Protein AF-A0A538LH57-F1 (afdb_monomer)

Structure (mmCIF, N/CA/C/O backbone):
data_AF-A0A538LH57-F1
#
_entry.id   AF-A0A538LH57-F1
#
loop_
_atom_site.group_PDB
_atom_site.id
_atom_site.type_symbol
_atom_site.label_atom_id
_atom_site.label_alt_id
_atom_site.label_comp_id
_atom_site.label_asym_id
_atom_site.label_entity_id
_atom_site.label_seq_id
_atom_site.pdbx_PDB_ins_code
_atom_site.Cartn_x
_atom_site.Cartn_y
_atom_site.Cartn_z
_atom_site.occupancy
_atom_site.B_iso_or_equiv
_atom_site.auth_seq_id
_atom_site.auth_comp_id
_atom_site.auth_asym_id
_atom_site.auth_atom_id
_atom_site.pdbx_PDB_model_num
ATOM 1 N N . MET A 1 1 ? 49.307 -10.152 -84.885 1.00 35.25 1 MET A N 1
ATOM 2 C CA . MET A 1 1 ? 48.600 -11.377 -84.447 1.00 35.25 1 MET A CA 1
ATOM 3 C C . MET A 1 1 ? 49.304 -12.607 -85.017 1.00 35.25 1 MET A C 1
ATOM 5 O O . MET A 1 1 ? 48.847 -13.178 -85.996 1.00 35.25 1 MET A O 1
ATOM 9 N N . THR A 1 2 ? 50.439 -12.999 -84.443 1.00 43.06 2 THR A N 1
ATOM 10 C CA . THR A 1 2 ? 51.169 -14.226 -84.822 1.00 43.06 2 THR A CA 1
ATOM 11 C C . THR A 1 2 ? 51.737 -14.851 -83.560 1.00 43.06 2 THR A C 1
ATOM 13 O O . THR A 1 2 ? 52.944 -14.953 -83.377 1.00 43.06 2 THR A O 1
ATOM 16 N N . GLU A 1 3 ? 50.840 -15.208 -82.655 1.00 41.91 3 GLU A N 1
ATOM 17 C CA . GLU A 1 3 ? 51.181 -15.849 -81.395 1.00 41.91 3 GLU A CA 1
ATOM 18 C C . GLU A 1 3 ? 50.139 -16.935 -81.139 1.00 41.91 3 GLU A C 1
ATOM 20 O O . GLU A 1 3 ? 49.334 -16.816 -80.230 1.00 41.91 3 GLU A O 1
ATOM 25 N N . ASN A 1 4 ? 50.054 -17.936 -82.034 1.00 48.75 4 ASN A N 1
ATOM 26 C CA . ASN A 1 4 ? 49.398 -19.203 -81.685 1.00 48.75 4 ASN A CA 1
ATOM 27 C C . ASN A 1 4 ? 49.650 -20.407 -82.617 1.00 48.75 4 ASN A C 1
ATOM 29 O O . ASN A 1 4 ? 48.749 -21.186 -82.907 1.00 48.75 4 ASN A O 1
ATOM 33 N N . ALA A 1 5 ? 50.876 -20.606 -83.113 1.00 50.25 5 ALA A N 1
ATOM 34 C CA . ALA A 1 5 ? 51.162 -21.758 -83.984 1.00 50.25 5 ALA A CA 1
ATOM 35 C C . ALA A 1 5 ? 51.407 -23.088 -83.230 1.00 50.25 5 ALA A C 1
ATOM 37 O O . ALA A 1 5 ? 51.582 -24.120 -83.872 1.00 50.25 5 ALA A O 1
ATOM 38 N N . TYR A 1 6 ? 51.427 -23.089 -81.888 1.00 49.72 6 TYR A N 1
ATOM 39 C CA . TYR A 1 6 ? 51.746 -24.286 -81.090 1.00 49.72 6 TYR A CA 1
ATOM 40 C C . TYR A 1 6 ? 50.890 -24.479 -79.826 1.00 49.72 6 TYR A C 1
ATOM 42 O O . TYR A 1 6 ? 51.222 -25.339 -79.004 1.00 49.72 6 TYR A O 1
ATOM 50 N N . GLU A 1 7 ? 49.782 -23.752 -79.644 1.00 59.31 7 GLU A N 1
ATOM 51 C CA . GLU A 1 7 ? 48.836 -24.126 -78.586 1.00 59.31 7 GLU A CA 1
ATOM 52 C C . GLU A 1 7 ? 48.124 -25.424 -78.964 1.00 59.31 7 GLU A C 1
ATOM 54 O O . GLU A 1 7 ? 47.413 -25.520 -79.965 1.00 59.31 7 GLU A O 1
ATOM 59 N N . ARG A 1 8 ? 48.331 -26.461 -78.148 1.00 63.62 8 ARG A N 1
ATOM 60 C CA . ARG A 1 8 ? 47.581 -27.710 -78.276 1.00 63.62 8 ARG A CA 1
ATOM 61 C C . ARG A 1 8 ? 46.116 -27.424 -77.926 1.00 6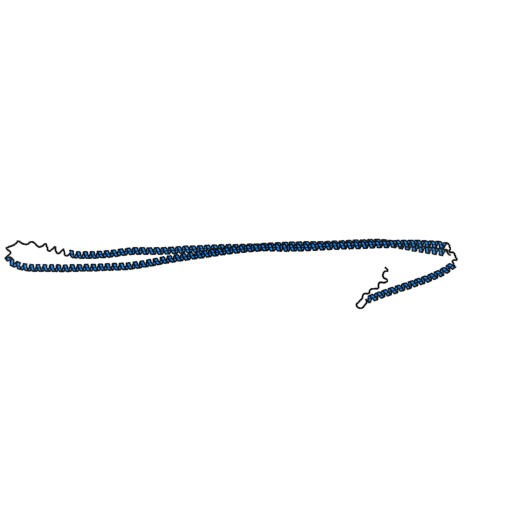3.62 8 ARG A C 1
ATOM 63 O O . ARG A 1 8 ? 45.872 -26.952 -76.811 1.00 63.62 8 ARG A O 1
ATOM 70 N N . PRO A 1 9 ? 45.151 -27.735 -78.809 1.00 70.94 9 PRO A N 1
ATOM 71 C CA . PRO A 1 9 ? 43.739 -27.510 -78.526 1.00 70.94 9 PRO A CA 1
ATOM 72 C C . PRO A 1 9 ? 43.334 -28.292 -77.271 1.00 70.94 9 PRO A C 1
ATOM 74 O O . PRO A 1 9 ? 43.641 -29.479 -77.126 1.00 70.94 9 PRO A O 1
ATOM 77 N N . ARG A 1 10 ? 42.668 -27.613 -76.333 1.00 74.81 10 ARG A N 1
ATOM 78 C CA . ARG A 1 10 ? 42.128 -28.228 -75.116 1.00 74.81 10 ARG A CA 1
ATOM 79 C C . ARG A 1 10 ? 40.660 -28.563 -75.350 1.00 74.81 10 ARG A C 1
ATOM 81 O O . ARG A 1 10 ? 39.824 -27.669 -75.376 1.00 74.81 10 ARG A O 1
ATOM 88 N N . PHE A 1 11 ? 40.357 -29.846 -75.514 1.00 80.38 11 PHE A N 1
ATOM 89 C CA . PHE A 1 11 ? 38.984 -30.337 -75.637 1.00 80.38 11 PHE A CA 1
ATOM 90 C C . PHE A 1 11 ? 38.388 -30.635 -74.258 1.00 80.38 11 PHE A C 1
ATOM 92 O O . PHE A 1 11 ? 39.091 -31.119 -73.365 1.00 80.38 11 PHE A O 1
ATOM 99 N N . ALA A 1 12 ? 37.088 -30.396 -74.088 1.00 77.81 12 ALA A N 1
ATOM 100 C CA . ALA A 1 12 ? 36.375 -30.796 -72.879 1.00 77.81 12 ALA A CA 1
ATOM 101 C C . ALA A 1 12 ? 36.357 -32.334 -72.732 1.00 77.81 12 ALA A C 1
ATOM 103 O O . ALA A 1 12 ? 36.192 -33.058 -73.717 1.00 77.81 12 ALA A O 1
ATOM 104 N N . VAL A 1 13 ? 36.525 -32.840 -71.503 1.00 72.94 13 VAL A N 1
ATOM 105 C CA . VAL A 1 13 ? 36.487 -34.280 -71.185 1.00 72.94 13 VAL A CA 1
ATOM 106 C C . VAL A 1 13 ? 35.123 -34.633 -70.592 1.00 72.94 13 VAL A C 1
ATOM 108 O O . VAL A 1 13 ? 34.739 -34.115 -69.547 1.00 72.94 13 VAL A O 1
ATOM 111 N N . VAL A 1 14 ? 34.403 -35.539 -71.245 1.00 76.25 14 VAL A N 1
ATOM 112 C CA . VAL A 1 14 ? 33.162 -36.160 -70.763 1.00 76.25 14 VAL A CA 1
ATOM 113 C C . VAL A 1 14 ? 33.454 -37.560 -70.205 1.00 76.25 14 VAL A C 1
ATOM 115 O O . VAL A 1 14 ? 34.548 -38.090 -70.379 1.00 76.25 14 VAL A O 1
ATOM 118 N N . VAL A 1 15 ? 32.477 -38.184 -69.532 1.00 62.88 15 VAL A N 1
ATOM 119 C CA . VAL A 1 15 ? 32.617 -39.390 -68.671 1.00 62.88 15 VAL A CA 1
ATOM 120 C C . VAL A 1 15 ? 33.367 -40.587 -69.304 1.00 62.88 15 VAL A C 1
ATOM 122 O O . VAL A 1 15 ? 33.794 -41.487 -68.583 1.00 62.88 15 VAL A O 1
ATOM 125 N N . ARG A 1 16 ? 33.604 -40.612 -70.624 1.00 64.94 16 ARG A N 1
ATOM 126 C CA . ARG A 1 16 ? 34.449 -41.611 -71.309 1.00 64.94 16 ARG A CA 1
ATOM 127 C C . ARG A 1 16 ? 35.302 -41.065 -72.472 1.00 64.94 16 ARG A C 1
ATOM 129 O O . ARG A 1 16 ? 35.523 -41.784 -73.442 1.00 64.94 16 ARG A O 1
ATOM 136 N N . GLY A 1 17 ? 35.802 -39.832 -72.396 1.00 77.88 17 GLY A N 1
ATOM 137 C CA . GLY A 1 17 ? 36.748 -39.298 -73.391 1.00 77.88 17 GLY A CA 1
ATOM 138 C C . GLY A 1 17 ? 36.502 -37.837 -73.750 1.00 77.88 17 GLY A C 1
ATOM 139 O O . GLY A 1 17 ? 35.781 -37.139 -73.049 1.00 77.88 17 GLY A O 1
ATOM 140 N N . TYR A 1 18 ? 37.115 -37.364 -74.834 1.00 83.56 18 TYR A N 1
ATOM 141 C CA . TYR A 1 18 ? 36.905 -35.999 -75.325 1.00 83.56 18 TYR A CA 1
ATOM 142 C C . TYR A 1 18 ? 35.518 -35.829 -75.952 1.00 83.56 18 TYR A C 1
ATOM 144 O O . TYR A 1 18 ? 34.966 -36.781 -76.510 1.00 83.56 18 TYR A O 1
ATOM 152 N N . ASP A 1 19 ? 34.964 -34.619 -75.876 1.00 82.75 19 ASP A N 1
ATOM 153 C CA . ASP A 1 19 ? 33.723 -34.277 -76.570 1.00 82.75 19 ASP A CA 1
ATOM 154 C C . ASP A 1 19 ? 33.905 -34.438 -78.084 1.00 82.75 19 ASP A C 1
ATOM 156 O O . ASP A 1 19 ? 34.637 -33.696 -78.745 1.00 82.75 19 ASP A O 1
ATOM 160 N N . ARG A 1 20 ? 33.216 -35.438 -78.632 1.00 82.19 20 ARG A N 1
ATOM 161 C CA . ARG A 1 20 ? 33.288 -35.806 -80.042 1.00 82.19 20 ARG A CA 1
ATOM 162 C C . ARG A 1 20 ? 32.903 -34.650 -80.961 1.00 82.19 20 ARG A C 1
ATOM 164 O O . ARG A 1 20 ? 33.513 -34.515 -82.013 1.00 82.19 20 ARG A O 1
ATOM 171 N N . THR A 1 21 ? 31.951 -33.806 -80.568 1.00 83.50 21 THR A N 1
ATOM 172 C CA . THR A 1 21 ? 31.514 -32.691 -81.419 1.00 83.50 21 THR A CA 1
ATOM 173 C C . THR A 1 21 ? 32.578 -31.598 -81.523 1.00 83.50 21 THR A C 1
ATOM 175 O O . THR A 1 21 ? 32.813 -31.079 -82.612 1.00 83.50 21 THR A O 1
ATOM 178 N N . GLN A 1 22 ? 33.291 -31.308 -80.426 1.00 82.81 22 GLN A N 1
ATOM 179 C CA . GLN A 1 22 ? 34.425 -30.376 -80.421 1.00 82.81 22 GLN A CA 1
ATOM 180 C C . GLN A 1 22 ? 35.599 -30.907 -81.249 1.00 82.81 22 GLN A C 1
ATOM 182 O O . GLN A 1 22 ? 36.216 -30.154 -82.000 1.00 82.81 22 GLN A O 1
ATOM 187 N N . VAL A 1 23 ? 35.893 -32.207 -81.144 1.00 83.56 23 VAL A N 1
ATOM 188 C CA . VAL A 1 23 ? 36.970 -32.839 -81.921 1.00 83.56 23 VAL A CA 1
ATOM 189 C C . VAL A 1 23 ? 36.625 -32.883 -83.413 1.00 83.56 23 VAL A C 1
ATOM 191 O O . VAL A 1 23 ? 37.474 -32.546 -84.232 1.00 83.56 23 VAL A O 1
ATOM 194 N N . GLU A 1 24 ? 35.392 -33.243 -83.786 1.00 85.12 24 GLU A N 1
ATOM 195 C CA . GLU A 1 24 ? 34.939 -33.242 -85.187 1.00 85.12 24 GLU A CA 1
ATOM 196 C C . GLU A 1 24 ? 34.945 -31.826 -85.788 1.00 85.12 24 GLU A C 1
ATOM 198 O O . GLU A 1 24 ? 35.404 -31.644 -86.916 1.00 85.12 24 GLU A O 1
ATOM 203 N N . ALA A 1 25 ? 34.519 -30.807 -85.032 1.00 82.81 25 ALA A N 1
ATOM 204 C CA . ALA A 1 25 ? 34.577 -29.412 -85.473 1.00 82.81 25 ALA A CA 1
ATOM 205 C C . ALA A 1 25 ? 36.021 -28.930 -85.694 1.00 82.81 25 ALA A C 1
ATOM 207 O O . ALA A 1 25 ? 36.309 -28.307 -86.719 1.00 82.81 25 ALA A O 1
ATOM 208 N N . TYR A 1 26 ? 36.931 -29.267 -84.774 1.00 84.81 26 TYR A N 1
ATOM 209 C CA . TYR A 1 26 ? 38.346 -28.918 -84.889 1.00 84.81 26 TYR A CA 1
ATOM 210 C C . TYR A 1 26 ? 39.029 -29.639 -86.056 1.00 84.81 26 TYR A C 1
ATOM 212 O O . TYR A 1 26 ? 39.772 -29.016 -86.808 1.00 84.81 26 TYR A O 1
ATOM 220 N N . LEU A 1 27 ? 38.749 -30.931 -86.262 1.00 86.44 27 LEU A N 1
ATOM 221 C CA . LEU A 1 27 ? 39.267 -31.674 -87.414 1.00 86.44 27 LEU A CA 1
ATOM 222 C C . LEU A 1 27 ? 38.760 -31.085 -88.737 1.00 86.44 27 LEU A C 1
ATOM 224 O O . LEU A 1 27 ? 39.556 -30.903 -89.651 1.00 86.44 27 LEU A O 1
ATOM 228 N N . ALA A 1 28 ? 37.484 -30.702 -88.826 1.00 84.38 28 ALA A N 1
ATOM 229 C CA . ALA A 1 28 ? 36.931 -30.070 -90.025 1.00 84.38 28 ALA A CA 1
ATOM 230 C C . ALA A 1 28 ? 37.528 -28.674 -90.295 1.00 84.38 28 ALA A C 1
ATOM 232 O O . ALA A 1 28 ? 37.668 -28.244 -91.442 1.00 84.38 28 ALA A O 1
ATOM 233 N N . GLU A 1 29 ? 37.863 -27.915 -89.252 1.00 83.56 29 GLU A N 1
ATOM 234 C CA . GLU A 1 29 ? 38.609 -26.659 -89.380 1.00 83.56 29 GLU A CA 1
ATOM 235 C C . GLU A 1 29 ? 40.057 -26.899 -89.818 1.00 83.56 29 GLU A C 1
ATOM 237 O O . GLU A 1 29 ? 40.529 -26.240 -90.745 1.00 83.56 29 GLU A O 1
ATOM 242 N N . TYR A 1 30 ? 40.723 -27.897 -89.240 1.00 86.75 30 TYR A N 1
ATOM 243 C CA . TYR A 1 30 ? 42.086 -28.271 -89.599 1.00 86.75 30 TYR A CA 1
A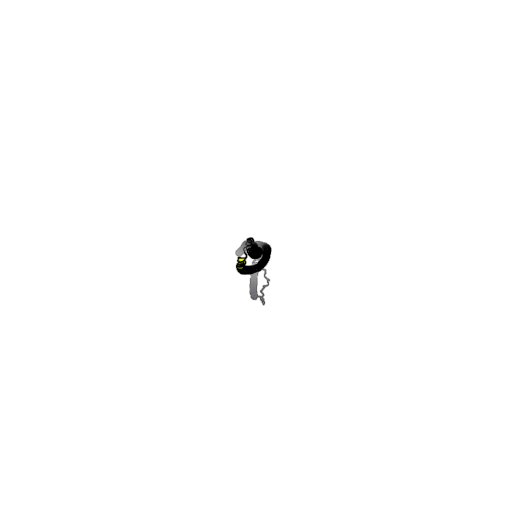TOM 244 C C . TYR A 1 30 ? 42.191 -28.787 -91.039 1.00 86.75 30 TYR A C 1
ATOM 246 O O . TYR A 1 30 ? 43.099 -28.395 -91.764 1.00 86.75 30 TYR A O 1
ATOM 254 N N . GLU A 1 31 ? 41.241 -29.604 -91.500 1.00 87.50 31 GLU A N 1
ATOM 255 C CA . GLU A 1 31 ? 41.168 -30.071 -92.891 1.00 87.50 31 GLU A CA 1
ATOM 256 C C . GLU A 1 31 ? 40.952 -28.913 -93.872 1.00 87.50 31 GLU A C 1
ATOM 258 O O . GLU A 1 31 ? 41.581 -28.871 -94.934 1.00 87.50 31 GLU A O 1
ATOM 263 N N . ARG A 1 32 ? 40.109 -27.933 -93.512 1.00 85.06 32 ARG A N 1
ATOM 264 C CA . ARG A 1 32 ? 39.928 -26.705 -94.303 1.00 85.06 32 ARG A CA 1
ATOM 265 C C . ARG A 1 32 ? 41.209 -25.883 -94.352 1.00 85.06 32 ARG A C 1
ATOM 267 O O . ARG A 1 32 ? 41.594 -25.445 -95.434 1.00 85.06 32 ARG A O 1
ATOM 274 N N . TRP A 1 33 ? 41.881 -25.713 -93.217 1.00 87.62 33 TRP A N 1
ATOM 275 C CA . TRP A 1 33 ? 43.158 -25.009 -93.140 1.00 87.62 33 TRP A CA 1
ATOM 276 C C . TRP A 1 33 ? 44.245 -25.713 -93.960 1.00 87.62 33 TRP A C 1
ATOM 278 O O . TRP A 1 33 ? 44.913 -25.068 -94.763 1.00 87.62 33 TRP A O 1
ATOM 288 N N . ALA A 1 34 ? 44.374 -27.035 -93.841 1.00 84.44 34 ALA A N 1
ATOM 289 C CA . ALA A 1 34 ? 45.334 -27.829 -94.602 1.00 84.44 34 ALA A CA 1
ATOM 290 C C . ALA A 1 34 ? 45.058 -27.755 -96.112 1.00 84.44 34 ALA A C 1
ATOM 292 O O . ALA A 1 34 ? 45.980 -27.547 -96.898 1.00 84.44 34 ALA A O 1
ATOM 293 N N . SER A 1 35 ? 43.787 -27.832 -96.520 1.00 85.12 35 SER A N 1
ATOM 294 C CA . SER A 1 35 ? 43.384 -27.680 -97.925 1.00 85.12 35 SER A CA 1
ATOM 295 C C . SER A 1 35 ? 43.701 -26.282 -98.464 1.00 85.12 35 SER A C 1
ATOM 297 O O . SER A 1 35 ? 44.182 -26.142 -99.586 1.00 85.12 35 SER A O 1
ATOM 299 N N . GLN A 1 36 ? 43.480 -25.235 -97.662 1.00 84.06 36 GLN A N 1
ATOM 300 C CA . GLN A 1 36 ? 43.844 -23.862 -98.021 1.00 84.06 36 GLN A CA 1
ATOM 301 C C . GLN A 1 36 ? 45.361 -23.672 -98.099 1.00 84.06 36 GLN A C 1
ATOM 303 O O . GLN A 1 36 ? 45.840 -23.050 -99.044 1.00 84.06 36 GLN A O 1
ATOM 308 N N . ALA A 1 37 ? 46.120 -24.219 -97.148 1.00 81.19 37 ALA A N 1
ATOM 309 C CA . ALA A 1 37 ? 47.578 -24.176 -97.159 1.00 81.19 37 ALA A CA 1
ATOM 310 C C . ALA A 1 37 ? 48.139 -24.891 -98.397 1.00 81.19 37 ALA A C 1
ATOM 312 O O . ALA A 1 37 ? 49.019 -24.361 -99.071 1.00 81.19 37 ALA A O 1
ATOM 313 N N . GLN A 1 38 ? 47.575 -26.044 -98.757 1.00 86.00 38 GLN A N 1
ATOM 314 C CA . GLN A 1 38 ? 47.982 -26.787 -99.944 1.00 86.00 38 GLN A CA 1
ATOM 315 C C . GLN A 1 38 ? 47.629 -26.047 -101.241 1.00 86.00 38 GLN A C 1
ATOM 317 O O . GLN A 1 38 ? 48.483 -25.922 -102.115 1.00 86.00 38 GLN A O 1
ATOM 322 N N . ALA A 1 39 ? 46.438 -25.448 -101.335 1.00 84.31 39 ALA A N 1
ATOM 323 C CA . ALA A 1 39 ? 46.076 -24.588 -102.463 1.00 84.31 39 ALA A CA 1
ATOM 324 C C . ALA A 1 39 ? 46.987 -23.349 -102.573 1.00 84.31 39 ALA A C 1
ATOM 326 O O . ALA A 1 39 ? 47.308 -22.908 -103.676 1.00 84.31 39 ALA A O 1
ATOM 327 N N . GLN A 1 40 ? 47.437 -22.786 -101.444 1.00 80.06 40 GLN A N 1
ATOM 328 C CA . GLN A 1 40 ? 48.409 -21.691 -101.438 1.00 80.06 40 GLN A CA 1
ATOM 329 C C . GLN A 1 40 ? 49.787 -22.136 -101.930 1.00 80.06 40 GLN A C 1
ATOM 331 O O . GLN A 1 40 ? 50.409 -21.388 -102.685 1.00 80.06 40 GLN A O 1
ATOM 336 N N . ILE A 1 41 ? 50.243 -23.334 -101.551 1.00 83.69 41 ILE A N 1
ATOM 337 C CA . ILE A 1 41 ? 51.497 -23.918 -102.044 1.00 83.69 41 ILE A CA 1
ATOM 338 C C . ILE A 1 41 ? 51.403 -24.166 -103.552 1.00 83.69 41 ILE A C 1
ATOM 340 O O . ILE A 1 41 ? 52.252 -23.681 -104.289 1.00 83.69 41 ILE A O 1
ATOM 344 N N . GLU A 1 42 ? 50.338 -24.805 -104.039 1.00 86.56 42 GLU A N 1
ATOM 345 C CA . GLU A 1 42 ? 50.137 -25.035 -105.478 1.00 86.56 42 GLU A CA 1
ATOM 346 C C . GLU A 1 42 ? 50.048 -23.719 -106.265 1.00 86.56 42 GLU A C 1
ATOM 348 O O . GLU A 1 42 ? 50.619 -23.589 -107.349 1.00 86.56 42 GLU A O 1
ATOM 353 N N . ALA A 1 43 ? 49.379 -22.702 -105.714 1.00 82.31 43 ALA A N 1
ATOM 354 C CA . ALA A 1 43 ? 49.332 -21.376 -106.319 1.00 82.31 43 ALA A CA 1
ATOM 355 C C . ALA A 1 43 ? 50.705 -20.683 -106.310 1.00 82.31 43 ALA A C 1
ATOM 357 O O . ALA A 1 43 ? 51.027 -19.962 -107.258 1.00 82.31 43 ALA A O 1
ATOM 358 N N . ALA A 1 44 ? 51.509 -20.874 -105.261 1.00 76.50 44 ALA A N 1
ATOM 359 C CA . ALA A 1 44 ? 52.876 -20.369 -105.186 1.00 76.50 44 ALA A CA 1
ATOM 360 C C . ALA A 1 44 ? 53.789 -21.088 -106.191 1.00 76.50 44 ALA A C 1
ATOM 362 O O . ALA A 1 44 ? 54.529 -20.415 -106.904 1.00 76.50 44 ALA A O 1
ATOM 363 N N . ASP A 1 45 ? 53.659 -22.405 -106.342 1.00 84.94 45 ASP A N 1
ATOM 364 C CA . ASP A 1 45 ? 54.390 -23.206 -107.327 1.00 84.94 45 ASP A CA 1
ATOM 365 C C . ASP A 1 45 ? 53.986 -22.848 -108.761 1.00 84.94 45 ASP A C 1
ATOM 367 O O . ASP A 1 45 ? 54.841 -22.683 -109.630 1.00 84.94 45 ASP A O 1
ATOM 371 N N . ALA A 1 46 ? 52.696 -22.626 -109.028 1.00 82.62 46 ALA A N 1
ATOM 372 C CA . ALA A 1 46 ? 52.223 -22.157 -110.330 1.00 82.62 46 ALA A CA 1
ATOM 373 C C . ALA A 1 46 ? 52.750 -20.748 -110.658 1.00 82.62 46 ALA A C 1
ATOM 375 O O . ALA A 1 46 ? 53.127 -20.467 -111.807 1.00 82.62 46 ALA A O 1
ATOM 376 N N . ARG A 1 47 ? 52.817 -19.863 -109.652 1.00 81.19 47 ARG A N 1
ATOM 377 C CA . ARG A 1 47 ? 53.455 -18.544 -109.775 1.00 81.19 47 ARG A CA 1
ATOM 378 C C . ARG A 1 47 ? 54.955 -18.680 -110.022 1.00 81.19 47 ARG A C 1
ATOM 380 O O . ARG A 1 47 ? 55.452 -18.013 -110.924 1.00 81.19 47 ARG A O 1
ATOM 387 N N . ALA A 1 48 ? 55.646 -19.566 -109.309 1.00 78.88 48 ALA A N 1
ATOM 388 C CA . ALA A 1 48 ? 57.070 -19.832 -109.485 1.00 78.88 48 ALA A CA 1
ATOM 389 C C . ALA A 1 48 ? 57.368 -20.407 -110.876 1.00 78.88 48 ALA A C 1
ATOM 391 O O . ALA A 1 48 ? 58.222 -19.881 -111.576 1.00 78.88 48 ALA A O 1
ATOM 392 N N . ALA A 1 49 ? 56.601 -21.389 -111.353 1.00 81.44 49 ALA A N 1
ATOM 393 C CA . ALA A 1 49 ? 56.745 -21.953 -112.695 1.00 81.44 49 ALA A CA 1
ATOM 394 C C . ALA A 1 49 ? 56.474 -20.914 -113.795 1.00 81.44 49 ALA A C 1
ATOM 396 O O . ALA A 1 49 ? 57.139 -20.888 -114.832 1.00 81.44 49 ALA A O 1
ATOM 397 N N . THR A 1 50 ? 55.503 -20.024 -113.582 1.00 83.25 50 THR A N 1
ATOM 398 C CA . THR A 1 50 ? 55.219 -18.924 -114.513 1.00 83.25 50 THR A CA 1
ATOM 399 C C . THR A 1 50 ? 56.323 -17.871 -114.486 1.00 83.25 50 THR A C 1
ATOM 401 O O . THR A 1 50 ? 56.731 -17.404 -115.549 1.00 83.25 50 THR A O 1
ATOM 404 N N . ALA A 1 51 ? 56.857 -17.550 -113.306 1.00 75.94 51 ALA A N 1
ATOM 405 C CA . ALA A 1 51 ? 58.026 -16.697 -113.155 1.00 75.94 51 ALA A CA 1
ATOM 406 C C . ALA A 1 51 ? 59.253 -17.321 -113.833 1.00 75.94 51 ALA A C 1
ATOM 408 O O . ALA A 1 51 ? 59.888 -16.637 -114.621 1.00 75.94 51 ALA A O 1
ATOM 409 N N . SER A 1 52 ? 59.526 -18.617 -113.655 1.00 80.69 52 SER A N 1
ATOM 410 C CA . SER A 1 52 ? 60.623 -19.329 -114.324 1.00 80.69 52 SER A CA 1
ATOM 411 C C . SER A 1 52 ? 60.470 -19.355 -115.842 1.00 80.69 52 SER A C 1
ATOM 413 O O . SER A 1 52 ? 61.431 -19.061 -116.542 1.00 80.69 52 SER A O 1
ATOM 415 N N . ARG A 1 53 ? 59.270 -19.619 -116.381 1.00 83.31 53 ARG A N 1
ATOM 416 C CA . ARG A 1 53 ? 59.018 -19.516 -117.834 1.00 83.31 53 ARG A CA 1
ATOM 417 C C . ARG A 1 53 ? 59.227 -18.097 -118.352 1.00 83.31 53 ARG A C 1
ATOM 419 O O . ARG A 1 53 ? 59.721 -17.908 -119.458 1.00 83.31 53 ARG A O 1
ATOM 426 N N . ARG A 1 54 ? 58.848 -17.094 -117.560 1.00 80.25 54 ARG A N 1
ATOM 427 C CA . ARG A 1 54 ? 59.047 -15.684 -117.897 1.00 80.25 54 ARG A CA 1
ATOM 428 C C . ARG A 1 54 ? 60.520 -15.292 -117.808 1.00 80.25 54 ARG A C 1
ATOM 430 O O . ARG A 1 54 ? 60.960 -14.556 -118.675 1.00 80.25 54 ARG A O 1
ATOM 437 N N . VAL A 1 55 ? 61.273 -15.814 -116.840 1.00 80.56 55 VAL A N 1
ATOM 438 C CA . VAL A 1 55 ? 62.731 -15.659 -116.736 1.00 80.56 55 VAL A CA 1
ATOM 439 C C . VAL A 1 55 ? 63.406 -16.309 -117.937 1.00 80.56 55 VAL A C 1
ATOM 441 O O . VAL A 1 55 ? 64.095 -15.601 -118.648 1.00 80.56 55 VAL A O 1
ATOM 444 N N . GLN A 1 56 ? 63.102 -17.563 -118.277 1.00 79.31 56 GLN A N 1
ATOM 445 C CA . GLN A 1 56 ? 63.628 -18.202 -119.492 1.00 79.31 56 GLN A CA 1
ATOM 446 C C . GLN A 1 56 ? 63.254 -17.432 -120.764 1.00 79.31 56 GLN A C 1
ATOM 448 O O . GLN A 1 56 ? 64.088 -17.224 -121.639 1.00 79.31 56 GLN A O 1
ATOM 453 N N . GLY A 1 57 ? 62.011 -16.954 -120.875 1.00 79.69 57 GLY A N 1
ATOM 454 C CA . GLY A 1 57 ? 61.584 -16.121 -122.001 1.00 79.69 57 GLY A CA 1
ATOM 455 C C . GLY A 1 57 ? 62.303 -14.769 -122.056 1.00 79.69 57 GLY A C 1
ATOM 456 O O . GLY A 1 57 ? 62.552 -14.257 -123.145 1.00 79.69 57 GLY A O 1
ATOM 457 N N . LEU A 1 58 ? 62.650 -14.190 -120.904 1.00 77.88 58 LEU A N 1
ATOM 458 C CA . LEU A 1 58 ? 63.461 -12.979 -120.809 1.00 77.88 58 LEU A CA 1
ATOM 459 C C . LEU A 1 58 ? 64.931 -13.264 -121.113 1.00 77.88 58 LEU A C 1
ATOM 461 O O . LEU A 1 58 ? 65.521 -12.467 -121.818 1.00 77.88 58 LEU A O 1
ATOM 465 N N . GLU A 1 59 ? 65.491 -14.388 -120.673 1.00 77.06 59 GLU A N 1
ATOM 466 C CA . GLU A 1 59 ? 66.854 -14.836 -120.986 1.00 77.06 59 GLU A CA 1
ATOM 467 C C . GLU A 1 59 ? 67.012 -15.119 -122.482 1.00 77.06 59 GLU A C 1
ATOM 469 O O . GLU A 1 59 ? 67.993 -14.700 -123.083 1.00 77.06 59 GLU A O 1
ATOM 474 N N . THR A 1 60 ? 66.015 -15.740 -123.122 1.00 78.06 60 THR A N 1
ATOM 475 C CA . THR A 1 60 ? 66.027 -15.973 -124.578 1.00 78.06 60 THR A CA 1
ATOM 476 C C . THR A 1 60 ? 65.952 -14.648 -125.341 1.00 78.06 60 THR A C 1
ATOM 478 O O . THR A 1 60 ? 66.691 -14.436 -126.295 1.00 78.06 60 THR A O 1
ATOM 481 N N . LYS A 1 61 ? 65.103 -13.714 -124.885 1.00 73.94 61 LYS A N 1
ATOM 482 C CA . LYS A 1 61 ? 65.028 -12.357 -125.448 1.00 73.94 61 LYS A CA 1
ATOM 483 C C . LYS A 1 61 ? 66.277 -11.532 -125.160 1.00 73.94 61 LYS A C 1
ATOM 485 O O . LYS A 1 61 ? 66.618 -10.685 -125.973 1.00 73.94 61 LYS A O 1
ATOM 490 N N . LEU A 1 62 ? 66.925 -11.743 -124.017 1.00 75.12 62 LEU A N 1
ATOM 491 C CA . LEU A 1 62 ? 68.179 -11.097 -123.653 1.00 75.12 62 LEU A CA 1
ATOM 492 C C . LEU A 1 62 ? 69.290 -11.609 -124.568 1.00 75.12 62 LEU A C 1
ATOM 494 O O . LEU A 1 62 ? 69.974 -10.782 -125.141 1.00 75.12 62 LEU A O 1
ATOM 498 N N . ALA A 1 63 ? 69.371 -12.917 -124.821 1.00 72.62 63 ALA A N 1
ATOM 499 C CA . ALA A 1 63 ? 70.297 -13.493 -125.794 1.00 72.62 63 ALA A CA 1
ATOM 500 C C . ALA A 1 63 ? 70.034 -12.980 -127.226 1.00 72.62 63 ALA A C 1
ATOM 502 O O . ALA A 1 63 ? 70.968 -12.573 -127.909 1.00 72.62 63 ALA A O 1
ATOM 503 N N . GLU A 1 64 ? 68.769 -12.901 -127.665 1.00 70.06 64 GLU A N 1
ATOM 504 C CA . GLU A 1 64 ? 68.406 -12.290 -128.957 1.00 70.06 64 GLU A CA 1
ATOM 505 C C . GLU A 1 64 ? 68.749 -10.792 -129.017 1.00 70.06 64 GLU A C 1
ATOM 507 O O . GLU A 1 64 ? 69.126 -10.281 -130.072 1.00 70.06 64 GLU A O 1
ATOM 512 N N . LEU A 1 65 ? 68.600 -10.061 -127.905 1.00 66.12 65 LEU A N 1
ATOM 513 C CA . LEU A 1 65 ? 68.938 -8.641 -127.810 1.00 66.12 65 LEU A CA 1
ATOM 514 C C . LEU A 1 65 ? 70.448 -8.418 -127.727 1.00 66.12 65 LEU A C 1
ATOM 516 O O . LEU A 1 65 ? 70.917 -7.472 -128.342 1.00 66.12 65 LEU A O 1
ATOM 520 N N . GLU A 1 66 ? 71.202 -9.271 -127.044 1.00 63.88 66 GLU A N 1
ATOM 521 C CA . GLU A 1 66 ? 72.667 -9.253 -126.982 1.00 63.88 66 GLU A CA 1
ATOM 522 C C . GLU A 1 66 ? 73.283 -9.617 -128.344 1.00 63.88 66 GLU A C 1
ATOM 524 O O . GLU A 1 66 ? 74.259 -8.998 -128.756 1.00 63.88 66 GLU A O 1
ATOM 529 N N . GLU A 1 67 ? 72.664 -10.520 -129.116 1.00 64.06 67 GLU A N 1
ATOM 530 C CA . GLU A 1 67 ? 73.071 -10.819 -130.499 1.00 64.06 67 GLU A CA 1
ATOM 531 C C . GLU A 1 67 ? 72.750 -9.661 -131.471 1.00 64.06 67 GLU A C 1
ATOM 533 O O . GLU A 1 67 ? 73.484 -9.417 -132.431 1.00 64.06 67 GLU A O 1
ATOM 538 N N . ARG A 1 68 ? 71.683 -8.887 -131.209 1.00 55.78 68 ARG A N 1
ATOM 539 C CA . ARG A 1 68 ? 71.296 -7.696 -132.001 1.00 55.78 68 ARG A CA 1
ATOM 540 C C . ARG A 1 68 ? 71.985 -6.400 -131.577 1.00 55.78 68 ARG A C 1
ATOM 542 O O . ARG A 1 68 ? 72.027 -5.454 -132.365 1.00 55.78 68 ARG A O 1
ATOM 549 N N . VAL A 1 69 ? 72.457 -6.320 -130.339 1.00 51.56 69 VAL A N 1
ATOM 550 C CA . VAL A 1 69 ? 73.078 -5.143 -129.728 1.00 51.56 69 VAL A CA 1
ATOM 551 C C . VAL A 1 69 ? 74.544 -5.483 -129.509 1.00 51.56 69 VAL A C 1
ATOM 553 O O . VAL A 1 69 ? 74.963 -5.856 -128.421 1.00 51.56 69 VAL A O 1
ATOM 556 N N . GLY A 1 70 ? 75.329 -5.352 -130.581 1.00 49.88 70 GLY A N 1
ATOM 557 C CA . GLY A 1 70 ? 76.785 -5.326 -130.477 1.00 49.88 70 GLY A CA 1
ATOM 558 C C . GLY A 1 70 ? 77.259 -4.320 -129.416 1.00 49.88 70 GLY A C 1
ATOM 559 O O . GLY A 1 70 ? 76.563 -3.353 -129.104 1.00 49.88 70 GLY A O 1
ATOM 560 N N . ASP A 1 71 ? 78.446 -4.596 -128.883 1.00 55.81 71 ASP A N 1
ATOM 561 C CA . ASP A 1 71 ? 79.105 -4.092 -127.666 1.00 55.81 71 ASP A CA 1
ATOM 562 C C . ASP A 1 71 ? 79.227 -2.549 -127.520 1.00 55.81 71 ASP A C 1
ATOM 564 O O . ASP A 1 71 ? 80.328 -2.004 -127.517 1.00 55.81 71 ASP A O 1
ATOM 568 N N . ALA A 1 72 ? 78.097 -1.826 -127.454 1.00 48.47 72 ALA A N 1
ATOM 569 C CA . ALA A 1 72 ? 77.921 -0.500 -126.836 1.00 48.47 72 ALA A CA 1
ATOM 570 C C . ALA A 1 72 ? 76.462 0.012 -126.985 1.00 48.47 72 ALA A C 1
ATOM 572 O O . ALA A 1 72 ? 76.036 0.346 -128.097 1.00 48.47 72 ALA A O 1
ATOM 573 N N . PRO A 1 73 ? 75.683 0.166 -125.894 1.00 50.75 73 PRO A N 1
ATOM 574 C CA . PRO A 1 73 ? 74.367 0.797 -125.969 1.00 50.75 73 PRO A CA 1
ATOM 575 C C . PRO A 1 73 ? 74.467 2.317 -126.241 1.00 50.75 73 PRO A C 1
ATOM 577 O O . PRO A 1 73 ? 75.404 2.971 -125.773 1.00 50.75 73 PRO A O 1
ATOM 580 N N . PRO A 1 74 ? 73.494 2.922 -126.957 1.00 49.12 74 PRO A N 1
ATOM 581 C CA . PRO A 1 74 ? 73.489 4.356 -127.246 1.00 49.12 74 PRO A CA 1
ATOM 582 C C . PRO A 1 74 ? 73.402 5.221 -125.969 1.00 49.12 74 PRO A C 1
ATOM 584 O O . PRO A 1 74 ? 72.714 4.836 -125.019 1.00 49.12 74 PRO A O 1
ATOM 587 N N . PRO A 1 75 ? 73.985 6.438 -125.958 1.00 55.38 75 PRO A N 1
ATOM 588 C CA . PRO A 1 75 ? 73.989 7.343 -124.798 1.00 55.38 75 PRO A CA 1
ATOM 589 C C . PRO A 1 75 ? 72.604 7.700 -124.225 1.00 55.38 75 PRO A C 1
ATOM 591 O O . PRO A 1 75 ? 72.499 8.065 -123.057 1.00 55.38 75 PRO A O 1
ATOM 594 N N . SER A 1 76 ? 71.533 7.579 -125.016 1.00 57.69 76 SER A N 1
ATOM 595 C CA . SER A 1 76 ? 70.160 7.933 -124.628 1.00 57.69 76 SER A CA 1
ATOM 596 C C . SER A 1 76 ? 69.502 6.964 -123.637 1.00 57.69 76 SER A C 1
ATOM 598 O O . SER A 1 76 ? 68.564 7.353 -122.948 1.00 57.69 76 SER A O 1
ATOM 600 N N . VAL A 1 77 ? 69.991 5.725 -123.521 1.00 55.78 77 VAL A N 1
ATOM 601 C CA . VAL A 1 77 ? 69.437 4.717 -122.594 1.00 55.78 77 VAL A CA 1
ATOM 602 C C . VAL A 1 77 ? 70.062 4.829 -121.198 1.00 55.78 77 VAL A C 1
ATOM 604 O O . VAL A 1 77 ? 69.393 4.567 -120.203 1.00 55.78 77 VAL A O 1
ATOM 607 N N . LYS A 1 78 ? 71.316 5.291 -121.107 1.00 60.12 78 LYS A N 1
ATOM 608 C CA . LYS A 1 78 ? 72.034 5.445 -119.834 1.00 60.12 78 LYS A CA 1
ATOM 609 C C . LYS A 1 78 ? 71.426 6.541 -118.950 1.00 60.12 78 LYS A C 1
ATOM 611 O O . LYS A 1 78 ? 71.144 6.291 -117.789 1.00 60.12 78 LYS A O 1
ATOM 616 N N . TRP A 1 79 ? 71.118 7.705 -119.528 1.00 63.88 79 TRP A N 1
ATOM 617 C CA . TRP A 1 79 ? 70.473 8.811 -118.804 1.00 63.88 79 TRP A CA 1
ATOM 618 C C . TRP A 1 79 ? 69.065 8.456 -118.294 1.00 63.88 79 TRP A C 1
ATOM 620 O O . TRP A 1 79 ? 68.664 8.897 -117.220 1.00 63.88 79 TRP A O 1
ATOM 630 N N . LEU A 1 80 ? 68.318 7.633 -119.039 1.00 61.06 80 LEU A N 1
ATOM 631 C CA . LEU A 1 80 ? 67.006 7.150 -118.603 1.00 61.06 80 LEU A CA 1
ATOM 632 C C . LEU A 1 80 ? 67.129 6.154 -117.440 1.00 61.06 80 LEU A C 1
ATOM 634 O O . LEU A 1 80 ? 66.329 6.220 -116.512 1.00 61.06 80 LEU A O 1
ATOM 638 N N . GLY A 1 81 ? 68.130 5.266 -117.482 1.00 65.94 81 GLY A N 1
ATOM 639 C CA . GLY A 1 81 ? 68.460 4.367 -116.373 1.00 65.94 81 GLY A CA 1
ATOM 640 C C . GLY A 1 81 ? 68.815 5.145 -115.108 1.00 65.94 81 GLY A C 1
ATOM 641 O O . GLY A 1 81 ? 68.174 4.951 -114.083 1.00 65.94 81 GLY A O 1
ATOM 642 N N . ASP A 1 82 ? 69.715 6.124 -115.225 1.00 73.56 82 ASP A N 1
ATOM 643 C CA . ASP A 1 82 ? 70.122 6.981 -114.105 1.00 73.56 82 ASP A CA 1
ATOM 644 C C . ASP A 1 82 ? 68.928 7.762 -113.514 1.00 73.56 82 ASP A C 1
ATOM 646 O O . ASP A 1 82 ? 68.812 7.912 -112.297 1.00 73.56 82 ASP A O 1
ATOM 650 N N . ARG A 1 83 ? 67.998 8.235 -114.358 1.00 70.50 83 ARG A N 1
ATOM 651 C CA . ARG A 1 83 ? 66.794 8.958 -113.914 1.00 70.50 83 ARG A CA 1
ATOM 652 C C . ARG A 1 83 ? 65.757 8.042 -113.260 1.00 70.50 83 ARG A C 1
ATOM 654 O O . ARG A 1 83 ? 65.140 8.446 -112.278 1.00 70.50 83 ARG A O 1
ATOM 661 N N . ALA A 1 84 ? 65.548 6.840 -113.792 1.00 68.12 84 ALA A N 1
ATOM 662 C CA . ALA A 1 84 ? 64.648 5.854 -113.198 1.00 68.12 84 ALA A CA 1
ATOM 663 C C . ALA A 1 84 ? 65.190 5.353 -111.852 1.00 68.12 84 ALA A C 1
ATOM 665 O O . ALA A 1 84 ? 64.435 5.283 -110.884 1.00 68.12 84 ALA A O 1
ATOM 666 N N . ASP A 1 85 ? 66.498 5.100 -111.766 1.00 73.31 85 ASP A N 1
ATOM 667 C CA . ASP A 1 85 ? 67.168 4.735 -110.519 1.00 73.31 85 ASP A CA 1
ATOM 668 C C . ASP A 1 85 ? 67.070 5.868 -109.495 1.00 73.31 85 ASP A C 1
ATOM 670 O O . ASP A 1 85 ? 66.746 5.613 -108.338 1.00 73.31 85 ASP A O 1
ATOM 674 N N . GLN A 1 86 ? 67.242 7.127 -109.913 1.00 78.12 86 GLN A N 1
ATOM 675 C CA . GLN A 1 86 ? 67.042 8.282 -109.036 1.00 78.12 86 GLN A CA 1
ATOM 676 C C . GLN A 1 86 ? 65.609 8.347 -108.478 1.00 78.12 86 GLN A C 1
ATOM 678 O O . GLN A 1 86 ? 65.441 8.491 -107.271 1.00 78.12 86 GLN A O 1
ATOM 683 N N . ILE A 1 87 ? 64.581 8.197 -109.320 1.00 75.56 87 ILE A N 1
ATOM 684 C CA . ILE A 1 87 ? 63.174 8.240 -108.882 1.00 75.56 87 ILE A CA 1
ATOM 685 C C . ILE A 1 87 ? 62.856 7.079 -107.933 1.00 75.56 87 ILE A C 1
ATOM 687 O O . ILE A 1 87 ? 62.184 7.274 -106.924 1.00 75.56 87 ILE A O 1
ATOM 691 N N . ILE A 1 88 ? 63.356 5.872 -108.217 1.00 75.38 88 ILE A N 1
ATOM 692 C CA . ILE A 1 88 ? 63.158 4.706 -107.346 1.00 75.38 88 ILE A CA 1
ATOM 693 C C . ILE A 1 88 ? 63.857 4.915 -105.998 1.00 75.38 88 ILE A C 1
ATOM 695 O O . ILE A 1 88 ? 63.283 4.576 -104.966 1.00 75.38 88 ILE A O 1
ATOM 699 N N . GLN A 1 89 ? 65.059 5.496 -105.985 1.00 76.62 89 GLN A N 1
ATOM 700 C CA . GLN A 1 89 ? 65.785 5.815 -104.753 1.00 76.62 89 GLN A CA 1
ATOM 701 C C . GLN A 1 89 ? 65.082 6.910 -103.939 1.00 76.62 89 GLN A C 1
ATOM 703 O O . GLN A 1 89 ? 64.960 6.772 -102.724 1.00 76.62 89 GLN A O 1
ATOM 708 N N . GLU A 1 90 ? 64.567 7.957 -104.587 1.00 76.06 90 GLU A N 1
ATOM 709 C CA . GLU A 1 90 ? 63.798 9.029 -103.938 1.00 76.06 90 GLU A CA 1
ATOM 710 C C . GLU A 1 90 ? 62.467 8.503 -103.372 1.00 76.06 90 GLU A C 1
ATOM 712 O O . GLU A 1 90 ? 62.148 8.758 -102.211 1.00 76.06 90 GLU A O 1
ATOM 717 N N . ALA A 1 91 ? 61.730 7.688 -104.134 1.00 73.69 91 ALA A N 1
ATOM 718 C CA . ALA A 1 91 ? 60.495 7.049 -103.676 1.00 73.69 91 ALA A CA 1
ATOM 719 C C . ALA A 1 91 ? 60.743 6.035 -102.545 1.00 73.69 91 ALA A C 1
ATOM 721 O O . ALA A 1 91 ? 59.952 5.937 -101.606 1.00 73.69 91 ALA A O 1
ATOM 722 N N . TRP A 1 92 ? 61.849 5.287 -102.599 1.00 74.75 92 TRP A N 1
ATOM 723 C CA . TRP A 1 92 ? 62.243 4.370 -101.530 1.00 74.75 92 TRP A CA 1
ATOM 724 C C . TRP A 1 92 ? 62.656 5.124 -100.263 1.00 74.75 92 TRP A C 1
ATOM 726 O O . TRP A 1 92 ? 62.228 4.748 -99.173 1.00 74.75 92 TRP A O 1
ATOM 736 N N . GLY A 1 93 ? 63.412 6.217 -100.400 1.00 78.56 93 GLY A N 1
ATOM 737 C CA . GLY A 1 93 ? 63.747 7.120 -99.300 1.00 78.56 93 GLY A CA 1
ATOM 738 C C . GLY A 1 93 ? 62.498 7.696 -98.633 1.00 78.56 93 GLY A C 1
ATOM 739 O O . GLY A 1 93 ? 62.345 7.565 -97.421 1.00 78.56 93 GLY A O 1
ATOM 740 N N . ALA A 1 94 ? 61.559 8.222 -99.425 1.00 76.88 94 ALA A N 1
ATOM 741 C CA . ALA A 1 94 ? 60.284 8.742 -98.932 1.00 76.88 94 ALA A CA 1
ATOM 742 C C . ALA A 1 94 ? 59.424 7.658 -98.253 1.00 76.88 94 ALA A C 1
ATOM 744 O O . ALA A 1 94 ? 58.825 7.907 -97.211 1.00 76.88 94 ALA A O 1
ATOM 745 N N . SER A 1 95 ? 59.393 6.433 -98.790 1.00 73.06 95 SER A N 1
ATOM 746 C CA . SER A 1 95 ? 58.656 5.313 -98.188 1.00 73.06 95 SER A CA 1
ATOM 747 C C . SER A 1 95 ? 59.266 4.853 -96.861 1.00 73.06 95 SER A C 1
ATOM 749 O O . SER A 1 95 ? 58.531 4.549 -95.922 1.00 73.06 95 SER A O 1
ATOM 751 N N . GLN A 1 96 ? 60.597 4.822 -96.752 1.00 80.19 96 GLN A N 1
ATOM 752 C CA . GLN A 1 96 ? 61.276 4.488 -95.499 1.00 80.19 96 GLN A CA 1
ATOM 753 C C . GLN A 1 96 ? 61.106 5.589 -94.453 1.00 80.19 96 GLN A C 1
ATOM 755 O O . GLN A 1 96 ? 60.926 5.279 -93.277 1.00 80.19 96 GLN A O 1
ATOM 760 N N . GLU A 1 97 ? 61.111 6.855 -94.871 1.00 81.06 97 GLU A N 1
ATOM 761 C CA . GLU A 1 97 ? 60.826 7.989 -93.995 1.00 81.06 97 GLU A CA 1
ATOM 762 C C . GLU A 1 97 ? 59.380 7.950 -93.486 1.00 81.06 97 GLU A C 1
ATOM 764 O O . GLU A 1 97 ? 59.164 8.029 -92.279 1.00 81.06 97 GLU A O 1
ATOM 769 N N . LEU A 1 98 ? 58.403 7.725 -94.373 1.00 77.81 98 LEU A N 1
ATOM 770 C CA . LEU A 1 98 ? 57.002 7.541 -93.990 1.00 77.81 98 LEU A CA 1
ATOM 771 C C . LEU A 1 98 ? 56.845 6.356 -93.037 1.00 77.81 98 LEU A C 1
ATOM 773 O O . LEU A 1 98 ? 56.187 6.471 -92.013 1.00 77.81 98 LEU A O 1
ATOM 777 N N . ARG A 1 99 ? 57.478 5.216 -93.328 1.00 76.56 99 ARG A N 1
ATOM 778 C CA . ARG A 1 99 ? 57.439 4.047 -92.442 1.00 76.56 99 ARG A CA 1
ATOM 779 C C . ARG A 1 99 ? 58.069 4.345 -91.081 1.00 76.56 99 ARG A C 1
ATOM 781 O O . ARG A 1 99 ? 57.587 3.837 -90.072 1.00 76.56 99 ARG A O 1
ATOM 788 N N . GLY A 1 100 ? 59.123 5.159 -91.053 1.00 81.94 100 GLY A N 1
ATOM 789 C CA . GLY A 1 100 ? 59.713 5.691 -89.830 1.00 81.94 100 GLY A CA 1
ATOM 790 C C . GLY A 1 100 ? 58.713 6.525 -89.031 1.00 81.94 100 GLY A C 1
ATOM 791 O O . GLY A 1 100 ? 58.526 6.236 -87.853 1.00 81.94 100 GLY A O 1
ATOM 792 N N . ARG A 1 101 ? 58.027 7.475 -89.684 1.00 80.62 101 ARG A N 1
ATOM 793 C CA . ARG A 1 101 ? 56.985 8.321 -89.072 1.00 80.62 101 ARG A CA 1
ATOM 794 C C . ARG A 1 101 ? 55.795 7.509 -88.555 1.00 80.62 101 ARG A C 1
ATOM 796 O O . ARG A 1 101 ? 55.425 7.634 -87.396 1.00 80.62 101 ARG A O 1
ATOM 803 N N . VAL A 1 102 ? 55.268 6.592 -89.366 1.00 75.75 102 VAL A N 1
ATOM 804 C CA . VAL A 1 102 ? 54.173 5.690 -88.972 1.00 75.75 102 VAL A CA 1
ATOM 805 C C . VAL A 1 102 ? 54.577 4.835 -87.770 1.00 75.75 102 VAL A C 1
ATOM 807 O O . VAL A 1 102 ? 53.789 4.664 -86.847 1.00 75.75 102 VAL A O 1
ATOM 810 N N . ASN A 1 103 ? 55.804 4.305 -87.741 1.00 80.19 103 ASN A N 1
ATOM 811 C CA . ASN A 1 103 ? 56.275 3.534 -86.591 1.00 80.19 103 ASN A CA 1
ATOM 812 C C . ASN A 1 103 ? 56.439 4.404 -85.337 1.00 80.19 103 ASN A C 1
ATOM 814 O O . ASN A 1 103 ? 56.044 3.959 -84.263 1.00 80.19 103 ASN A O 1
ATOM 818 N N . SER A 1 104 ? 56.981 5.624 -85.451 1.00 82.38 104 SER A N 1
ATOM 819 C CA . SER A 1 104 ? 57.087 6.525 -84.298 1.00 82.38 104 SER A CA 1
ATOM 820 C C . SER A 1 104 ? 55.718 6.926 -83.758 1.00 82.38 104 SER A C 1
ATOM 822 O O . SER A 1 104 ? 55.533 6.924 -82.547 1.00 82.38 104 SER A O 1
ATOM 824 N N . GLU A 1 105 ? 54.744 7.177 -84.631 1.00 77.75 105 GLU A N 1
ATOM 825 C CA . GLU A 1 105 ? 53.375 7.500 -84.222 1.00 77.75 105 GLU A CA 1
ATOM 826 C C . GLU A 1 105 ? 52.648 6.294 -83.611 1.00 77.75 105 GLU A C 1
ATOM 828 O O . GLU A 1 105 ? 51.913 6.443 -82.638 1.00 77.75 105 GLU A O 1
ATOM 833 N N . ILE A 1 106 ? 52.883 5.072 -84.110 1.00 77.31 106 ILE A N 1
ATOM 834 C CA . ILE A 1 106 ? 52.381 3.847 -83.466 1.00 77.31 106 ILE A CA 1
ATOM 835 C C . ILE A 1 106 ? 52.978 3.697 -82.063 1.00 77.31 106 ILE A C 1
ATOM 837 O O . ILE A 1 106 ? 52.248 3.347 -81.133 1.00 77.31 106 ILE A O 1
ATOM 841 N N . ASP A 1 107 ? 54.277 3.948 -81.901 1.00 81.94 107 ASP A N 1
ATOM 842 C CA . ASP A 1 107 ? 54.948 3.874 -80.603 1.00 81.94 107 ASP A CA 1
ATOM 843 C C . ASP A 1 107 ? 54.430 4.955 -79.639 1.00 81.94 107 ASP A C 1
ATOM 845 O O . ASP A 1 107 ? 54.223 4.669 -78.459 1.00 81.94 107 ASP A O 1
ATOM 849 N N . GLU A 1 108 ? 54.177 6.174 -80.121 1.00 80.25 108 GLU A N 1
ATOM 850 C CA . GLU A 1 108 ? 53.551 7.257 -79.350 1.00 80.25 108 GLU A CA 1
ATOM 851 C C . GLU A 1 108 ? 52.119 6.895 -78.938 1.00 80.25 108 GLU A C 1
ATOM 853 O O . GLU A 1 108 ? 51.817 6.881 -77.747 1.00 80.25 108 GLU A O 1
ATOM 858 N N . ALA A 1 109 ? 51.279 6.431 -79.866 1.00 75.38 109 ALA A N 1
ATOM 859 C CA . ALA A 1 109 ? 49.924 5.972 -79.556 1.00 75.38 109 ALA A CA 1
ATOM 860 C C . ALA A 1 109 ? 49.907 4.774 -78.583 1.00 75.38 109 ALA A C 1
ATOM 862 O O . ALA A 1 109 ? 48.978 4.609 -77.786 1.00 75.38 109 ALA A O 1
ATOM 863 N N . GLN A 1 110 ? 50.918 3.900 -78.627 1.00 77.94 110 GLN A N 1
ATOM 864 C CA . GLN A 1 110 ? 51.073 2.824 -77.646 1.00 77.94 110 GLN A CA 1
ATOM 865 C C . GLN A 1 110 ? 51.460 3.351 -76.262 1.00 77.94 110 GLN A C 1
ATOM 867 O O . GLN A 1 110 ? 50.930 2.840 -75.272 1.00 77.94 110 GLN A O 1
ATOM 872 N N . ARG A 1 111 ? 52.344 4.354 -76.173 1.00 80.31 111 ARG A N 1
ATOM 873 C CA . ARG A 1 111 ? 52.686 5.011 -74.900 1.00 80.31 111 ARG A CA 1
ATOM 874 C C . ARG A 1 111 ? 51.470 5.710 -74.308 1.00 80.31 111 ARG A C 1
ATOM 876 O O . ARG A 1 111 ? 51.146 5.426 -73.160 1.00 80.31 111 ARG A O 1
ATOM 883 N N . ASP A 1 112 ? 50.732 6.478 -75.101 1.00 77.44 112 ASP A N 1
ATOM 884 C CA . ASP A 1 112 ? 49.523 7.176 -74.650 1.00 77.44 112 ASP A CA 1
ATOM 885 C C . ASP A 1 112 ? 48.466 6.197 -74.119 1.00 77.44 112 ASP A C 1
ATOM 887 O O . ASP A 1 112 ? 47.865 6.416 -73.066 1.00 77.44 112 ASP A O 1
ATOM 891 N N . ARG A 1 113 ? 48.278 5.049 -74.788 1.00 75.88 113 ARG A N 1
ATOM 892 C CA . ARG A 1 113 ? 47.398 3.978 -74.284 1.00 75.88 113 ARG A CA 1
ATOM 893 C C . ARG A 1 113 ? 47.887 3.380 -72.968 1.00 75.88 113 ARG A C 1
ATOM 895 O O . ARG A 1 113 ? 47.065 3.071 -72.107 1.00 75.88 113 ARG A O 1
ATOM 902 N N . GLN A 1 114 ? 49.193 3.179 -72.806 1.00 81.62 114 GLN A N 1
ATOM 903 C CA . GLN A 1 114 ? 49.758 2.662 -71.557 1.00 81.62 114 GLN A CA 1
ATOM 904 C C . GLN A 1 114 ? 49.630 3.677 -70.418 1.00 81.62 114 GLN A C 1
ATOM 906 O O . GLN A 1 114 ? 49.310 3.287 -69.297 1.00 81.62 114 GLN A O 1
ATOM 911 N N . GLU A 1 115 ? 49.843 4.961 -70.692 1.00 78.38 115 GLU A N 1
ATOM 912 C CA . GLU A 1 115 ? 49.656 6.043 -69.725 1.00 78.38 115 GLU A CA 1
ATOM 913 C C . GLU A 1 115 ? 48.187 6.170 -69.313 1.00 78.38 115 GLU A C 1
ATOM 915 O O . GLU A 1 115 ? 47.891 6.206 -68.118 1.00 78.38 115 GLU A O 1
ATOM 920 N N . ALA A 1 116 ? 47.256 6.110 -70.270 1.00 73.00 116 ALA A N 1
ATOM 921 C CA . ALA A 1 116 ? 45.826 6.068 -69.982 1.00 73.00 116 ALA A CA 1
ATOM 922 C C . ALA A 1 116 ? 45.452 4.843 -69.130 1.00 73.00 116 ALA A C 1
ATOM 924 O O . ALA A 1 116 ? 44.733 4.979 -68.143 1.00 73.00 116 ALA A O 1
ATOM 925 N N . ALA A 1 117 ? 45.974 3.654 -69.453 1.00 77.56 117 ALA A N 1
ATOM 926 C CA . ALA A 1 117 ? 45.724 2.441 -68.674 1.00 77.56 117 ALA A CA 1
ATOM 927 C C . ALA A 1 117 ? 46.256 2.540 -67.233 1.00 77.56 117 ALA A C 1
ATOM 929 O O . ALA A 1 117 ? 45.572 2.119 -66.302 1.00 77.56 117 ALA A O 1
ATOM 930 N N . ARG A 1 118 ? 47.438 3.137 -67.031 1.00 81.81 118 ARG A N 1
ATOM 931 C CA . ARG A 1 118 ? 47.990 3.389 -65.689 1.00 81.81 118 ARG A CA 1
ATOM 932 C C . ARG A 1 118 ? 47.136 4.382 -64.908 1.00 81.81 118 ARG A C 1
ATOM 934 O O . ARG A 1 118 ? 46.791 4.102 -63.767 1.00 81.81 118 ARG A O 1
ATOM 941 N N . ALA A 1 119 ? 46.725 5.481 -65.539 1.00 76.81 119 ALA A N 1
ATOM 942 C CA . ALA A 1 119 ? 45.853 6.471 -64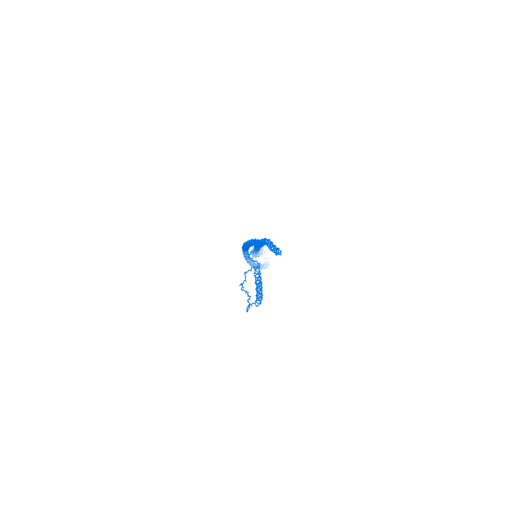.911 1.00 76.81 119 ALA A CA 1
ATOM 943 C C . ALA A 1 119 ? 44.487 5.881 -64.508 1.00 76.81 119 ALA A C 1
ATOM 945 O O . ALA A 1 119 ? 43.925 6.269 -63.485 1.00 76.81 119 ALA A O 1
ATOM 946 N N . LEU A 1 120 ? 43.954 4.929 -65.286 1.00 75.81 120 LEU A N 1
ATOM 947 C CA . LEU A 1 120 ? 42.746 4.178 -64.928 1.00 75.81 120 LEU A CA 1
ATOM 948 C C . LEU A 1 120 ? 42.958 3.275 -63.717 1.00 75.81 120 LEU A C 1
ATOM 950 O O . LEU A 1 120 ? 42.102 3.212 -62.839 1.00 75.81 120 LEU A O 1
ATOM 954 N N . GLU A 1 121 ? 44.071 2.549 -63.680 1.00 80.06 121 GLU A N 1
ATOM 955 C CA . GLU A 1 121 ? 44.380 1.652 -62.570 1.00 80.06 121 GLU A CA 1
ATOM 956 C C . GLU A 1 121 ? 44.609 2.433 -61.269 1.00 80.06 121 GLU A C 1
ATOM 958 O O . GLU A 1 121 ? 44.106 2.036 -60.220 1.00 80.06 121 GLU A O 1
ATOM 963 N N . GLU A 1 122 ? 45.288 3.579 -61.342 1.00 81.50 122 GLU A N 1
ATOM 964 C CA . GLU A 1 122 ? 45.451 4.509 -60.220 1.00 81.50 122 GLU A CA 1
ATOM 965 C C . GLU A 1 122 ? 44.107 5.074 -59.745 1.00 81.50 122 GLU A C 1
ATOM 967 O O . GLU A 1 122 ? 43.830 5.055 -58.547 1.00 81.50 122 GLU A O 1
ATOM 972 N N . ALA A 1 123 ? 43.237 5.506 -60.666 1.00 74.12 123 ALA A N 1
ATOM 973 C CA . ALA A 1 123 ? 41.902 5.994 -60.320 1.00 74.12 123 ALA A CA 1
ATOM 974 C C . ALA A 1 123 ? 41.040 4.908 -59.655 1.00 74.12 123 ALA A C 1
ATOM 976 O O . ALA A 1 123 ? 40.350 5.190 -58.678 1.00 74.12 123 ALA A O 1
ATOM 977 N N . ARG A 1 124 ? 41.113 3.661 -60.141 1.00 78.56 124 ARG A N 1
ATOM 978 C CA . ARG A 1 124 ? 40.411 2.517 -59.538 1.00 78.56 124 ARG A CA 1
ATOM 979 C C . ARG A 1 124 ? 40.920 2.203 -58.138 1.00 78.56 124 ARG A C 1
ATOM 981 O O . ARG A 1 124 ? 40.110 2.074 -57.233 1.00 78.56 124 ARG A O 1
ATOM 988 N N . ARG A 1 125 ? 42.241 2.149 -57.938 1.00 82.69 125 ARG A N 1
ATOM 989 C CA . ARG A 1 125 ? 42.817 1.932 -56.600 1.00 82.69 125 ARG A CA 1
ATOM 990 C C . ARG A 1 125 ? 42.401 3.025 -55.624 1.00 82.69 125 ARG A C 1
ATOM 992 O O . ARG A 1 125 ? 42.033 2.710 -54.502 1.00 82.69 125 ARG A O 1
ATOM 999 N N . HIS A 1 126 ? 42.405 4.284 -56.057 1.00 79.31 126 HIS A N 1
ATOM 1000 C CA . HIS A 1 126 ? 41.972 5.384 -55.202 1.00 79.31 126 HIS A CA 1
ATOM 1001 C C . HIS A 1 126 ? 40.475 5.301 -54.857 1.00 79.31 126 HIS A C 1
ATOM 1003 O O . HIS A 1 126 ? 40.089 5.566 -53.721 1.00 79.31 126 HIS A O 1
ATOM 1009 N N . ALA A 1 127 ? 39.632 4.883 -55.808 1.00 74.81 127 ALA A N 1
ATOM 1010 C CA . ALA A 1 127 ? 38.219 4.619 -55.543 1.00 74.81 127 ALA A CA 1
ATOM 1011 C C . ALA A 1 127 ? 38.029 3.460 -54.547 1.00 74.81 127 ALA A C 1
ATOM 1013 O O . ALA A 1 127 ? 37.245 3.587 -53.608 1.00 74.81 127 ALA A O 1
ATOM 1014 N N . ASP A 1 128 ? 38.782 2.367 -54.698 1.00 79.62 128 ASP A N 1
ATOM 1015 C CA . ASP A 1 128 ? 38.755 1.230 -53.772 1.00 79.62 128 ASP A CA 1
ATOM 1016 C C . ASP A 1 128 ? 39.212 1.633 -52.357 1.00 79.62 128 ASP A C 1
ATOM 1018 O O . ASP A 1 128 ? 38.575 1.255 -51.373 1.00 79.62 128 ASP A O 1
ATOM 1022 N N . GLU A 1 129 ? 40.268 2.445 -52.240 1.00 84.56 129 GLU A N 1
ATOM 1023 C CA . GLU A 1 129 ? 40.752 2.992 -50.964 1.00 84.56 129 GLU A CA 1
ATOM 1024 C C . GLU A 1 129 ? 39.678 3.843 -50.270 1.00 84.56 129 GLU A C 1
ATOM 1026 O O . GLU A 1 129 ? 39.371 3.610 -49.098 1.00 84.56 129 GLU A O 1
ATOM 1031 N N . LEU A 1 130 ? 39.043 4.769 -50.996 1.00 80.00 130 LEU A N 1
ATOM 1032 C CA . LEU A 1 130 ? 37.951 5.594 -50.467 1.00 80.00 130 LEU A CA 1
ATOM 1033 C C . LEU A 1 130 ? 36.740 4.747 -50.044 1.00 80.00 130 LEU A C 1
ATOM 1035 O O . LEU A 1 130 ? 36.121 5.015 -49.011 1.00 80.00 130 LEU A O 1
ATOM 1039 N N . LEU A 1 131 ? 36.412 3.698 -50.806 1.00 79.12 131 LEU A N 1
ATOM 1040 C CA . LEU A 1 131 ? 35.349 2.752 -50.458 1.00 79.12 131 LEU A CA 1
ATOM 1041 C C . LEU A 1 131 ? 35.673 1.982 -49.174 1.00 79.12 131 LEU A C 1
ATOM 1043 O O . LEU A 1 131 ? 34.783 1.773 -48.347 1.00 79.12 131 LEU A O 1
ATOM 1047 N N . GLU A 1 132 ? 36.920 1.551 -48.986 1.00 83.75 132 GLU A N 1
ATOM 1048 C CA . GLU A 1 132 ? 37.340 0.898 -47.747 1.00 83.75 132 GLU A CA 1
ATOM 1049 C C . GLU A 1 132 ? 37.299 1.848 -46.548 1.00 83.75 132 GLU A C 1
ATOM 1051 O O . GLU A 1 132 ? 36.795 1.463 -45.492 1.00 83.75 132 GLU A O 1
ATOM 1056 N N . GLU A 1 133 ? 37.787 3.081 -46.691 1.00 85.19 133 GLU A N 1
ATOM 1057 C CA . GLU A 1 133 ? 37.751 4.088 -45.625 1.00 85.19 133 GLU A CA 1
ATOM 1058 C C . GLU A 1 133 ? 36.319 4.406 -45.196 1.00 85.19 133 GLU A C 1
ATOM 1060 O O . GLU A 1 133 ? 36.003 4.372 -44.005 1.00 85.19 133 GLU A O 1
ATOM 1065 N N . ALA A 1 134 ? 35.420 4.624 -46.154 1.00 76.81 134 ALA A N 1
ATOM 1066 C CA . ALA A 1 134 ? 34.028 4.911 -45.850 1.00 76.81 134 ALA A CA 1
ATOM 1067 C C . ALA A 1 134 ? 33.284 3.699 -45.266 1.00 76.81 134 ALA A C 1
ATOM 1069 O O . ALA A 1 134 ? 32.421 3.870 -44.404 1.00 76.81 134 ALA A O 1
ATOM 1070 N N . ARG A 1 135 ? 33.637 2.465 -45.661 1.00 82.25 135 ARG A N 1
ATOM 1071 C CA . ARG A 1 135 ? 33.130 1.245 -45.003 1.00 82.25 135 ARG A CA 1
ATOM 1072 C C . ARG A 1 135 ? 33.583 1.167 -43.550 1.00 82.25 135 ARG A C 1
ATOM 1074 O O . ARG A 1 135 ? 32.744 0.951 -42.683 1.00 82.25 135 ARG A O 1
ATOM 1081 N N . ARG A 1 136 ? 34.872 1.399 -43.276 1.00 87.44 136 ARG A N 1
ATOM 1082 C CA . ARG A 1 136 ? 35.401 1.422 -41.902 1.00 87.44 136 ARG A CA 1
ATOM 1083 C C . ARG A 1 136 ? 34.705 2.489 -41.063 1.00 87.44 136 ARG A C 1
ATOM 1085 O O . ARG A 1 136 ? 34.332 2.204 -39.934 1.00 87.44 136 ARG A O 1
ATOM 1092 N N . HIS A 1 137 ? 34.484 3.679 -41.618 1.00 83.69 137 HIS A N 1
ATOM 1093 C CA . HIS A 1 137 ? 33.783 4.747 -40.910 1.00 83.69 137 HIS A CA 1
ATOM 1094 C C . HIS A 1 137 ? 32.311 4.399 -40.639 1.00 83.69 137 HIS A C 1
ATOM 1096 O O . HIS A 1 137 ? 31.819 4.609 -39.534 1.00 83.69 137 HIS A O 1
ATOM 1102 N N . ALA A 1 138 ? 31.617 3.794 -41.607 1.00 77.00 138 ALA A N 1
ATOM 1103 C CA . ALA A 1 138 ? 30.249 3.317 -41.415 1.00 77.00 138 ALA A CA 1
ATOM 1104 C C . ALA A 1 138 ? 30.151 2.218 -40.343 1.00 77.00 138 ALA A C 1
ATOM 1106 O O . ALA A 1 138 ? 29.194 2.200 -39.572 1.00 77.00 138 ALA A O 1
ATOM 1107 N N . ASP A 1 139 ? 31.122 1.307 -40.284 1.00 83.62 139 ASP A N 1
ATOM 1108 C CA . ASP A 1 139 ? 31.156 0.260 -39.261 1.00 83.62 139 ASP A CA 1
ATOM 1109 C C . ASP A 1 139 ? 31.495 0.831 -37.875 1.00 83.62 139 ASP A C 1
ATOM 1111 O O . ASP A 1 139 ? 30.857 0.445 -36.900 1.00 83.62 139 ASP A O 1
ATOM 1115 N N . GLN A 1 140 ? 32.393 1.820 -37.788 1.00 86.81 140 GLN A N 1
ATOM 1116 C CA . GLN A 1 140 ? 32.659 2.563 -36.548 1.00 86.81 140 GLN A CA 1
ATOM 1117 C C . GLN A 1 140 ? 31.404 3.265 -36.020 1.00 86.81 140 GLN A C 1
ATOM 1119 O O . GLN A 1 140 ? 31.053 3.083 -34.859 1.00 86.81 140 GLN A O 1
ATOM 1124 N N . LEU A 1 141 ? 30.680 3.995 -36.877 1.00 81.19 141 LEU A N 1
ATOM 1125 C CA . LEU A 1 141 ? 29.430 4.659 -36.489 1.00 81.19 141 LEU A CA 1
ATOM 1126 C C . LEU A 1 141 ? 28.384 3.659 -35.979 1.00 81.19 141 LEU A C 1
ATOM 1128 O O . LEU A 1 141 ? 27.658 3.946 -35.030 1.00 81.19 141 LEU A O 1
ATOM 1132 N N . ARG A 1 142 ? 28.320 2.458 -36.571 1.00 82.44 142 ARG A N 1
ATOM 1133 C CA . ARG A 1 142 ? 27.440 1.387 -36.080 1.00 82.44 142 ARG A CA 1
ATOM 1134 C C . ARG A 1 142 ? 27.877 0.845 -34.727 1.00 82.44 142 ARG A C 1
ATOM 1136 O O . ARG A 1 142 ? 27.017 0.602 -33.887 1.00 82.44 142 ARG A O 1
ATOM 1143 N N . GLU A 1 143 ? 29.170 0.608 -34.522 1.00 87.00 143 GLU A N 1
ATOM 1144 C CA . GLU A 1 143 ? 29.686 0.140 -33.232 1.00 87.00 143 GLU A CA 1
ATOM 1145 C C . GLU A 1 143 ? 29.439 1.172 -32.128 1.00 87.00 143 GLU A C 1
ATOM 1147 O O . GLU A 1 143 ? 28.975 0.804 -31.049 1.00 87.00 143 GLU A O 1
ATOM 1152 N N . GLU A 1 144 ? 29.664 2.456 -32.411 1.00 86.50 144 GLU A N 1
ATOM 1153 C CA . GLU A 1 144 ? 29.375 3.560 -31.493 1.00 86.50 144 GLU A CA 1
ATOM 1154 C C . GLU A 1 144 ? 27.879 3.643 -31.162 1.00 86.50 144 GLU A C 1
ATOM 1156 O O . GLU A 1 144 ? 27.521 3.679 -29.984 1.00 86.50 144 GLU A O 1
ATOM 1161 N N . ALA A 1 145 ? 26.998 3.569 -32.166 1.00 79.56 145 ALA A N 1
ATOM 1162 C CA . ALA A 1 145 ? 25.548 3.564 -31.956 1.00 79.56 145 ALA A CA 1
ATOM 1163 C C . ALA A 1 145 ? 25.072 2.333 -31.157 1.00 79.56 145 ALA A C 1
ATOM 1165 O O . ALA A 1 145 ? 24.197 2.433 -30.297 1.00 79.56 145 ALA A O 1
ATOM 1166 N N . LEU A 1 146 ? 25.662 1.155 -31.396 1.00 85.50 146 LEU A N 1
ATOM 1167 C CA . LEU A 1 146 ? 25.366 -0.053 -30.619 1.00 85.50 146 LEU A CA 1
ATOM 1168 C C . LEU A 1 146 ? 25.840 0.069 -29.168 1.00 85.50 146 LEU A C 1
ATOM 1170 O O . LEU A 1 146 ? 25.122 -0.356 -28.264 1.00 85.50 146 LEU A O 1
ATOM 1174 N N . ALA A 1 147 ? 27.025 0.636 -28.936 1.00 88.31 147 ALA A N 1
ATOM 1175 C CA . ALA A 1 147 ? 27.542 0.869 -27.593 1.00 88.31 147 ALA A CA 1
ATOM 1176 C C . ALA A 1 147 ? 26.653 1.857 -26.822 1.00 88.31 147 ALA A C 1
ATOM 1178 O O . ALA A 1 147 ? 26.229 1.550 -25.708 1.00 88.31 147 ALA A O 1
ATOM 1179 N N . GLN A 1 148 ? 26.286 2.978 -27.451 1.00 84.88 148 GLN A N 1
ATOM 1180 C CA . GLN A 1 148 ? 25.361 3.962 -26.882 1.00 84.88 148 GLN A CA 1
ATOM 1181 C C . GLN A 1 148 ? 24.009 3.337 -26.535 1.00 84.88 148 GLN A C 1
ATOM 1183 O O . GLN A 1 148 ? 23.510 3.558 -25.434 1.00 84.88 148 GLN A O 1
ATOM 1188 N N . ARG A 1 149 ? 23.465 2.473 -27.402 1.00 82.44 149 ARG A N 1
ATOM 1189 C CA . ARG A 1 149 ? 22.229 1.736 -27.116 1.00 82.44 149 ARG A CA 1
ATOM 1190 C C . ARG A 1 149 ? 22.359 0.849 -25.884 1.00 82.44 149 ARG A C 1
ATOM 1192 O O . ARG A 1 149 ? 21.455 0.830 -25.058 1.00 82.44 149 ARG A O 1
ATOM 1199 N N . VAL A 1 150 ? 23.442 0.084 -25.765 1.00 88.56 150 VAL A N 1
ATOM 1200 C CA . VAL A 1 150 ? 23.646 -0.787 -24.596 1.00 88.56 150 VAL A CA 1
ATOM 1201 C C . VAL A 1 150 ? 23.712 0.047 -23.317 1.00 88.56 150 VAL A C 1
ATOM 1203 O O . VAL A 1 150 ? 23.154 -0.357 -22.296 1.00 88.56 150 VAL A O 1
ATOM 1206 N N . ASP A 1 151 ? 24.353 1.212 -23.364 1.00 88.50 151 ASP A N 1
ATOM 1207 C CA . ASP A 1 151 ? 24.430 2.114 -22.217 1.00 88.50 151 ASP A CA 1
ATOM 1208 C C . ASP A 1 151 ? 23.077 2.784 -21.909 1.00 88.50 151 ASP A C 1
ATOM 1210 O O . ASP A 1 151 ? 22.697 2.862 -20.741 1.00 88.50 151 ASP A O 1
ATOM 1214 N N . GLN A 1 152 ? 22.297 3.169 -22.924 1.00 83.69 152 GLN A N 1
ATOM 1215 C CA . GLN A 1 152 ? 20.932 3.694 -22.771 1.00 83.69 152 GLN A CA 1
ATOM 1216 C C . GLN A 1 152 ? 19.956 2.628 -22.245 1.00 83.69 152 GLN A C 1
ATOM 1218 O O . GLN A 1 152 ? 19.179 2.913 -21.337 1.00 83.69 152 GLN A O 1
ATOM 1223 N N . GLU A 1 153 ? 20.025 1.383 -22.727 1.00 86.19 153 GLU A N 1
ATOM 1224 C CA . GLU A 1 153 ? 19.232 0.259 -22.205 1.00 86.19 153 GLU A CA 1
ATOM 1225 C C . GLU A 1 153 ? 19.588 -0.042 -20.744 1.00 86.19 153 GLU A C 1
ATOM 1227 O O . GLU A 1 153 ? 18.703 -0.299 -19.926 1.00 86.19 153 GLU A O 1
ATOM 1232 N N . ARG A 1 154 ? 20.877 0.031 -20.385 1.00 90.69 154 ARG A N 1
ATOM 1233 C CA . ARG A 1 154 ? 21.321 -0.091 -18.989 1.00 90.69 154 ARG A CA 1
ATOM 1234 C C . ARG A 1 154 ? 20.801 1.053 -18.128 1.00 90.69 154 ARG A C 1
ATOM 1236 O O . ARG A 1 154 ? 20.323 0.783 -17.031 1.00 90.69 154 ARG A O 1
ATOM 1243 N N . ALA A 1 155 ? 20.858 2.291 -18.613 1.00 88.00 155 ALA A N 1
ATOM 1244 C CA . ALA A 1 155 ? 20.333 3.451 -17.899 1.00 88.00 155 ALA A CA 1
ATOM 1245 C C . ALA A 1 155 ? 18.811 3.351 -17.701 1.00 88.00 155 ALA A C 1
ATOM 1247 O O . ALA A 1 155 ? 18.321 3.573 -16.598 1.00 88.00 155 ALA A O 1
ATOM 1248 N N . ALA A 1 156 ? 18.068 2.938 -18.731 1.00 85.38 156 ALA A N 1
ATOM 1249 C CA . ALA A 1 156 ? 16.629 2.694 -18.661 1.00 85.38 156 ALA A CA 1
ATOM 1250 C C . ALA A 1 156 ? 16.283 1.588 -17.647 1.00 85.38 156 ALA A C 1
ATOM 1252 O O . ALA A 1 156 ? 15.403 1.764 -16.803 1.00 85.38 156 ALA A O 1
ATOM 1253 N N . ALA A 1 157 ? 17.014 0.469 -17.671 1.00 85.88 157 ALA A N 1
ATOM 1254 C CA . ALA A 1 157 ? 16.843 -0.609 -16.699 1.00 85.88 157 ALA A CA 1
ATOM 1255 C C . ALA A 1 157 ? 17.182 -0.161 -15.268 1.00 85.88 157 ALA A C 1
ATOM 1257 O O . ALA A 1 157 ? 16.489 -0.544 -14.325 1.00 85.88 157 ALA A O 1
ATOM 1258 N N . GLN A 1 158 ? 18.218 0.664 -15.105 1.00 91.88 158 GLN A N 1
ATOM 1259 C CA . GLN A 1 158 ? 18.599 1.226 -13.815 1.00 91.88 158 GLN A CA 1
ATOM 1260 C C . GLN A 1 158 ? 17.526 2.179 -13.275 1.00 91.88 158 GLN A C 1
ATOM 1262 O O . GLN A 1 158 ? 17.173 2.056 -12.110 1.00 91.88 158 GLN A O 1
ATOM 1267 N N . LEU A 1 159 ? 16.941 3.044 -14.111 1.00 87.50 159 LEU A N 1
ATOM 1268 C CA . LEU A 1 159 ? 15.837 3.926 -13.708 1.00 87.50 159 LEU A CA 1
ATOM 1269 C C . LEU A 1 159 ? 14.616 3.134 -13.229 1.00 87.50 159 LEU A C 1
ATOM 1271 O O . LEU A 1 159 ? 14.011 3.487 -12.220 1.00 87.50 159 LEU A O 1
ATOM 1275 N N . ILE A 1 160 ? 14.266 2.045 -13.922 1.00 88.56 160 ILE A N 1
ATOM 1276 C CA . ILE A 1 160 ? 13.179 1.156 -13.487 1.00 88.56 160 ILE A CA 1
ATOM 1277 C C . ILE A 1 160 ? 13.524 0.513 -12.142 1.00 88.56 160 ILE A C 1
ATOM 1279 O O . ILE A 1 160 ? 12.668 0.463 -11.263 1.00 88.56 160 ILE A O 1
ATOM 1283 N N . LEU A 1 161 ? 14.755 0.027 -11.970 1.00 92.81 161 LEU A N 1
ATOM 1284 C CA . LEU A 1 161 ? 15.188 -0.606 -10.726 1.00 92.81 161 LEU A CA 1
ATOM 1285 C C . LEU A 1 161 ? 15.193 0.383 -9.551 1.00 92.81 161 LEU A C 1
ATOM 1287 O O . LEU A 1 161 ? 14.717 0.041 -8.473 1.00 92.81 161 LEU A O 1
ATOM 1291 N N . GLU A 1 162 ? 15.695 1.600 -9.762 1.00 90.69 162 GLU A N 1
ATOM 1292 C CA . GLU A 1 162 ? 15.680 2.686 -8.777 1.00 90.69 162 GLU A CA 1
ATOM 1293 C C . GLU A 1 162 ? 14.239 3.053 -8.411 1.00 90.69 162 GLU A C 1
ATOM 1295 O O . GLU A 1 162 ? 13.889 3.020 -7.235 1.00 90.69 162 GLU A O 1
ATOM 1300 N N . GLY A 1 163 ? 13.369 3.265 -9.405 1.00 86.94 163 GLY A N 1
ATOM 1301 C CA . GLY A 1 163 ? 11.952 3.542 -9.169 1.00 86.94 163 GLY A CA 1
ATOM 1302 C C . GLY A 1 163 ? 11.230 2.412 -8.426 1.00 86.94 163 GLY A C 1
ATOM 1303 O O . GLY A 1 163 ? 10.412 2.680 -7.553 1.00 86.94 163 GLY A O 1
ATOM 1304 N N . GLN A 1 164 ? 11.553 1.146 -8.716 1.00 88.94 164 GLN A N 1
ATOM 1305 C CA . GLN A 1 164 ? 11.023 -0.011 -7.984 1.00 88.94 164 GLN A CA 1
ATOM 1306 C C . GLN A 1 164 ? 11.546 -0.091 -6.547 1.00 88.94 164 GLN A C 1
ATOM 1308 O O . GLN A 1 164 ? 10.779 -0.441 -5.652 1.00 88.94 164 GLN A O 1
ATOM 1313 N N . SER A 1 165 ? 12.823 0.223 -6.320 1.00 92.75 165 SER A N 1
ATOM 1314 C CA . SER A 1 165 ? 13.415 0.247 -4.980 1.00 92.75 165 SER A CA 1
ATOM 1315 C C . SER A 1 165 ? 12.799 1.356 -4.135 1.00 92.75 165 SER A C 1
ATOM 1317 O O . SER A 1 165 ? 12.345 1.086 -3.031 1.00 92.75 165 SER A O 1
ATOM 1319 N N . GLU A 1 166 ? 12.711 2.578 -4.665 1.00 90.00 166 GLU A N 1
ATOM 1320 C CA . GLU A 1 166 ? 12.103 3.720 -3.972 1.00 90.00 166 GLU A CA 1
ATOM 1321 C C . GLU A 1 166 ? 10.622 3.468 -3.663 1.00 90.00 166 GLU A C 1
ATOM 1323 O O . GLU A 1 166 ? 10.161 3.707 -2.546 1.00 90.00 166 GLU A O 1
ATOM 1328 N N . ALA A 1 167 ? 9.876 2.930 -4.631 1.00 86.62 167 ALA A N 1
ATOM 1329 C CA . ALA A 1 167 ? 8.494 2.506 -4.440 1.00 86.62 167 ALA A CA 1
ATOM 1330 C C . ALA A 1 167 ? 8.370 1.425 -3.351 1.00 86.62 167 ALA A C 1
ATOM 1332 O O . ALA A 1 167 ? 7.483 1.507 -2.499 1.00 86.62 167 ALA A O 1
ATOM 1333 N N . GLY A 1 168 ? 9.273 0.440 -3.356 1.00 87.94 168 GLY A N 1
ATOM 1334 C CA . GLY A 1 168 ? 9.357 -0.603 -2.336 1.00 87.94 168 GLY A CA 1
ATOM 1335 C C . GLY A 1 168 ? 9.609 -0.034 -0.942 1.00 87.94 168 GLY A C 1
ATOM 1336 O O . GLY A 1 168 ? 8.857 -0.346 -0.022 1.00 87.94 168 GLY A O 1
ATOM 1337 N N . ASP A 1 169 ? 10.588 0.860 -0.805 1.00 91.56 169 ASP A N 1
ATOM 1338 C CA . ASP A 1 169 ? 10.941 1.504 0.463 1.00 91.56 169 ASP A CA 1
ATOM 1339 C C . ASP A 1 169 ? 9.780 2.341 1.019 1.00 91.56 169 ASP A C 1
ATOM 1341 O O . ASP A 1 169 ? 9.517 2.322 2.223 1.00 91.56 169 ASP A O 1
ATOM 1345 N N . ILE A 1 170 ? 9.050 3.061 0.159 1.00 88.69 170 ILE A N 1
ATOM 1346 C CA . ILE A 1 170 ? 7.875 3.851 0.560 1.00 88.69 170 ILE A CA 1
ATOM 1347 C C . ILE A 1 170 ? 6.757 2.939 1.075 1.00 88.69 170 ILE A C 1
ATOM 1349 O O . ILE A 1 170 ? 6.186 3.213 2.134 1.00 88.69 170 ILE A O 1
ATOM 1353 N N . VAL A 1 171 ? 6.453 1.854 0.355 1.00 89.31 171 VAL A N 1
ATOM 1354 C CA . VAL A 1 171 ? 5.423 0.887 0.768 1.00 89.31 171 VAL A CA 1
ATOM 1355 C C . VAL A 1 171 ? 5.831 0.171 2.050 1.00 89.31 171 VAL A C 1
ATOM 1357 O O . VAL A 1 171 ? 4.997 -0.001 2.937 1.00 89.31 171 VAL A O 1
ATOM 1360 N N . GLU A 1 172 ? 7.101 -0.208 2.192 1.00 91.06 172 GLU A N 1
ATOM 1361 C CA . GLU A 1 172 ? 7.607 -0.850 3.403 1.00 91.06 172 GLU A CA 1
ATOM 1362 C C . GLU A 1 172 ? 7.530 0.094 4.608 1.00 91.06 172 GLU A C 1
ATOM 1364 O O . GLU A 1 172 ? 6.989 -0.283 5.646 1.00 91.06 172 GLU A O 1
ATOM 1369 N N . GLN A 1 173 ? 7.990 1.342 4.475 1.00 90.50 173 GLN A N 1
ATOM 1370 C CA . GLN A 1 173 ? 7.913 2.331 5.554 1.00 90.50 173 GLN A CA 1
ATOM 1371 C C . GLN A 1 173 ? 6.466 2.649 5.942 1.00 90.50 173 GLN A C 1
ATOM 1373 O O . GLN A 1 173 ? 6.159 2.754 7.131 1.00 90.50 173 GLN A O 1
ATOM 1378 N N . ALA A 1 174 ? 5.570 2.796 4.963 1.00 85.81 174 ALA A N 1
ATOM 1379 C CA . ALA A 1 174 ? 4.149 3.001 5.223 1.00 85.81 174 ALA A CA 1
ATOM 1380 C C . ALA A 1 174 ? 3.518 1.771 5.892 1.00 85.81 174 ALA A C 1
ATOM 1382 O O . ALA A 1 174 ? 2.750 1.923 6.837 1.00 85.81 174 ALA A O 1
ATOM 1383 N N . GLY A 1 175 ? 3.892 0.563 5.463 1.00 85.75 175 GLY A N 1
ATOM 1384 C CA . GLY A 1 175 ? 3.475 -0.695 6.077 1.00 85.75 175 GLY A CA 1
ATOM 1385 C C . GLY A 1 175 ? 3.919 -0.810 7.535 1.00 85.75 175 GLY A C 1
ATOM 1386 O O . GLY A 1 175 ? 3.087 -1.062 8.398 1.00 85.75 175 GLY A O 1
ATOM 1387 N N . GLN A 1 176 ? 5.192 -0.541 7.832 1.00 91.38 176 GLN A N 1
ATOM 1388 C CA . GLN A 1 176 ? 5.730 -0.566 9.198 1.00 91.38 176 GLN A CA 1
ATOM 1389 C C . GLN A 1 176 ? 5.065 0.480 10.104 1.00 91.38 176 GLN A C 1
ATOM 1391 O O . GLN A 1 176 ? 4.752 0.195 11.263 1.00 91.38 176 GLN A O 1
ATOM 1396 N N . ARG A 1 177 ? 4.816 1.693 9.589 1.00 88.19 177 ARG A N 1
ATOM 1397 C CA . ARG A 1 177 ? 4.079 2.730 10.327 1.00 88.19 177 ARG A CA 1
ATOM 1398 C C . ARG A 1 177 ? 2.641 2.306 10.592 1.00 88.19 177 ARG A C 1
ATOM 1400 O O . ARG A 1 177 ? 2.208 2.386 11.735 1.00 88.19 177 ARG A O 1
ATOM 1407 N N . ALA A 1 178 ? 1.940 1.803 9.576 1.00 84.00 178 ALA A N 1
ATOM 1408 C CA . ALA A 1 178 ? 0.580 1.304 9.729 1.00 84.00 178 ALA A CA 1
ATOM 1409 C C . ALA A 1 178 ? 0.524 0.158 10.749 1.00 84.00 178 ALA A C 1
ATOM 1411 O O . ALA A 1 178 ? -0.311 0.189 11.641 1.00 84.00 178 ALA A O 1
ATOM 1412 N N . GLU A 1 179 ? 1.442 -0.810 10.691 1.00 88.12 179 GLU A N 1
ATOM 1413 C CA . GLU A 1 179 ? 1.530 -1.893 11.679 1.00 88.12 179 GLU A CA 1
ATOM 1414 C C . GLU A 1 179 ? 1.767 -1.378 13.100 1.00 88.12 179 GLU A C 1
ATOM 1416 O O . GLU A 1 179 ? 1.138 -1.873 14.033 1.00 88.12 179 GLU A O 1
ATOM 1421 N N . THR A 1 180 ? 2.622 -0.364 13.262 1.00 91.88 180 THR A N 1
ATOM 1422 C CA . THR A 1 180 ? 2.875 0.269 14.564 1.00 91.88 180 THR A CA 1
ATOM 1423 C C . THR A 1 180 ? 1.611 0.943 15.095 1.00 91.88 180 THR A C 1
ATOM 1425 O O . THR A 1 180 ? 1.209 0.666 16.218 1.00 91.88 180 THR A O 1
ATOM 1428 N N . VAL A 1 181 ? 0.925 1.746 14.274 1.00 88.38 181 VAL A N 1
ATOM 1429 C CA . VAL A 1 181 ? -0.330 2.419 14.656 1.00 88.38 181 VAL A CA 1
ATOM 1430 C C . VAL A 1 181 ? -1.430 1.401 14.967 1.00 88.38 181 VAL A C 1
ATOM 1432 O O . VAL A 1 181 ? -2.150 1.549 15.949 1.00 88.38 181 VAL A O 1
ATOM 1435 N N . ILE A 1 182 ? -1.539 0.328 14.176 1.00 84.00 182 ILE A N 1
ATOM 1436 C CA . ILE A 1 182 ? -2.484 -0.772 14.412 1.00 84.00 182 ILE A CA 1
ATOM 1437 C C . ILE A 1 182 ? -2.180 -1.467 15.744 1.00 84.00 182 ILE A C 1
ATOM 1439 O O . ILE A 1 182 ? -3.107 -1.817 16.475 1.00 84.00 182 ILE A O 1
ATOM 1443 N N . ALA A 1 183 ? -0.904 -1.711 16.051 1.00 87.19 183 ALA A N 1
ATOM 1444 C CA . ALA A 1 183 ? -0.490 -2.323 17.308 1.00 87.19 183 ALA A CA 1
ATOM 1445 C C . ALA A 1 183 ? -0.794 -1.404 18.499 1.00 87.19 183 ALA A C 1
ATOM 1447 O O . ALA A 1 183 ? -1.463 -1.842 19.428 1.00 87.19 183 ALA A O 1
ATOM 1448 N N . GLU A 1 184 ? -0.414 -0.127 18.425 1.00 87.81 184 GLU A N 1
ATOM 1449 C CA . GLU A 1 184 ? -0.699 0.875 19.459 1.00 87.81 184 GLU A CA 1
ATOM 1450 C C . GLU A 1 184 ? -2.207 1.032 19.701 1.00 87.81 184 GLU A C 1
ATOM 1452 O O . GLU A 1 184 ? -2.651 1.006 20.847 1.00 87.81 184 GLU A O 1
ATOM 1457 N N . ALA A 1 185 ? -3.017 1.108 18.640 1.00 82.94 185 ALA A N 1
ATOM 1458 C CA . ALA A 1 185 ? -4.473 1.194 18.751 1.00 82.94 185 ALA A CA 1
ATOM 1459 C C . ALA A 1 185 ? -5.087 -0.075 19.370 1.00 82.94 185 ALA A C 1
ATOM 1461 O O . ALA A 1 185 ? -6.056 0.003 20.127 1.00 82.94 185 ALA A O 1
ATOM 1462 N N . ARG A 1 186 ? -4.533 -1.260 19.071 1.00 85.69 186 ARG A N 1
ATOM 1463 C CA . ARG A 1 186 ? -4.961 -2.525 19.693 1.00 85.69 186 ARG A CA 1
ATOM 1464 C C . ARG A 1 186 ? -4.590 -2.591 21.166 1.00 85.69 186 ARG A C 1
ATOM 1466 O O . ARG A 1 186 ? -5.420 -3.034 21.955 1.00 85.69 186 ARG A O 1
ATOM 1473 N N . ASP A 1 187 ? -3.386 -2.166 21.522 1.00 87.44 187 ASP A N 1
ATOM 1474 C CA . ASP A 1 187 ? -2.926 -2.148 22.907 1.00 87.44 187 ASP A CA 1
ATOM 1475 C C . ASP A 1 187 ? -3.767 -1.163 23.727 1.00 87.44 187 ASP A C 1
ATOM 1477 O O . ASP A 1 187 ? -4.338 -1.559 24.738 1.00 87.44 187 ASP A O 1
ATOM 1481 N N . GLN A 1 188 ? -4.002 0.053 23.220 1.00 83.69 188 GLN A N 1
ATOM 1482 C CA . GLN A 1 188 ? -4.912 1.022 23.844 1.00 83.69 188 GLN A CA 1
ATOM 1483 C C . GLN A 1 188 ? -6.339 0.479 23.995 1.00 83.69 188 GLN A C 1
ATOM 1485 O O . GLN A 1 188 ? -6.957 0.626 25.049 1.00 83.69 188 GLN A O 1
ATOM 1490 N N . ALA A 1 189 ? -6.879 -0.179 22.964 1.00 80.75 189 ALA A N 1
ATOM 1491 C CA . ALA A 1 189 ? -8.209 -0.778 23.039 1.00 80.75 189 ALA A CA 1
ATOM 1492 C C . ALA A 1 189 ? -8.277 -1.919 24.068 1.00 80.75 189 ALA A C 1
ATOM 1494 O O . ALA A 1 189 ? -9.302 -2.072 24.738 1.00 80.75 189 ALA A O 1
ATOM 1495 N N . ASN A 1 190 ? -7.210 -2.714 24.200 1.00 85.44 190 ASN A N 1
ATOM 1496 C CA . ASN A 1 190 ? -7.115 -3.766 25.206 1.00 85.44 190 ASN A CA 1
ATOM 1497 C C . ASN A 1 190 ? -7.028 -3.173 26.614 1.00 85.44 190 ASN A C 1
ATOM 1499 O O . ASN A 1 190 ? -7.803 -3.597 27.470 1.00 85.44 190 ASN A O 1
ATOM 1503 N N . ASP A 1 191 ? -6.175 -2.171 26.830 1.00 86.56 191 ASP A N 1
ATOM 1504 C CA . ASP A 1 191 ? -6.011 -1.492 28.119 1.00 86.56 191 ASP A CA 1
ATOM 1505 C C . ASP A 1 191 ? -7.340 -0.903 28.602 1.00 86.56 191 ASP A C 1
ATOM 1507 O O . ASP A 1 191 ? -7.792 -1.216 29.702 1.00 86.56 191 ASP A O 1
ATOM 1511 N N . ILE A 1 192 ? -8.043 -0.164 27.737 1.00 82.31 192 ILE A N 1
ATOM 1512 C CA . ILE A 1 192 ? -9.358 0.413 28.058 1.00 82.31 192 ILE A CA 1
ATOM 1513 C C . ILE A 1 192 ? -10.398 -0.689 28.297 1.00 82.31 192 ILE A C 1
ATOM 1515 O O . ILE A 1 192 ? -11.286 -0.559 29.141 1.00 82.31 192 ILE A O 1
ATOM 1519 N N . SER A 1 193 ? -10.312 -1.807 27.569 1.00 79.06 193 SER A N 1
ATOM 1520 C CA . SER A 1 193 ? -11.227 -2.929 27.783 1.00 79.06 193 SER A CA 1
ATOM 1521 C C . SER A 1 193 ? -11.006 -3.644 29.116 1.00 79.06 193 SER A C 1
ATOM 1523 O O . SER A 1 193 ? -11.987 -4.071 29.734 1.00 79.06 193 SER A O 1
ATOM 1525 N N . GLU A 1 194 ? -9.752 -3.749 29.558 1.00 86.50 194 GLU A N 1
ATOM 1526 C CA . GLU A 1 194 ? -9.381 -4.310 30.853 1.00 86.50 194 GLU A CA 1
ATOM 1527 C C . GLU A 1 194 ? -9.740 -3.353 31.990 1.00 86.50 194 GLU A C 1
ATOM 1529 O O . GLU A 1 194 ? -10.334 -3.797 32.968 1.00 86.50 194 GLU A O 1
ATOM 1534 N N . GLU A 1 195 ? -9.495 -2.050 31.843 1.00 84.75 195 GLU A N 1
ATOM 1535 C CA . GLU A 1 195 ? -9.911 -1.028 32.812 1.00 84.75 195 GLU A CA 1
ATOM 1536 C C . GLU A 1 195 ? -11.434 -1.042 32.999 1.00 84.75 195 GLU A C 1
ATOM 1538 O O . GLU A 1 195 ? -11.931 -1.295 34.096 1.00 84.75 195 GLU A O 1
ATOM 1543 N N . ALA A 1 196 ? -12.197 -0.993 31.905 1.00 78.81 196 ALA A N 1
ATOM 1544 C CA . ALA A 1 196 ? -13.652 -1.101 31.966 1.00 78.81 196 ALA A CA 1
ATOM 1545 C C . ALA A 1 196 ? -14.151 -2.466 32.481 1.00 78.81 196 ALA A C 1
ATOM 1547 O O . ALA A 1 196 ? -15.320 -2.594 32.866 1.00 78.81 196 ALA A O 1
ATOM 1548 N N . ARG A 1 197 ? -13.342 -3.536 32.407 1.00 85.44 197 ARG A N 1
ATOM 1549 C CA . ARG A 1 197 ? -13.659 -4.835 33.029 1.00 85.44 197 ARG A CA 1
ATOM 1550 C C . ARG A 1 197 ? -13.463 -4.747 34.539 1.00 85.44 197 ARG A C 1
ATOM 1552 O O . ARG A 1 197 ? -14.366 -5.160 35.266 1.00 85.44 197 ARG A O 1
ATOM 1559 N N . LEU A 1 198 ? -12.338 -4.194 34.985 1.00 86.69 198 LEU A N 1
ATOM 1560 C CA . LEU A 1 198 ? -12.028 -3.982 36.397 1.00 86.69 198 LEU A CA 1
ATOM 1561 C C . LEU A 1 198 ? -13.065 -3.069 37.058 1.00 86.69 198 LEU A C 1
ATOM 1563 O O . LEU A 1 198 ? -13.630 -3.459 38.074 1.00 86.69 198 LEU A O 1
ATOM 1567 N N . ASP A 1 199 ? -13.437 -1.952 36.433 1.00 80.44 199 ASP A N 1
ATOM 1568 C CA . ASP A 1 199 ? -14.474 -1.050 36.955 1.00 80.44 199 ASP A CA 1
ATOM 1569 C C . ASP A 1 199 ? -15.832 -1.746 37.096 1.00 80.44 199 ASP A C 1
ATOM 1571 O O . ASP A 1 199 ? -16.555 -1.566 38.080 1.00 80.44 199 ASP A O 1
ATOM 1575 N N . ARG A 1 200 ? -16.186 -2.608 36.132 1.00 79.06 200 ARG A N 1
ATOM 1576 C CA . ARG A 1 200 ? -17.410 -3.421 36.200 1.00 79.06 200 ARG A CA 1
ATOM 1577 C C . ARG A 1 200 ? -17.373 -4.429 37.345 1.00 79.06 200 ARG A C 1
ATOM 1579 O O . ARG A 1 200 ? -18.410 -4.638 37.984 1.00 79.06 200 ARG A O 1
ATOM 1586 N N . GLU A 1 201 ? -16.225 -5.058 37.578 1.00 85.56 201 GLU A N 1
ATOM 1587 C CA . GLU A 1 201 ? -15.998 -5.994 38.684 1.00 85.56 201 GLU A CA 1
ATOM 1588 C C . GLU A 1 201 ? -16.037 -5.271 40.035 1.00 85.56 201 GLU A C 1
ATOM 1590 O O . GLU A 1 201 ? -16.744 -5.716 40.940 1.00 85.56 201 GLU A O 1
ATOM 1595 N N . GLU A 1 202 ? -15.391 -4.111 40.157 1.00 85.44 202 GLU A N 1
ATOM 1596 C CA . GLU A 1 202 ? -15.450 -3.274 41.354 1.00 85.44 202 GLU A CA 1
ATOM 1597 C C . GLU 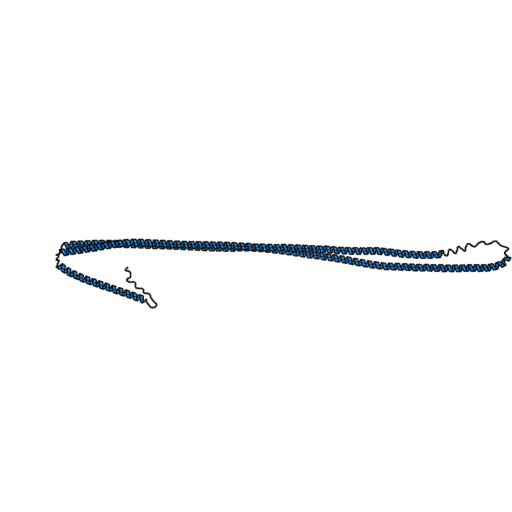A 1 202 ? -16.872 -2.796 41.649 1.00 85.44 202 GLU A C 1
ATOM 1599 O O . GLU A 1 202 ? -17.346 -2.930 42.778 1.00 85.44 202 GLU A O 1
ATOM 1604 N N . ALA A 1 203 ? -17.591 -2.285 40.647 1.00 78.31 203 ALA A N 1
ATOM 1605 C CA . ALA A 1 203 ? -18.981 -1.865 40.803 1.00 78.31 203 ALA A CA 1
ATOM 1606 C C . ALA A 1 203 ? -19.885 -3.040 41.213 1.00 78.31 203 ALA A C 1
ATOM 1608 O O . ALA A 1 203 ? -20.787 -2.877 42.036 1.00 78.31 203 ALA A O 1
ATOM 1609 N N . ALA A 1 204 ? -19.645 -4.244 40.677 1.00 81.31 204 ALA A N 1
ATOM 1610 C CA . ALA A 1 204 ? -20.351 -5.451 41.100 1.00 81.31 204 ALA A CA 1
ATOM 1611 C C . ALA A 1 204 ? -20.036 -5.822 42.556 1.00 81.31 204 ALA A C 1
ATOM 1613 O O . ALA A 1 204 ? -20.964 -6.112 43.310 1.00 81.31 204 ALA A O 1
ATOM 1614 N N . HIS A 1 205 ? -18.769 -5.748 42.965 1.00 86.50 205 HIS A N 1
ATOM 1615 C CA . HIS A 1 205 ? -18.360 -6.036 44.335 1.00 86.50 205 HIS A CA 1
ATOM 1616 C C . HIS A 1 205 ? -18.939 -5.026 45.335 1.00 86.50 205 HIS A C 1
ATOM 1618 O O . HIS A 1 205 ? -19.491 -5.422 46.358 1.00 86.50 205 HIS A O 1
ATOM 1624 N N . ARG A 1 206 ? -18.908 -3.722 45.023 1.00 82.62 206 ARG A N 1
ATOM 1625 C CA . ARG A 1 206 ? -19.547 -2.679 45.848 1.00 82.62 206 ARG A CA 1
ATOM 1626 C C . ARG A 1 206 ? -21.047 -2.937 46.015 1.00 82.62 206 ARG A C 1
ATOM 1628 O O . ARG A 1 206 ? -21.581 -2.763 47.105 1.00 82.62 206 ARG A O 1
ATOM 1635 N N . LEU A 1 207 ? -21.716 -3.390 44.954 1.00 81.69 207 LEU A N 1
ATOM 1636 C CA . LEU A 1 207 ? -23.143 -3.714 44.975 1.00 81.69 207 LEU A CA 1
ATOM 1637 C C . LEU A 1 207 ? -23.448 -4.977 45.792 1.00 81.69 207 LEU A C 1
ATOM 1639 O O . LEU A 1 207 ? -24.454 -5.024 46.494 1.00 81.69 207 LEU A O 1
ATOM 1643 N N . GLU A 1 208 ? -22.584 -5.989 45.728 1.00 85.25 208 GLU A N 1
ATOM 1644 C CA . GLU A 1 208 ? -22.674 -7.182 46.575 1.00 85.25 208 GLU A CA 1
ATOM 1645 C C . GLU A 1 208 ? -22.468 -6.833 48.053 1.00 85.25 208 GLU A C 1
ATOM 1647 O O . GLU A 1 208 ? -23.275 -7.230 48.890 1.00 85.25 208 GLU A O 1
ATOM 1652 N N . MET A 1 209 ? -21.457 -6.020 48.367 1.00 84.62 209 MET A N 1
ATOM 1653 C CA . MET A 1 209 ? -21.204 -5.529 49.723 1.00 84.62 209 MET A CA 1
ATOM 1654 C C . MET A 1 209 ? -22.386 -4.720 50.267 1.00 84.62 209 MET A C 1
ATOM 1656 O O . MET A 1 209 ? -22.820 -4.964 51.389 1.00 84.62 209 MET A O 1
ATOM 1660 N N . ALA A 1 210 ? -22.952 -3.810 49.468 1.00 80.00 210 ALA A N 1
ATOM 1661 C CA . ALA A 1 210 ? -24.116 -3.022 49.865 1.00 80.00 210 ALA A CA 1
ATOM 1662 C C . ALA A 1 210 ? -25.365 -3.891 50.084 1.00 80.00 210 ALA A C 1
ATOM 1664 O O . ALA A 1 210 ? -26.114 -3.661 51.030 1.00 80.00 210 ALA A O 1
ATOM 1665 N N . ARG A 1 211 ? -25.577 -4.922 49.251 1.00 82.25 211 ARG A N 1
ATOM 1666 C CA . ARG A 1 211 ? -26.645 -5.911 49.466 1.00 82.25 211 ARG A CA 1
ATOM 1667 C C . ARG A 1 211 ? -26.431 -6.695 50.747 1.00 82.25 211 ARG A C 1
ATOM 1669 O O . ARG A 1 211 ? -27.370 -6.834 51.513 1.00 82.25 211 ARG A O 1
ATOM 1676 N N . HIS A 1 212 ? -25.210 -7.157 51.001 1.00 85.50 212 HIS A N 1
ATOM 1677 C CA . HIS A 1 212 ? -24.911 -7.892 52.221 1.00 85.50 212 HIS A CA 1
ATOM 1678 C C . HIS A 1 212 ? -25.143 -7.037 53.471 1.00 85.50 212 HIS A C 1
ATOM 1680 O O . HIS A 1 212 ? -25.746 -7.512 54.426 1.00 85.50 212 HIS A O 1
ATOM 1686 N N . GLN A 1 213 ? -24.726 -5.768 53.447 1.00 81.38 213 GLN A N 1
ATOM 1687 C CA . GLN A 1 213 ? -24.997 -4.816 54.526 1.00 81.38 213 GLN A CA 1
ATOM 1688 C C . GLN A 1 213 ? -26.498 -4.565 54.704 1.00 81.38 213 GLN A C 1
ATOM 1690 O O . GLN A 1 213 ? -26.981 -4.549 55.830 1.00 81.38 213 GLN A O 1
ATOM 1695 N N . ALA A 1 214 ? -27.251 -4.412 53.612 1.00 77.38 214 ALA A N 1
ATOM 1696 C CA . ALA A 1 214 ? -28.699 -4.253 53.686 1.00 77.38 214 ALA A CA 1
ATOM 1697 C C . ALA A 1 214 ? -29.390 -5.510 54.235 1.00 77.38 214 ALA A C 1
ATOM 1699 O O . ALA A 1 214 ? -30.255 -5.394 55.094 1.00 77.38 214 ALA A O 1
ATOM 1700 N N . ASP A 1 215 ? -28.977 -6.704 53.803 1.00 82.38 215 ASP A N 1
ATOM 1701 C CA . ASP A 1 215 ? -29.497 -7.975 54.311 1.00 82.38 215 ASP A CA 1
ATOM 1702 C C . ASP A 1 215 ? -29.189 -8.148 55.808 1.00 82.38 215 ASP A C 1
ATOM 1704 O O . ASP A 1 215 ? -30.040 -8.631 56.550 1.00 82.38 215 ASP A O 1
ATOM 1708 N N . GLN A 1 216 ? -28.000 -7.735 56.266 1.00 84.44 216 GLN A N 1
ATOM 1709 C CA . GLN A 1 216 ? -27.638 -7.729 57.689 1.00 84.44 216 GLN A CA 1
ATOM 1710 C C . GLN A 1 216 ? -28.534 -6.786 58.496 1.00 84.44 216 GLN A C 1
ATOM 1712 O O . GLN A 1 216 ? -29.117 -7.220 59.483 1.00 84.44 216 GLN A O 1
ATOM 1717 N N . LEU A 1 217 ? -28.711 -5.541 58.044 1.00 78.88 217 LEU A N 1
ATOM 1718 C CA . LEU A 1 217 ? -29.581 -4.570 58.716 1.00 78.88 217 LEU A CA 1
ATOM 1719 C C . LEU A 1 217 ? -31.043 -5.034 58.741 1.00 78.88 217 LEU A C 1
ATOM 1721 O O . LEU A 1 217 ? -31.727 -4.872 59.745 1.00 78.88 217 LEU A O 1
ATOM 1725 N N . VAL A 1 218 ? -31.525 -5.663 57.664 1.00 80.44 218 VAL A N 1
ATOM 1726 C CA . VAL A 1 218 ? -32.868 -6.262 57.632 1.00 80.44 218 VAL A CA 1
ATOM 1727 C C . VAL A 1 218 ? -32.976 -7.413 58.632 1.00 80.44 218 VAL A C 1
ATOM 1729 O O . VAL A 1 218 ? -33.986 -7.505 59.320 1.00 80.44 218 VAL A O 1
ATOM 1732 N N . GLN A 1 219 ? -31.964 -8.278 58.738 1.00 83.31 219 GLN A N 1
ATOM 1733 C CA . GLN A 1 219 ? -31.958 -9.371 59.716 1.00 83.31 219 GLN A CA 1
ATOM 1734 C C . GLN A 1 219 ? -31.916 -8.861 61.159 1.00 83.31 219 GLN A C 1
ATOM 1736 O O . GLN A 1 219 ? -32.623 -9.408 62.003 1.00 83.31 219 GLN A O 1
ATOM 1741 N N . GLU A 1 220 ? -31.117 -7.831 61.441 1.00 81.44 220 GLU A N 1
ATOM 1742 C CA . GLU A 1 220 ? -31.059 -7.173 62.752 1.00 81.44 220 GLU A CA 1
ATOM 1743 C C . GLU A 1 220 ? -32.417 -6.548 63.099 1.00 81.44 220 GLU A C 1
ATOM 1745 O O . GLU A 1 220 ? -32.993 -6.889 64.131 1.00 81.44 220 GLU A O 1
ATOM 1750 N N . ALA A 1 221 ? -33.004 -5.770 62.185 1.00 76.44 221 ALA A N 1
ATOM 1751 C CA . ALA A 1 221 ? -34.330 -5.183 62.366 1.00 76.44 221 ALA A CA 1
ATOM 1752 C C . ALA A 1 221 ? -35.434 -6.247 62.529 1.00 76.44 221 ALA A C 1
ATOM 1754 O O . ALA A 1 221 ? -36.345 -6.086 63.338 1.00 76.44 221 ALA A O 1
ATOM 1755 N N . GLU A 1 222 ? -35.382 -7.359 61.785 1.00 80.62 222 GLU A N 1
ATOM 1756 C CA . GLU A 1 222 ? -36.326 -8.471 61.951 1.00 80.62 222 GLU A CA 1
ATOM 1757 C C . GLU A 1 222 ? -36.153 -9.171 63.304 1.00 80.62 222 GLU A C 1
ATOM 1759 O O . GLU A 1 222 ? -37.155 -9.501 63.943 1.00 80.62 222 GLU A O 1
ATOM 1764 N N . ALA A 1 223 ? -34.917 -9.368 63.768 1.00 83.56 223 ALA A N 1
ATOM 1765 C CA . ALA A 1 223 ? -34.640 -9.939 65.082 1.00 83.56 223 ALA A CA 1
ATOM 1766 C C . ALA A 1 223 ? -35.193 -9.042 66.199 1.00 83.56 223 ALA A C 1
ATOM 1768 O O . ALA A 1 223 ? -35.968 -9.522 67.030 1.00 83.56 223 ALA A O 1
ATOM 1769 N N . GLU A 1 224 ? -34.901 -7.741 66.158 1.00 79.19 224 GLU A N 1
ATOM 1770 C CA . GLU A 1 224 ? -35.439 -6.753 67.100 1.00 79.19 224 GLU A CA 1
ATOM 1771 C C . GLU A 1 224 ? -36.968 -6.713 67.065 1.00 79.19 224 GLU A C 1
ATOM 1773 O O . GLU A 1 224 ? -37.620 -6.717 68.110 1.00 79.19 224 GLU A O 1
ATOM 1778 N N . ARG A 1 225 ? -37.570 -6.786 65.870 1.00 78.94 225 ARG A N 1
ATOM 1779 C CA . ARG A 1 225 ? -39.026 -6.866 65.722 1.00 78.94 225 ARG A CA 1
ATOM 1780 C C . ARG A 1 225 ? -39.598 -8.109 66.394 1.00 78.94 225 ARG A C 1
ATOM 1782 O O . ARG A 1 225 ? -40.613 -8.018 67.083 1.00 78.94 225 ARG A O 1
ATOM 1789 N N . THR A 1 226 ? -38.974 -9.273 66.204 1.00 82.56 226 THR A N 1
ATOM 1790 C CA . THR A 1 226 ? -39.432 -10.518 66.841 1.00 82.56 226 THR A CA 1
ATOM 1791 C C . THR A 1 226 ? -39.272 -10.488 68.358 1.00 82.56 226 THR A C 1
ATOM 1793 O O . THR A 1 226 ? -40.154 -10.976 69.065 1.00 82.56 226 THR A O 1
ATOM 1796 N N . GLU A 1 227 ? -38.201 -9.882 68.872 1.00 80.12 227 GLU A N 1
ATOM 1797 C CA . GLU A 1 227 ? -37.984 -9.696 70.308 1.00 80.12 227 GLU A CA 1
ATOM 1798 C C . GLU A 1 227 ? -39.013 -8.724 70.901 1.00 80.12 227 GLU A C 1
ATOM 1800 O O . GLU A 1 227 ? -39.633 -9.026 71.923 1.00 80.12 227 GLU A O 1
ATOM 1805 N N . ALA A 1 228 ? -39.297 -7.618 70.211 1.00 78.06 228 ALA A N 1
ATOM 1806 C CA . ALA A 1 228 ? -40.329 -6.659 70.588 1.00 78.06 228 ALA A CA 1
ATOM 1807 C C . ALA A 1 228 ? -41.741 -7.280 70.564 1.00 78.06 228 ALA A C 1
ATOM 1809 O O . ALA A 1 228 ? -42.535 -7.074 71.487 1.00 78.06 228 ALA A O 1
ATOM 1810 N N . GLU A 1 229 ? -42.066 -8.087 69.547 1.00 78.81 229 GLU A N 1
ATOM 1811 C CA . GLU A 1 229 ? -43.321 -8.848 69.478 1.00 78.81 229 GLU A CA 1
ATOM 1812 C C . GLU A 1 229 ? -43.424 -9.876 70.621 1.00 78.81 229 GLU A C 1
ATOM 1814 O O . GLU A 1 229 ? -44.479 -9.984 71.257 1.00 78.81 229 GLU A O 1
ATOM 1819 N N . ALA A 1 230 ? -42.337 -10.587 70.940 1.00 82.50 230 ALA A N 1
ATOM 1820 C CA . ALA A 1 230 ? -42.286 -11.529 72.056 1.00 82.50 230 ALA A CA 1
ATOM 1821 C C . ALA A 1 230 ? -42.492 -10.817 73.404 1.00 82.50 230 ALA A C 1
ATOM 1823 O O . ALA A 1 230 ? -43.380 -11.206 74.170 1.00 82.50 230 ALA A O 1
ATOM 1824 N N . ALA A 1 231 ? -41.772 -9.719 73.649 1.00 77.19 231 ALA A N 1
ATOM 1825 C CA . ALA A 1 231 ? -41.928 -8.883 74.838 1.00 77.19 231 ALA A CA 1
ATOM 1826 C C . ALA A 1 231 ? -43.359 -8.337 74.964 1.00 77.19 231 ALA A C 1
ATOM 1828 O O . ALA A 1 231 ? -43.935 -8.325 76.054 1.00 77.19 231 ALA A O 1
ATOM 1829 N N . ARG A 1 232 ? -43.992 -7.959 73.844 1.00 77.50 232 ARG A N 1
ATOM 1830 C CA . ARG A 1 232 ? -45.405 -7.558 73.821 1.00 77.50 232 ARG A CA 1
ATOM 1831 C C . ARG A 1 232 ? -46.325 -8.692 74.250 1.00 77.50 232 ARG A C 1
ATOM 1833 O O . ARG A 1 232 ? -47.228 -8.463 75.055 1.00 77.50 232 ARG A O 1
ATOM 1840 N N . THR A 1 233 ? -46.133 -9.895 73.708 1.00 79.88 233 THR A N 1
ATOM 1841 C CA . THR A 1 233 ? -46.954 -11.050 74.094 1.00 79.88 233 THR A CA 1
ATOM 1842 C C . THR A 1 233 ? -46.761 -11.408 75.563 1.00 79.88 233 THR A C 1
ATOM 1844 O O . THR A 1 233 ? -47.749 -11.641 76.257 1.00 79.88 233 THR A O 1
ATOM 1847 N N . GLU A 1 234 ? -45.531 -11.364 76.076 1.00 77.94 234 GLU A N 1
ATOM 1848 C CA . GLU A 1 234 ? -45.241 -11.588 77.491 1.00 77.94 234 GLU A CA 1
ATOM 1849 C C . GLU A 1 234 ? -45.927 -10.531 78.367 1.00 77.94 234 GLU A C 1
ATOM 1851 O O . GLU A 1 234 ? -46.692 -10.891 79.264 1.00 77.94 234 GLU A O 1
ATOM 1856 N N . ALA A 1 235 ? -45.793 -9.244 78.037 1.00 74.81 235 ALA A N 1
ATOM 1857 C CA . ALA A 1 235 ? -46.492 -8.163 78.730 1.00 74.81 235 ALA A CA 1
ATOM 1858 C C . ALA A 1 235 ? -48.021 -8.354 78.713 1.00 74.81 235 ALA A C 1
ATOM 1860 O O . ALA A 1 235 ? -48.694 -8.154 79.725 1.00 74.81 235 ALA A O 1
ATOM 1861 N N . GLU A 1 236 ? -48.603 -8.801 77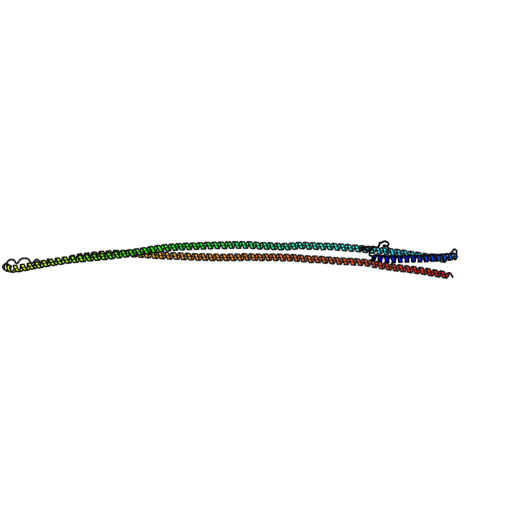.596 1.00 78.56 236 GLU A N 1
ATOM 1862 C CA . GLU A 1 236 ? -50.037 -9.098 77.509 1.00 78.56 236 GLU A CA 1
ATOM 1863 C C . GLU A 1 236 ? -50.450 -10.305 78.365 1.00 78.56 236 GLU A C 1
ATOM 1865 O O . GLU A 1 236 ? -51.529 -10.280 78.969 1.00 78.56 236 GLU A O 1
ATOM 1870 N N . THR A 1 237 ? -49.600 -11.331 78.481 1.00 80.69 237 THR A N 1
ATOM 1871 C CA . THR A 1 237 ? -49.848 -12.468 79.384 1.00 80.69 237 THR A CA 1
ATOM 1872 C C . THR A 1 237 ? -49.749 -12.073 80.854 1.00 80.69 237 THR A C 1
ATOM 1874 O O . THR A 1 237 ? -50.643 -12.427 81.625 1.00 80.69 237 THR A O 1
ATOM 1877 N N . VAL A 1 238 ? -48.742 -11.280 81.234 1.00 78.12 238 VAL A N 1
ATOM 1878 C CA . VAL A 1 238 ? -48.591 -10.736 82.591 1.00 78.12 238 VAL A CA 1
ATOM 1879 C C . VAL A 1 238 ? -49.789 -9.856 82.936 1.00 78.12 238 VAL A C 1
ATOM 1881 O O . VAL A 1 238 ? -50.354 -10.007 84.017 1.00 78.12 238 VAL A O 1
ATOM 1884 N N . ARG A 1 239 ? -50.280 -9.029 81.998 1.00 77.00 239 ARG A N 1
ATOM 1885 C CA . ARG A 1 239 ? -51.529 -8.273 82.184 1.00 77.00 239 ARG A CA 1
ATOM 1886 C C . ARG A 1 239 ? -52.707 -9.191 82.469 1.00 77.00 239 ARG A C 1
ATOM 1888 O O . ARG A 1 239 ? -53.441 -8.962 83.422 1.00 77.00 239 ARG A O 1
ATOM 1895 N N . ALA A 1 240 ? -52.911 -10.209 81.636 1.00 78.88 240 ALA A N 1
ATOM 1896 C CA . ALA A 1 240 ? -54.042 -11.117 81.790 1.00 78.88 240 ALA A CA 1
ATOM 1897 C C . ALA A 1 240 ? -53.980 -11.872 83.129 1.00 78.88 240 ALA A C 1
ATOM 1899 O O . ALA A 1 240 ? -55.017 -12.131 83.738 1.00 78.88 240 ALA A O 1
ATOM 1900 N N . GLN A 1 241 ? -52.777 -12.206 83.603 1.00 78.75 241 GLN A N 1
ATOM 1901 C CA . GLN A 1 241 ? -52.559 -12.802 84.920 1.00 78.75 241 GLN A CA 1
ATOM 1902 C C . GLN A 1 241 ? -52.824 -11.803 86.054 1.00 78.75 241 GLN A C 1
ATOM 1904 O O . GLN A 1 241 ? -53.556 -12.140 86.982 1.00 78.75 241 GLN A O 1
ATOM 1909 N N . ALA A 1 242 ? -52.309 -10.575 85.961 1.00 73.31 242 ALA A N 1
ATOM 1910 C CA . ALA A 1 242 ? -52.533 -9.518 86.945 1.00 73.31 242 ALA A CA 1
ATOM 1911 C C . ALA A 1 242 ? -54.019 -9.127 87.044 1.00 73.31 242 ALA A C 1
ATOM 1913 O O . ALA A 1 242 ? -54.556 -9.009 88.141 1.00 73.31 242 ALA A O 1
ATOM 1914 N N . GLU A 1 243 ? -54.722 -9.006 85.913 1.00 78.06 243 GLU A N 1
ATOM 1915 C CA . GLU A 1 243 ? -56.166 -8.739 85.867 1.00 78.06 243 GLU A CA 1
ATOM 1916 C C . GLU A 1 243 ? -56.982 -9.870 86.507 1.00 78.06 243 GLU A C 1
ATOM 1918 O O . GLU A 1 243 ? -57.949 -9.598 87.225 1.00 78.06 243 GLU A O 1
ATOM 1923 N N . ARG A 1 244 ? -56.592 -11.134 86.291 1.00 78.81 244 ARG A N 1
ATOM 1924 C CA . ARG A 1 244 ? -57.215 -12.288 86.960 1.00 78.81 244 ARG A CA 1
ATOM 1925 C C . ARG A 1 244 ? -56.960 -12.267 88.463 1.00 78.81 244 ARG A C 1
ATOM 1927 O O . ARG A 1 244 ? -57.926 -12.325 89.214 1.00 78.81 244 ARG A O 1
ATOM 1934 N N . ALA A 1 245 ? -55.710 -12.107 88.894 1.00 76.94 245 ALA A N 1
ATOM 1935 C CA . ALA A 1 245 ? -55.348 -12.064 90.311 1.00 76.94 245 ALA A CA 1
ATOM 1936 C C . ALA A 1 245 ? -56.041 -10.904 91.050 1.00 76.94 245 ALA A C 1
ATOM 1938 O O . ALA A 1 245 ? -56.573 -11.089 92.144 1.00 76.94 245 ALA A O 1
ATOM 1939 N N . ALA A 1 246 ? -56.113 -9.722 90.429 1.00 72.25 246 ALA A N 1
ATOM 1940 C CA . ALA A 1 246 ? -56.852 -8.584 90.969 1.00 72.25 246 ALA A CA 1
ATOM 1941 C C . ALA A 1 246 ? -58.359 -8.874 91.062 1.00 72.25 246 ALA A C 1
ATOM 1943 O O . ALA A 1 246 ? -58.987 -8.553 92.069 1.00 72.25 246 ALA A O 1
ATOM 1944 N N . SER A 1 247 ? -58.947 -9.512 90.042 1.00 78.38 247 SER A N 1
ATOM 1945 C CA . SER A 1 247 ? -60.369 -9.889 90.055 1.00 78.38 247 SER A CA 1
ATOM 1946 C C . SER A 1 247 ? -60.677 -10.920 91.145 1.00 78.38 247 SER A C 1
ATOM 1948 O O . SER A 1 247 ? -61.657 -10.766 91.869 1.00 78.38 247 SER A O 1
ATOM 1950 N N . GLU A 1 248 ? -59.817 -11.926 91.312 1.00 81.25 248 GLU A N 1
ATOM 1951 C CA . GLU A 1 248 ? -59.918 -12.938 92.370 1.00 81.25 248 GLU A CA 1
ATOM 1952 C C . GLU A 1 248 ? -59.784 -12.319 93.768 1.00 81.25 248 GLU A C 1
ATOM 1954 O O . GLU A 1 248 ? -60.586 -12.626 94.648 1.00 81.25 248 GLU A O 1
ATOM 1959 N N . SER A 1 249 ? -58.835 -11.397 93.962 1.00 74.31 249 SER A N 1
ATOM 1960 C CA . SER A 1 249 ? -58.660 -10.650 95.217 1.00 74.31 249 SER A CA 1
ATOM 1961 C C . SER A 1 249 ? -59.889 -9.795 95.554 1.00 74.31 249 SER A C 1
ATOM 1963 O O . SER A 1 249 ? -60.385 -9.825 96.680 1.00 74.31 249 SER A O 1
ATOM 1965 N N . VAL A 1 250 ? -60.456 -9.096 94.562 1.00 79.19 250 VAL A N 1
ATOM 1966 C CA . VAL A 1 250 ? -61.694 -8.317 94.730 1.00 79.19 250 VAL A CA 1
ATOM 1967 C C . VAL A 1 250 ? -62.882 -9.218 95.076 1.00 79.19 250 VAL A C 1
ATOM 1969 O O . VAL A 1 250 ? -63.699 -8.858 95.925 1.00 79.19 250 VAL A O 1
ATOM 1972 N N . GLU A 1 251 ? -63.009 -10.384 94.441 1.00 79.50 251 GLU A N 1
ATOM 1973 C CA . GLU A 1 251 ? -64.056 -11.348 94.787 1.00 79.50 251 GLU A CA 1
ATOM 1974 C C . GLU A 1 251 ? -63.873 -11.936 96.190 1.00 79.50 251 GLU A C 1
ATOM 1976 O O . GLU A 1 251 ? -64.859 -12.053 96.919 1.00 79.50 251 GLU A O 1
ATOM 1981 N N . ALA A 1 252 ? -62.643 -12.269 96.588 1.00 78.00 252 ALA A N 1
ATOM 1982 C CA . ALA A 1 252 ? -62.325 -12.754 97.928 1.00 78.00 252 ALA A CA 1
ATOM 1983 C C . ALA A 1 252 ? -62.666 -11.706 98.998 1.00 78.00 252 ALA A C 1
ATOM 1985 O O . ALA A 1 252 ? -63.423 -12.007 99.918 1.00 78.00 252 ALA A O 1
ATOM 1986 N N . ALA A 1 253 ? -62.231 -10.455 98.811 1.00 73.38 253 ALA A N 1
ATOM 1987 C CA . ALA A 1 253 ? -62.554 -9.350 99.714 1.00 73.38 253 ALA A CA 1
ATOM 1988 C C . ALA A 1 253 ? -64.072 -9.120 99.831 1.00 73.38 253 ALA A C 1
ATOM 1990 O O . ALA A 1 253 ? -64.585 -8.836 100.912 1.00 73.38 253 ALA A O 1
ATOM 1991 N N . ARG A 1 254 ? -64.826 -9.283 98.733 1.00 77.69 254 ARG A N 1
ATOM 1992 C CA . ARG A 1 254 ? -66.297 -9.208 98.760 1.00 77.69 254 ARG A CA 1
ATOM 1993 C C . ARG A 1 254 ? -66.936 -10.355 99.539 1.00 77.69 254 ARG A C 1
ATOM 1995 O O . ARG A 1 254 ? -67.924 -10.113 100.227 1.00 77.69 254 ARG A O 1
ATOM 2002 N N . ARG A 1 255 ? -66.415 -11.580 99.418 1.00 79.38 255 ARG A N 1
ATOM 2003 C CA . ARG A 1 255 ? -66.915 -12.741 100.175 1.00 79.38 255 ARG A CA 1
ATOM 2004 C C . ARG A 1 255 ? -66.646 -12.574 101.667 1.00 79.38 255 ARG A C 1
ATOM 2006 O O . ARG A 1 255 ? -67.586 -12.683 102.442 1.00 79.38 255 ARG A O 1
ATOM 2013 N N . GLU A 1 256 ? -65.424 -12.205 102.050 1.00 76.06 256 GLU A N 1
ATOM 2014 C CA . GLU A 1 256 ? -65.071 -11.939 103.453 1.00 76.06 256 GLU A CA 1
ATOM 2015 C C . GLU A 1 256 ? -65.919 -10.806 104.050 1.00 76.06 256 GLU A C 1
ATOM 2017 O O . GLU A 1 256 ? -66.434 -10.925 105.161 1.00 76.06 256 GLU A O 1
ATOM 2022 N N . ALA A 1 257 ? -66.144 -9.726 103.294 1.00 72.56 257 ALA A N 1
ATOM 2023 C CA . ALA A 1 257 ? -67.027 -8.645 103.723 1.00 72.56 257 ALA A CA 1
ATOM 2024 C C . ALA A 1 257 ? -68.477 -9.119 103.924 1.00 72.56 257 ALA A C 1
ATOM 2026 O O . ALA A 1 257 ? -69.124 -8.714 104.888 1.00 72.56 257 ALA A O 1
ATOM 2027 N N . ALA A 1 258 ? -68.994 -9.978 103.038 1.00 76.88 258 ALA A N 1
ATOM 2028 C CA . ALA A 1 258 ? -70.337 -10.538 103.169 1.00 76.88 258 ALA A CA 1
ATOM 2029 C C . ALA A 1 258 ? -70.463 -11.457 104.397 1.00 76.88 258 ALA A C 1
ATOM 2031 O O . ALA A 1 258 ? -71.435 -11.335 105.139 1.00 76.88 258 ALA A O 1
ATOM 2032 N N . GLU A 1 259 ? -69.464 -12.308 104.649 1.00 77.69 259 GLU A N 1
ATOM 2033 C CA . GLU A 1 259 ? -69.419 -13.190 105.823 1.00 77.69 259 GLU A CA 1
ATOM 2034 C C . GLU A 1 259 ? -69.376 -12.397 107.136 1.00 77.69 259 GLU A C 1
ATOM 2036 O O . GLU A 1 259 ? -70.112 -12.709 108.071 1.00 77.69 259 GLU A O 1
ATOM 2041 N N . LEU A 1 260 ? -68.568 -11.335 107.212 1.00 75.31 260 LEU A N 1
ATOM 2042 C CA . LEU A 1 260 ? -68.509 -10.468 108.394 1.00 75.31 260 LEU A CA 1
ATOM 2043 C C . LEU A 1 260 ? -69.829 -9.727 108.640 1.00 75.31 260 LEU A C 1
ATOM 2045 O O . LEU A 1 260 ? -70.253 -9.587 109.787 1.00 75.31 260 LEU A O 1
ATOM 2049 N N . VAL A 1 261 ? -70.501 -9.271 107.577 1.00 76.88 261 VAL A N 1
ATOM 2050 C CA . VAL A 1 261 ? -71.825 -8.639 107.689 1.00 76.88 261 VAL A CA 1
ATOM 2051 C C . VAL A 1 261 ? -72.871 -9.640 108.179 1.00 76.88 261 VAL A C 1
ATOM 2053 O O . VAL A 1 261 ? -73.680 -9.293 109.039 1.00 76.88 261 VAL A O 1
ATOM 2056 N N . GLU A 1 262 ? -72.851 -10.877 107.683 1.00 76.38 262 GLU A N 1
ATOM 2057 C CA . GLU A 1 262 ? -73.750 -11.941 108.140 1.00 76.38 262 GLU A CA 1
ATOM 2058 C C . GLU A 1 262 ? -73.497 -12.300 109.614 1.00 76.38 262 GLU A C 1
ATOM 2060 O O . GLU A 1 262 ? -74.443 -12.396 110.399 1.00 76.38 262 GLU A O 1
ATOM 2065 N N . GLN A 1 263 ? -72.230 -12.403 110.028 1.00 75.69 263 GLN A N 1
ATOM 2066 C CA . GLN A 1 263 ? -71.856 -12.616 111.430 1.00 75.69 263 GLN A CA 1
ATOM 2067 C C . GLN A 1 263 ? -72.346 -11.478 112.335 1.00 75.69 263 GLN A C 1
ATOM 2069 O O . GLN A 1 263 ? -72.945 -11.751 113.373 1.00 75.69 263 GLN A O 1
ATOM 2074 N N . ALA A 1 264 ? -72.164 -10.218 111.927 1.00 71.56 264 ALA A N 1
ATOM 2075 C CA . ALA A 1 264 ? -72.645 -9.055 112.676 1.00 71.56 264 ALA A CA 1
ATOM 2076 C C . ALA A 1 264 ? -74.183 -9.010 112.777 1.00 71.56 264 ALA A C 1
ATOM 2078 O O . ALA A 1 264 ? -74.745 -8.590 113.789 1.00 71.56 264 ALA A O 1
ATOM 2079 N N . GLN A 1 265 ? -74.894 -9.462 111.740 1.00 75.06 265 GLN A N 1
ATOM 2080 C CA . GLN A 1 265 ? -76.353 -9.592 111.784 1.00 75.06 265 GLN A CA 1
ATOM 2081 C C . GLN A 1 265 ? -76.793 -10.696 112.750 1.00 75.06 265 GLN A C 1
ATOM 2083 O O . GLN A 1 265 ? -77.716 -10.481 113.537 1.00 75.06 265 GLN A O 1
ATOM 2088 N N . ALA A 1 266 ? -76.118 -11.848 112.734 1.00 74.81 266 ALA A N 1
ATOM 2089 C CA . ALA A 1 266 ? -76.409 -12.954 113.639 1.00 74.81 266 ALA A CA 1
ATOM 2090 C C . ALA A 1 266 ? -76.173 -12.574 115.113 1.00 74.81 266 ALA A C 1
ATOM 2092 O O . ALA A 1 266 ? -77.033 -12.843 115.955 1.00 74.81 266 ALA A O 1
ATOM 2093 N N . THR A 1 267 ? -75.065 -11.891 115.432 1.00 74.12 267 THR A N 1
ATOM 2094 C CA . THR A 1 267 ? -74.778 -11.418 116.800 1.00 74.12 267 THR A CA 1
ATOM 2095 C C . THR A 1 267 ? -75.783 -10.362 117.261 1.00 74.12 267 THR A C 1
ATOM 2097 O O . THR A 1 267 ? -76.271 -10.435 118.393 1.00 74.12 267 THR A O 1
ATOM 2100 N N . ALA A 1 268 ? -76.162 -9.421 116.389 1.00 70.62 268 ALA A N 1
ATOM 2101 C CA . ALA A 1 268 ? -77.197 -8.431 116.683 1.00 70.62 268 ALA A CA 1
ATOM 2102 C C . ALA A 1 268 ? -78.565 -9.085 116.952 1.00 70.62 268 ALA A C 1
ATOM 2104 O O . ALA A 1 268 ? -79.285 -8.673 117.866 1.00 70.62 268 ALA A O 1
ATOM 2105 N N . GLN A 1 269 ? -78.915 -10.127 116.194 1.00 74.75 269 GLN A N 1
ATOM 2106 C CA . GLN A 1 269 ? -80.171 -10.853 116.360 1.00 74.75 269 GLN A CA 1
ATOM 2107 C C . GLN A 1 269 ? -80.193 -11.678 117.658 1.00 74.75 269 GLN A C 1
ATOM 2109 O O . GLN A 1 269 ? -81.162 -11.586 118.410 1.00 74.75 269 GLN A O 1
ATOM 2114 N N . GLU A 1 270 ? -79.106 -12.381 117.996 1.00 74.31 270 GLU A N 1
ATOM 2115 C CA . GLU A 1 270 ? -78.981 -13.123 119.263 1.00 74.31 270 GLU A CA 1
ATOM 2116 C C . GLU A 1 270 ? -79.062 -12.189 120.488 1.00 74.31 270 GLU A C 1
ATOM 2118 O O . GLU A 1 270 ? -79.716 -12.500 121.490 1.00 74.31 270 GLU A O 1
ATOM 2123 N N . LEU A 1 271 ? -78.435 -11.009 120.414 1.00 70.94 271 LEU A N 1
ATOM 2124 C CA . LEU A 1 271 ? -78.525 -9.977 121.453 1.00 70.94 271 LEU A CA 1
ATOM 2125 C C . LEU A 1 271 ? -79.941 -9.404 121.580 1.00 70.94 271 LEU A C 1
ATOM 2127 O O . LEU A 1 271 ? -80.412 -9.192 122.701 1.00 70.94 271 LEU A O 1
ATOM 2131 N N . SER A 1 272 ? -80.632 -9.186 120.457 1.00 71.12 272 SER A N 1
ATOM 2132 C CA . SER A 1 272 ? -82.021 -8.718 120.441 1.00 71.12 272 SER A CA 1
ATOM 2133 C C . SER A 1 272 ? -82.965 -9.735 121.086 1.00 71.12 272 SER A C 1
ATOM 2135 O O . SER A 1 272 ? -83.738 -9.376 121.975 1.00 71.12 272 SER A O 1
ATOM 2137 N N . GLU A 1 273 ? -82.842 -11.015 120.732 1.00 73.75 273 GLU A N 1
ATOM 2138 C CA . GLU A 1 273 ? -83.638 -12.099 121.313 1.00 73.75 273 GLU A CA 1
ATOM 2139 C C . GLU A 1 273 ? -83.373 -12.257 122.817 1.00 73.75 273 GLU A C 1
ATOM 2141 O O . GLU A 1 273 ? -84.317 -12.377 123.603 1.00 73.75 273 GLU A O 1
ATOM 2146 N N . ARG A 1 274 ? -82.108 -12.161 123.256 1.00 72.69 274 ARG A N 1
ATOM 2147 C CA . ARG A 1 274 ? -81.750 -12.131 124.686 1.00 72.69 274 ARG A CA 1
ATOM 2148 C C . ARG A 1 274 ? -82.354 -10.935 125.417 1.00 72.69 274 ARG A C 1
ATOM 2150 O O . ARG A 1 274 ? -82.894 -11.107 126.510 1.00 72.69 274 ARG A O 1
ATOM 2157 N N . ALA A 1 275 ? -82.293 -9.738 124.838 1.00 67.75 275 ALA A N 1
ATOM 2158 C CA . ALA A 1 275 ? -82.884 -8.539 125.428 1.00 67.75 275 ALA A CA 1
ATOM 2159 C C . ALA A 1 275 ? -84.414 -8.657 125.533 1.00 67.75 275 ALA A C 1
ATOM 2161 O O . ALA A 1 275 ? -85.003 -8.270 126.544 1.00 67.75 275 ALA A O 1
ATOM 2162 N N . GLN A 1 276 ? -85.058 -9.246 124.525 1.00 70.06 276 GLN A N 1
ATOM 2163 C CA . GLN A 1 276 ? -86.502 -9.449 124.484 1.00 70.06 276 GLN A CA 1
ATOM 2164 C C . GLN A 1 276 ? -86.958 -10.527 125.481 1.00 70.06 276 GLN A C 1
ATOM 2166 O O . GLN A 1 276 ? -87.947 -10.327 126.190 1.00 70.06 276 GLN A O 1
ATOM 2171 N N . ALA A 1 277 ? -86.193 -11.614 125.624 1.00 69.12 277 ALA A N 1
ATOM 2172 C CA . ALA A 1 277 ? -86.402 -12.622 126.662 1.00 69.12 277 ALA A CA 1
ATOM 2173 C C . ALA A 1 277 ? -86.272 -12.012 128.068 1.00 69.12 277 ALA A C 1
ATOM 2175 O O . ALA A 1 277 ? -87.160 -12.190 128.904 1.00 69.12 277 ALA A O 1
ATOM 2176 N N . HIS A 1 278 ? -85.236 -11.204 128.304 1.00 69.81 278 HIS A N 1
ATOM 2177 C CA . HIS A 1 278 ? -85.017 -10.534 129.587 1.00 69.81 278 HIS A CA 1
ATOM 2178 C C . HIS A 1 278 ? -86.099 -9.480 129.896 1.00 69.81 278 HIS A C 1
ATOM 2180 O O . HIS A 1 278 ? -86.508 -9.324 131.048 1.00 69.81 278 HIS A O 1
ATOM 2186 N N . ALA A 1 279 ? -86.617 -8.784 128.878 1.00 64.38 279 ALA A N 1
ATOM 2187 C CA . ALA A 1 279 ? -87.754 -7.874 129.016 1.00 64.38 279 ALA A CA 1
ATOM 2188 C C . ALA A 1 279 ? -89.060 -8.621 129.337 1.00 64.38 279 ALA A C 1
ATOM 2190 O O . ALA A 1 279 ? -89.858 -8.146 130.145 1.00 64.38 279 ALA A O 1
ATOM 2191 N N . SER A 1 280 ? -89.272 -9.800 128.744 1.00 69.38 280 SER A N 1
ATOM 2192 C CA . SER A 1 280 ? -90.441 -10.640 129.031 1.00 69.38 280 SER A CA 1
ATOM 2193 C C . SER A 1 280 ? -90.398 -11.260 130.434 1.00 69.38 280 SER A C 1
ATOM 2195 O O . SER A 1 280 ? -91.429 -11.299 131.101 1.00 69.38 280 SER A O 1
ATOM 2197 N N . GLN A 1 281 ? -89.211 -11.638 130.928 1.00 68.50 281 GLN A N 1
ATOM 2198 C CA . GLN A 1 281 ? -89.011 -12.070 132.316 1.00 68.50 281 GLN A CA 1
ATOM 2199 C C . GLN A 1 281 ? -89.327 -10.952 133.312 1.00 68.50 281 GLN A C 1
ATOM 2201 O O . GLN A 1 281 ? -90.115 -11.171 134.224 1.00 68.50 281 GLN A O 1
ATOM 2206 N N . LEU A 1 282 ? -88.814 -9.737 133.089 1.00 62.66 282 LEU A N 1
ATOM 2207 C CA . LEU A 1 282 ? -89.134 -8.568 133.922 1.00 62.66 282 LEU A CA 1
ATOM 2208 C C . LEU A 1 282 ? -90.630 -8.206 133.888 1.00 62.66 282 LEU A C 1
ATOM 2210 O O . LEU A 1 282 ? -91.173 -7.713 134.876 1.00 62.66 282 LEU A O 1
ATOM 2214 N N . ALA A 1 283 ? -91.313 -8.440 132.762 1.00 60.22 283 ALA A N 1
ATOM 2215 C CA . ALA A 1 283 ? -92.749 -8.199 132.634 1.00 60.22 283 ALA A CA 1
ATOM 2216 C C . ALA A 1 283 ? -93.601 -9.246 133.374 1.00 60.22 283 ALA A C 1
ATOM 2218 O O . ALA A 1 283 ? -94.615 -8.874 133.968 1.00 60.22 283 ALA A O 1
ATOM 2219 N N . GLU A 1 284 ? -93.202 -10.521 133.358 1.00 63.66 284 GLU A N 1
ATOM 2220 C CA . GLU A 1 284 ? -93.840 -11.580 134.153 1.00 63.66 284 GLU A CA 1
ATOM 2221 C C . GLU A 1 284 ? -93.541 -11.417 135.650 1.00 63.66 284 GLU A C 1
ATOM 2223 O O . GLU A 1 284 ? -94.473 -11.492 136.444 1.00 63.66 284 GLU A O 1
ATOM 2228 N N . GLU A 1 285 ? -92.316 -11.046 136.042 1.00 61.41 285 GLU A N 1
ATOM 2229 C CA . GLU A 1 285 ? -91.979 -10.697 137.433 1.00 61.41 285 GLU A CA 1
ATOM 2230 C C . GLU A 1 285 ? -92.832 -9.520 137.938 1.00 61.41 285 GLU A C 1
ATOM 2232 O O . GLU A 1 285 ? -93.489 -9.622 138.975 1.00 61.41 285 GLU A O 1
ATOM 2237 N N . ALA A 1 286 ? -92.968 -8.454 137.138 1.00 56.50 286 ALA A N 1
ATOM 2238 C CA . ALA A 1 286 ? -93.853 -7.330 137.450 1.00 56.50 286 ALA A CA 1
ATOM 2239 C C . ALA A 1 286 ? -95.348 -7.712 137.485 1.00 56.50 286 ALA A C 1
ATOM 2241 O O . ALA A 1 286 ? -96.167 -6.996 138.074 1.00 56.50 286 ALA A O 1
ATOM 2242 N N . ARG A 1 287 ? -95.741 -8.814 136.837 1.00 65.25 287 ARG A N 1
ATOM 2243 C CA . ARG A 1 287 ? -97.112 -9.338 136.853 1.00 65.25 287 ARG A CA 1
ATOM 2244 C C . ARG A 1 287 ? -97.362 -10.188 138.096 1.00 65.25 287 ARG A C 1
ATOM 2246 O O . ARG A 1 287 ? -98.380 -9.977 138.754 1.00 65.25 287 ARG A O 1
ATOM 2253 N N . THR A 1 288 ? -96.421 -11.051 138.473 1.00 64.56 288 THR A N 1
ATOM 2254 C CA . THR A 1 288 ? -96.459 -11.789 139.743 1.00 64.56 288 THR A CA 1
ATOM 2255 C C . THR A 1 288 ? -96.396 -10.856 140.948 1.00 64.56 288 THR A C 1
ATOM 2257 O O . THR A 1 288 ? -97.134 -11.070 141.911 1.00 64.56 288 THR A O 1
ATOM 2260 N N . ASP A 1 289 ? -95.637 -9.760 140.861 1.00 57.53 289 ASP A N 1
ATOM 2261 C CA . ASP A 1 289 ? -95.595 -8.718 141.891 1.00 57.53 289 ASP A CA 1
ATOM 2262 C C . ASP A 1 289 ? -96.925 -7.956 141.981 1.00 57.53 289 ASP A C 1
ATOM 2264 O O . ASP A 1 289 ? -97.392 -7.647 143.077 1.00 57.53 289 ASP A O 1
ATOM 2268 N N . ARG A 1 290 ? -97.608 -7.714 140.850 1.00 56.97 290 ARG A N 1
ATOM 2269 C CA . ARG A 1 290 ? -98.963 -7.125 140.831 1.00 56.97 290 ARG A CA 1
ATOM 2270 C C . ARG A 1 290 ? -100.030 -8.053 141.413 1.00 56.97 290 ARG A C 1
ATOM 2272 O O . ARG A 1 290 ? -100.940 -7.570 142.086 1.00 56.97 290 ARG A O 1
ATOM 2279 N N . GLU A 1 291 ? -99.938 -9.359 141.185 1.00 57.47 291 GLU A N 1
ATOM 2280 C CA . GLU A 1 291 ? -100.881 -10.346 141.732 1.00 57.47 291 GLU A CA 1
ATOM 2281 C C . GLU A 1 291 ? -100.645 -10.620 143.232 1.00 57.47 291 GLU A C 1
ATOM 2283 O O . GLU A 1 291 ? -101.612 -10.820 143.973 1.00 57.47 291 GLU A O 1
ATOM 2288 N N . HIS A 1 292 ? -99.396 -10.530 143.713 1.00 56.69 292 HIS A N 1
ATOM 2289 C CA . HIS A 1 292 ? -99.074 -10.493 145.148 1.00 56.69 292 HIS A CA 1
ATOM 2290 C C . HIS A 1 292 ? -99.528 -9.179 145.809 1.00 56.69 292 HIS A C 1
ATOM 2292 O O . HIS A 1 292 ? -100.126 -9.204 146.888 1.00 56.69 292 HIS A O 1
ATOM 2298 N N . ALA A 1 293 ? -99.332 -8.037 145.141 1.00 50.72 293 ALA A N 1
ATOM 2299 C CA . ALA A 1 293 ? -99.765 -6.729 145.633 1.00 50.72 293 ALA A CA 1
ATOM 2300 C C . ALA A 1 293 ? -101.296 -6.612 145.741 1.00 50.72 293 ALA A C 1
ATOM 2302 O O . ALA A 1 293 ? -101.793 -5.994 146.679 1.00 50.72 293 ALA A O 1
ATOM 2303 N N . ALA A 1 294 ? -102.061 -7.241 144.841 1.00 55.44 294 ALA A N 1
ATOM 2304 C CA . ALA A 1 294 ? -103.525 -7.237 144.889 1.00 55.44 294 ALA A CA 1
ATOM 2305 C C . ALA A 1 294 ? -104.113 -8.041 146.069 1.00 55.44 294 ALA A C 1
ATOM 2307 O O . ALA A 1 294 ? -105.194 -7.701 146.545 1.00 55.44 294 ALA A O 1
ATOM 2308 N N . LYS A 1 295 ? -103.411 -9.071 146.569 1.00 55.78 295 LYS A N 1
ATOM 2309 C CA . LYS A 1 295 ? -103.839 -9.858 147.744 1.00 55.78 295 LYS A CA 1
ATOM 2310 C C . LYS A 1 295 ? -103.481 -9.186 149.071 1.00 55.78 295 LYS A C 1
ATOM 2312 O O . LYS A 1 295 ? -104.313 -9.153 149.971 1.00 55.78 295 LYS A O 1
ATOM 2317 N N . LEU A 1 296 ? -102.308 -8.558 149.161 1.00 54.47 296 LEU A N 1
ATOM 2318 C CA . LEU A 1 296 ? -101.893 -7.799 150.349 1.00 54.47 296 LEU A CA 1
ATOM 2319 C C . LEU A 1 296 ? -102.663 -6.467 150.510 1.00 54.47 296 LEU A C 1
ATOM 2321 O O . LEU A 1 296 ? -102.798 -5.962 151.621 1.00 54.47 296 LEU A O 1
ATOM 2325 N N . LEU A 1 297 ? -103.236 -5.919 149.427 1.00 50.19 297 LEU A N 1
ATOM 2326 C CA . LEU A 1 297 ? -104.058 -4.694 149.434 1.00 50.19 297 LEU A CA 1
ATOM 2327 C C . LEU A 1 297 ? -105.456 -4.843 150.062 1.00 50.19 297 LEU A C 1
ATOM 2329 O O . LEU A 1 297 ? -106.064 -3.822 150.385 1.00 50.19 297 LEU A O 1
ATOM 2333 N N . GLU A 1 298 ? -105.977 -6.060 150.237 1.00 54.47 298 GLU A N 1
ATOM 2334 C CA . GLU A 1 298 ? -107.212 -6.295 151.007 1.00 54.47 298 GLU A CA 1
ATOM 2335 C C . GLU A 1 298 ? -106.933 -6.563 152.491 1.00 54.47 298 GLU A C 1
ATOM 2337 O O . GLU A 1 298 ? -107.692 -6.121 153.346 1.00 54.47 298 GLU A O 1
ATOM 2342 N N . GLU A 1 299 ? -105.796 -7.173 152.825 1.00 50.16 299 GLU A N 1
ATOM 2343 C CA . GLU A 1 299 ? -105.415 -7.436 154.220 1.00 50.16 299 GLU A CA 1
ATOM 2344 C C . GLU A 1 299 ? -104.810 -6.190 154.912 1.00 50.16 299 GLU A C 1
ATOM 2346 O O . GLU A 1 299 ? -104.983 -5.998 156.115 1.00 50.16 299 GLU A O 1
ATOM 2351 N N . ALA A 1 300 ? -104.201 -5.263 154.157 1.00 44.72 300 ALA A N 1
ATOM 2352 C CA . ALA A 1 300 ? -103.588 -4.037 154.691 1.00 44.72 300 ALA A CA 1
ATOM 2353 C C . ALA A 1 300 ? -104.534 -2.817 154.800 1.00 44.72 300 ALA A C 1
ATOM 2355 O O . ALA A 1 300 ? -104.168 -1.809 155.412 1.00 44.72 300 ALA A O 1
ATOM 2356 N N . LYS A 1 301 ? -105.772 -2.882 154.276 1.00 50.59 301 LYS A N 1
ATOM 2357 C CA . LYS A 1 301 ? -106.813 -1.847 154.506 1.00 50.59 301 LYS A CA 1
ATOM 2358 C C . LYS A 1 301 ? -107.237 -1.740 155.977 1.00 50.59 301 LYS A C 1
ATOM 2360 O O . LYS A 1 301 ? -107.870 -0.759 156.356 1.00 50.59 301 LYS A O 1
ATOM 2365 N N . THR A 1 302 ? -106.844 -2.709 156.799 1.00 51.81 302 THR A N 1
ATOM 2366 C CA . THR A 1 302 ? -107.058 -2.745 158.249 1.00 51.81 302 THR A CA 1
ATOM 2367 C C . THR A 1 302 ? -105.846 -2.319 159.089 1.00 51.81 302 THR A C 1
ATOM 2369 O O . THR A 1 302 ? -106.015 -2.147 160.291 1.00 51.81 302 THR A O 1
ATOM 2372 N N . GLU A 1 303 ? -104.671 -2.053 158.493 1.00 47.38 303 GLU A N 1
ATOM 2373 C CA . GLU A 1 303 ? -103.456 -1.629 159.235 1.00 47.38 303 GLU A CA 1
ATOM 2374 C C . GLU A 1 303 ? -102.743 -0.375 158.664 1.00 47.38 303 GLU A C 1
ATOM 2376 O O . GLU A 1 303 ? -101.841 0.175 159.290 1.00 47.38 303 GLU A O 1
ATOM 2381 N N . ARG A 1 304 ? -103.190 0.180 157.527 1.00 41.69 304 ARG A N 1
ATOM 2382 C CA . ARG A 1 304 ? -102.655 1.408 156.895 1.00 41.69 304 ARG A CA 1
ATOM 2383 C C . ARG A 1 304 ? -103.209 2.702 157.530 1.00 41.69 304 ARG A C 1
ATOM 2385 O O . ARG A 1 304 ? -103.805 3.534 156.852 1.00 41.69 304 ARG A O 1
ATOM 2392 N N . ALA A 1 305 ? -103.042 2.843 158.845 1.00 47.22 305 ALA A N 1
ATOM 2393 C CA . ALA A 1 305 ? -103.248 4.089 159.597 1.00 47.22 305 ALA A CA 1
ATOM 2394 C C . ALA A 1 305 ? -101.930 4.672 160.146 1.00 47.22 305 ALA A C 1
ATOM 2396 O O . ALA A 1 305 ? -101.925 5.772 160.689 1.00 47.22 305 ALA A O 1
ATOM 2397 N N . GLU A 1 306 ? -100.801 3.983 159.967 1.00 43.44 306 GLU A N 1
ATOM 2398 C CA . GLU A 1 306 ? -99.497 4.423 160.458 1.00 43.44 306 GLU A CA 1
ATOM 2399 C C . GLU A 1 306 ? -98.445 4.213 159.356 1.00 43.44 306 GLU A C 1
ATOM 2401 O O . GLU A 1 306 ? -98.164 3.082 158.979 1.00 43.44 306 GLU A O 1
ATOM 2406 N N . ALA A 1 307 ? -97.875 5.318 158.857 1.00 37.38 307 ALA A N 1
ATOM 2407 C CA . ALA A 1 307 ? -96.733 5.444 157.932 1.00 37.38 307 ALA A CA 1
ATOM 2408 C C . ALA A 1 307 ? -97.064 5.776 156.462 1.00 37.38 307 ALA A C 1
ATOM 2410 O O . ALA A 1 307 ? -97.132 4.928 155.575 1.00 37.38 307 ALA A O 1
ATOM 2411 N N . GLU A 1 308 ? -97.181 7.080 156.224 1.00 48.56 308 GLU A N 1
ATOM 2412 C CA . GLU A 1 308 ? -97.377 7.749 154.939 1.00 48.56 308 GLU A CA 1
ATOM 2413 C C . GLU A 1 308 ? -96.062 8.270 154.301 1.00 48.56 308 GLU A C 1
ATOM 2415 O O . GLU A 1 308 ? -96.132 9.036 153.354 1.00 48.56 308 GLU A O 1
ATOM 2420 N N . ASP A 1 309 ? -94.855 7.884 154.744 1.00 42.47 309 ASP A N 1
ATOM 2421 C CA . ASP A 1 309 ? -93.645 8.716 154.511 1.00 42.47 309 ASP A CA 1
ATOM 2422 C C . ASP A 1 309 ? -92.406 8.044 153.859 1.00 42.47 309 ASP A C 1
ATOM 2424 O O . ASP A 1 309 ? -91.268 8.362 154.206 1.00 42.47 309 ASP A O 1
ATOM 2428 N N . ALA A 1 310 ? -92.548 7.154 152.862 1.00 35.66 310 ALA A N 1
ATOM 2429 C CA . ALA A 1 310 ? -91.367 6.712 152.095 1.00 35.66 310 ALA A CA 1
ATOM 2430 C C . ALA A 1 310 ? -91.621 6.309 150.630 1.00 35.66 310 ALA A C 1
ATOM 2432 O O . ALA A 1 310 ? -92.396 5.403 150.340 1.00 35.66 310 ALA A O 1
ATOM 2433 N N . ALA A 1 311 ? -90.808 6.907 149.751 1.00 33.88 311 ALA A N 1
ATOM 2434 C CA . ALA A 1 311 ? -90.407 6.454 148.412 1.00 33.88 311 ALA A CA 1
ATOM 2435 C C . ALA A 1 311 ? -91.239 6.916 147.199 1.00 33.88 311 ALA A C 1
ATOM 2437 O O . ALA A 1 311 ? -91.891 6.144 146.499 1.00 33.88 311 ALA A O 1
ATOM 2438 N N . ALA A 1 312 ? -91.048 8.198 146.880 1.00 47.00 312 ALA A N 1
ATOM 2439 C CA . ALA A 1 312 ? -91.214 8.803 145.560 1.00 47.00 312 ALA A CA 1
ATOM 2440 C C . ALA A 1 312 ? -89.921 8.762 144.699 1.00 47.00 312 ALA A C 1
ATOM 2442 O O . ALA A 1 312 ? -89.678 9.671 143.911 1.00 47.00 312 ALA A O 1
ATOM 2443 N N . GLU A 1 313 ? -89.083 7.727 144.788 1.00 45.91 313 GLU A N 1
ATOM 2444 C CA . GLU A 1 313 ? -87.885 7.587 143.939 1.00 45.91 313 GLU A CA 1
ATOM 2445 C C . GLU A 1 313 ? -87.797 6.177 143.346 1.00 45.91 313 GLU A C 1
ATOM 2447 O O . GLU A 1 313 ? -87.600 5.231 144.099 1.00 45.91 313 GLU A O 1
ATOM 2452 N N . LEU A 1 314 ? -87.963 6.059 142.014 1.00 39.78 314 LEU A N 1
ATOM 2453 C CA . LEU A 1 314 ? -87.316 5.096 141.086 1.00 39.78 314 LEU A CA 1
ATOM 2454 C C . LEU A 1 314 ? -88.102 4.960 139.758 1.00 39.78 314 LEU A C 1
ATOM 2456 O O . LEU A 1 314 ? -88.638 3.906 139.428 1.00 39.78 314 LEU A O 1
ATOM 2460 N N . LEU A 1 315 ? -88.156 6.028 138.950 1.00 42.12 315 LEU A N 1
ATOM 2461 C CA . LEU A 1 315 ? -88.657 5.969 137.559 1.00 42.12 315 LEU A CA 1
ATOM 2462 C C . LEU A 1 315 ? -87.794 6.776 136.567 1.00 42.12 315 LEU A C 1
ATOM 2464 O O . LEU A 1 315 ? -88.314 7.403 135.646 1.00 42.12 315 LEU A O 1
ATOM 2468 N N . VAL A 1 316 ? -86.464 6.762 136.733 1.00 47.56 316 VAL A N 1
ATOM 2469 C CA . VAL A 1 316 ? -85.532 7.426 135.790 1.00 47.56 316 VAL A CA 1
ATOM 2470 C C . VAL A 1 316 ? -84.384 6.529 135.287 1.00 47.56 316 VAL A C 1
ATOM 2472 O O . VAL A 1 316 ? -83.779 6.858 134.273 1.00 47.56 316 VAL A O 1
ATOM 2475 N N . ASP A 1 317 ? -84.139 5.339 135.847 1.00 46.06 317 ASP A N 1
ATOM 2476 C CA . ASP A 1 317 ? -82.940 4.549 135.482 1.00 46.06 317 ASP A CA 1
ATOM 2477 C C . ASP A 1 317 ? -83.163 3.431 134.431 1.00 46.06 317 ASP A C 1
ATOM 2479 O O . ASP A 1 317 ? -82.213 2.823 133.940 1.00 46.06 317 ASP A O 1
ATOM 2483 N N . SER A 1 318 ? -84.404 3.181 133.993 1.00 43.69 318 SER A N 1
ATOM 2484 C CA . SER A 1 318 ? -84.731 2.092 133.046 1.00 43.69 318 SER A CA 1
ATOM 2485 C C . SER A 1 318 ? -84.797 2.498 131.567 1.00 43.69 318 SER A C 1
ATOM 2487 O O . SER A 1 318 ? -84.984 1.640 130.708 1.00 43.69 318 SER A O 1
ATOM 2489 N N . ARG A 1 319 ? -84.590 3.779 131.229 1.00 50.38 319 ARG A N 1
ATOM 2490 C CA . ARG A 1 319 ? -84.523 4.247 129.826 1.00 50.38 319 ARG A CA 1
ATOM 2491 C C . ARG A 1 319 ? -83.106 4.480 129.294 1.00 50.38 319 ARG A C 1
ATOM 2493 O O . ARG A 1 319 ? -82.951 4.636 128.090 1.00 50.38 319 ARG A O 1
ATOM 2500 N N . ARG A 1 320 ? -82.071 4.445 130.146 1.00 48.66 320 ARG A N 1
ATOM 2501 C CA . ARG A 1 320 ? -80.670 4.667 129.732 1.00 48.66 320 ARG A CA 1
ATOM 2502 C C . ARG A 1 320 ? -79.974 3.409 129.183 1.00 48.66 320 ARG A C 1
ATOM 2504 O O . ARG A 1 320 ? -79.088 3.533 128.355 1.00 48.66 320 ARG A O 1
ATOM 2511 N N . ARG A 1 321 ? -80.417 2.201 129.553 1.00 47.41 321 ARG A N 1
ATOM 2512 C CA . ARG A 1 321 ? -79.808 0.923 129.111 1.00 47.41 321 ARG A CA 1
ATOM 2513 C C . ARG A 1 321 ? -80.308 0.372 127.768 1.00 47.41 321 ARG A C 1
ATOM 2515 O O . ARG A 1 321 ? -79.761 -0.609 127.287 1.00 47.41 321 ARG A O 1
ATOM 2522 N N . ALA A 1 322 ? -81.316 0.993 127.153 1.00 43.69 322 ALA A N 1
ATOM 2523 C CA . ALA A 1 322 ? -81.856 0.555 125.860 1.00 43.69 322 ALA A CA 1
ATOM 2524 C C . ALA A 1 322 ? -81.201 1.242 124.640 1.00 43.69 322 ALA A C 1
ATOM 2526 O O . ALA A 1 322 ? -81.451 0.816 123.520 1.00 43.69 322 ALA A O 1
ATOM 2527 N N . ALA A 1 323 ? -80.369 2.274 124.838 1.00 51.03 323 ALA A N 1
ATOM 2528 C CA . ALA A 1 323 ? -79.709 3.015 123.753 1.00 51.03 323 ALA A CA 1
ATOM 2529 C C . ALA A 1 323 ? -78.246 2.586 123.498 1.00 51.03 323 ALA A C 1
ATOM 2531 O O . ALA A 1 323 ? -77.736 2.788 122.406 1.00 51.03 323 ALA A O 1
ATOM 2532 N N . GLU A 1 324 ? -77.580 1.936 124.458 1.00 50.69 324 GLU A N 1
ATOM 2533 C CA . GLU A 1 324 ? -76.178 1.489 124.313 1.00 50.69 324 GLU A CA 1
ATOM 2534 C C . GLU A 1 324 ? -76.031 0.184 123.498 1.00 50.69 324 GLU A C 1
ATOM 2536 O O . GLU A 1 324 ? -74.931 -0.172 123.089 1.00 50.69 324 GLU A O 1
ATOM 2541 N N . VAL A 1 325 ? -77.132 -0.527 123.223 1.00 52.47 325 VAL A N 1
ATOM 2542 C CA . VAL A 1 325 ? -77.116 -1.826 122.515 1.00 52.47 325 VAL A CA 1
ATOM 2543 C C . VAL A 1 325 ? -77.272 -1.674 120.992 1.00 52.47 325 VAL A C 1
ATOM 2545 O O . VAL A 1 325 ? -76.894 -2.571 120.247 1.00 52.47 325 VAL A O 1
ATOM 2548 N N . THR A 1 326 ? -77.746 -0.527 120.498 1.00 55.38 326 THR A N 1
ATOM 2549 C CA . THR A 1 326 ? -77.813 -0.229 119.054 1.00 55.38 326 THR A CA 1
ATOM 2550 C C . THR A 1 326 ? -76.512 0.364 118.498 1.00 55.38 326 THR A C 1
ATOM 2552 O O . THR A 1 326 ? -76.171 0.082 117.354 1.00 55.38 326 THR A O 1
ATOM 2555 N N . ASP A 1 327 ? -75.722 1.070 119.314 1.00 55.59 327 ASP A N 1
ATOM 2556 C CA . ASP A 1 327 ? -74.450 1.671 118.871 1.00 55.59 327 ASP A CA 1
ATOM 2557 C C . ASP A 1 327 ? -73.317 0.636 118.697 1.00 55.59 327 ASP A C 1
ATOM 2559 O O . ASP A 1 327 ? -72.432 0.808 117.856 1.00 55.59 327 ASP A O 1
ATOM 2563 N N . ALA A 1 328 ? -73.342 -0.476 119.443 1.00 56.12 328 ALA A N 1
ATOM 2564 C CA . ALA A 1 328 ? -72.331 -1.534 119.325 1.00 56.12 328 ALA A CA 1
ATOM 2565 C C . ALA A 1 328 ? -72.457 -2.339 118.012 1.00 56.12 328 ALA A C 1
ATOM 2567 O O . ALA A 1 328 ? -71.444 -2.681 117.404 1.00 56.12 328 ALA A O 1
ATOM 2568 N N . ALA A 1 329 ? -73.684 -2.576 117.529 1.00 55.47 329 ALA A N 1
ATOM 2569 C CA . ALA A 1 329 ? -73.936 -3.298 116.276 1.00 55.47 329 ALA A CA 1
ATOM 2570 C C . ALA A 1 329 ? -73.631 -2.448 115.022 1.00 55.47 329 ALA A C 1
ATOM 2572 O O . ALA A 1 329 ? -73.183 -2.972 114.000 1.00 55.47 329 ALA A O 1
ATOM 2573 N N . GLU A 1 330 ? -73.810 -1.125 115.090 1.00 59.78 330 GLU A N 1
ATOM 2574 C CA . GLU A 1 330 ? -73.396 -0.212 114.014 1.00 59.78 330 GLU A CA 1
ATOM 2575 C C . GLU A 1 330 ? -71.867 -0.018 113.971 1.00 59.78 330 GLU A C 1
ATOM 2577 O O . GLU A 1 330 ? -71.298 0.158 112.890 1.00 59.78 330 GLU A O 1
ATOM 2582 N N . GLY A 1 331 ? -71.178 -0.132 115.115 1.00 60.56 331 GLY A N 1
ATOM 2583 C CA . GLY A 1 331 ? -69.715 -0.076 115.209 1.00 60.56 331 GLY A CA 1
ATOM 2584 C C . GLY A 1 331 ? -68.997 -1.242 114.518 1.00 60.56 331 GLY A C 1
ATOM 2585 O O . GLY A 1 331 ? -68.035 -1.013 113.779 1.00 60.56 331 GLY A O 1
ATOM 2586 N N . GLU A 1 332 ? -69.487 -2.473 114.695 1.00 57.91 332 GLU A N 1
ATOM 2587 C CA . GLU A 1 332 ? -68.932 -3.664 114.027 1.00 57.91 332 GLU A CA 1
ATOM 2588 C C . GLU A 1 332 ? -69.196 -3.641 112.510 1.00 57.91 332 GLU A C 1
ATOM 2590 O O . GLU A 1 332 ? -68.292 -3.920 111.717 1.00 57.91 332 GLU A O 1
ATOM 2595 N N . ARG A 1 333 ? -70.378 -3.177 112.074 1.00 61.56 333 ARG A N 1
ATOM 2596 C CA . ARG A 1 333 ? -70.692 -2.984 110.646 1.00 61.56 333 ARG A CA 1
ATOM 2597 C C . ARG A 1 333 ? -69.814 -1.914 109.989 1.00 61.56 333 ARG A C 1
ATOM 2599 O O . ARG A 1 333 ? -69.311 -2.121 108.886 1.00 61.56 333 ARG A O 1
ATOM 2606 N N . ALA A 1 334 ? -69.587 -0.786 110.661 1.00 65.56 334 ALA A N 1
ATOM 2607 C CA . ALA A 1 334 ? -68.738 0.283 110.139 1.00 65.56 334 ALA A CA 1
ATOM 2608 C C . ALA A 1 334 ? -67.253 -0.120 110.072 1.00 65.56 334 ALA A C 1
ATOM 2610 O O . ALA A 1 334 ? -66.526 0.371 109.206 1.00 65.56 334 ALA A O 1
ATOM 2611 N N . GLN A 1 335 ? -66.783 -1.008 110.957 1.00 63.22 335 GLN A N 1
ATOM 2612 C CA . GLN A 1 335 ? -65.436 -1.581 110.868 1.00 63.22 335 GLN A CA 1
ATOM 2613 C C . GLN A 1 335 ? -65.312 -2.595 109.720 1.00 63.22 335 GLN A C 1
ATOM 2615 O O . GLN A 1 335 ? -64.315 -2.540 108.999 1.00 63.22 335 GLN A O 1
ATOM 2620 N N . ALA A 1 336 ? -66.324 -3.438 109.482 1.00 61.66 336 ALA A N 1
ATOM 2621 C CA . ALA A 1 336 ? -66.347 -4.367 108.347 1.00 61.66 336 ALA A CA 1
ATOM 2622 C C . ALA A 1 336 ? -66.412 -3.639 106.988 1.00 61.66 336 ALA A C 1
ATOM 2624 O O . ALA A 1 336 ? -65.647 -3.956 106.077 1.00 61.66 336 ALA A O 1
ATOM 2625 N N . GLU A 1 337 ? -67.244 -2.597 106.861 1.00 66.56 337 GLU A N 1
ATOM 2626 C CA . GLU A 1 337 ? -67.316 -1.771 105.644 1.00 66.56 337 GLU A CA 1
ATOM 2627 C C . GLU A 1 337 ? -66.010 -0.983 105.405 1.00 66.56 337 GLU A C 1
ATOM 2629 O O . GLU A 1 337 ? -65.558 -0.871 104.264 1.00 66.56 337 GLU A O 1
ATOM 2634 N N . LYS A 1 338 ? -65.339 -0.499 106.464 1.00 66.62 338 LYS A N 1
ATOM 2635 C CA . LYS A 1 338 ? -64.023 0.161 106.346 1.00 66.62 338 LYS A CA 1
ATOM 2636 C C . LYS A 1 338 ? -62.898 -0.804 105.964 1.00 66.62 338 LYS A C 1
ATOM 2638 O O . LYS A 1 338 ? -62.035 -0.424 105.177 1.00 66.62 338 LYS A O 1
ATOM 2643 N N . ALA A 1 339 ? -62.902 -2.033 106.482 1.00 65.31 339 ALA A N 1
ATOM 2644 C CA . ALA A 1 339 ? -61.924 -3.055 106.106 1.00 65.31 339 ALA A CA 1
ATOM 2645 C C . ALA A 1 339 ? -62.097 -3.495 104.639 1.00 65.31 339 ALA A C 1
ATOM 2647 O O . ALA A 1 339 ? -61.114 -3.576 103.902 1.00 65.31 339 ALA A O 1
ATOM 2648 N N . ALA A 1 340 ? -63.343 -3.672 104.183 1.00 66.31 340 ALA A N 1
ATOM 2649 C CA . ALA A 1 340 ? -63.657 -3.980 102.787 1.00 66.31 340 ALA A CA 1
ATOM 2650 C C . ALA A 1 340 ? -63.288 -2.830 101.830 1.00 66.31 340 ALA A C 1
ATOM 2652 O O . ALA A 1 340 ? -62.743 -3.068 100.752 1.00 66.31 340 ALA A O 1
ATOM 2653 N N . ALA A 1 341 ? -63.530 -1.576 102.230 1.00 70.06 341 ALA A N 1
ATOM 2654 C CA . ALA A 1 341 ? -63.135 -0.404 101.450 1.00 70.06 341 ALA A CA 1
ATOM 2655 C C . ALA A 1 341 ? -61.607 -0.292 101.306 1.00 70.06 341 ALA A C 1
ATOM 2657 O O . ALA A 1 341 ? -61.122 -0.059 100.202 1.00 70.06 341 ALA A O 1
ATOM 2658 N N . ALA A 1 342 ? -60.848 -0.542 102.380 1.00 70.75 342 ALA A N 1
ATOM 2659 C CA . ALA A 1 342 ? -59.385 -0.509 102.346 1.00 70.75 342 ALA A CA 1
ATOM 2660 C C . ALA A 1 342 ? -58.775 -1.624 101.468 1.00 70.75 342 ALA A C 1
ATOM 2662 O O . ALA A 1 342 ? -57.777 -1.393 100.785 1.00 70.75 342 ALA A O 1
ATOM 2663 N N . MET A 1 343 ? -59.372 -2.824 101.443 1.00 68.62 343 MET A N 1
ATOM 2664 C CA . MET A 1 343 ? -58.936 -3.908 100.547 1.00 68.62 343 MET A CA 1
ATOM 2665 C C . MET A 1 343 ? -59.243 -3.612 99.072 1.00 68.62 343 MET A C 1
ATOM 2667 O O . MET A 1 343 ? -58.413 -3.887 98.207 1.00 68.62 343 MET A O 1
ATOM 2671 N N . LEU A 1 344 ? -60.401 -3.012 98.778 1.00 72.94 344 LEU A N 1
ATOM 2672 C CA . LEU A 1 344 ? -60.755 -2.587 97.420 1.00 72.94 344 LEU A CA 1
ATOM 2673 C C . LEU A 1 344 ? -59.860 -1.450 96.918 1.00 72.94 344 LEU A C 1
ATOM 2675 O O . LEU A 1 344 ? -59.463 -1.471 95.757 1.00 72.94 344 LEU A O 1
ATOM 2679 N N . GLU A 1 345 ? -59.510 -0.497 97.782 1.00 73.75 345 GLU A N 1
ATOM 2680 C CA . GLU A 1 345 ? -58.588 0.595 97.454 1.00 73.75 345 GLU A CA 1
ATOM 2681 C C . GLU A 1 345 ? -57.180 0.063 97.151 1.00 73.75 345 GLU A C 1
ATOM 2683 O O . GLU A 1 345 ? -56.570 0.456 96.159 1.00 73.75 345 GLU A O 1
ATOM 2688 N N . ARG A 1 346 ? -56.692 -0.919 97.923 1.00 74.94 346 ARG A N 1
ATOM 2689 C CA . ARG A 1 346 ? -55.400 -1.565 97.653 1.00 74.94 346 ARG A CA 1
ATOM 2690 C C . ARG A 1 346 ? -55.399 -2.372 96.350 1.00 74.94 346 ARG A C 1
ATOM 2692 O O . ARG A 1 346 ? -54.477 -2.229 95.560 1.00 74.94 346 ARG A O 1
ATOM 2699 N N . ALA A 1 347 ? -56.463 -3.128 96.072 1.00 71.62 347 ALA A N 1
ATOM 2700 C CA . ALA A 1 347 ? -56.611 -3.846 94.802 1.00 71.62 347 ALA A CA 1
ATOM 2701 C C . ALA A 1 347 ? -56.764 -2.905 93.587 1.00 71.62 347 ALA A C 1
ATOM 2703 O O . ALA A 1 347 ? -56.400 -3.267 92.468 1.00 71.62 347 ALA A O 1
ATOM 2704 N N . GLN A 1 348 ? -57.309 -1.699 93.784 1.00 73.31 348 GLN A N 1
ATOM 2705 C CA . GLN A 1 348 ? -57.377 -0.665 92.750 1.00 73.31 348 GLN A CA 1
ATOM 2706 C C . GLN A 1 348 ? -56.015 -0.013 92.502 1.00 73.31 348 GLN A C 1
ATOM 2708 O O . GLN A 1 348 ? -55.649 0.149 91.342 1.00 73.31 348 GLN A O 1
ATOM 2713 N N . LEU A 1 349 ? -55.250 0.285 93.554 1.00 73.31 349 LEU A N 1
ATOM 2714 C CA . LEU A 1 349 ? -53.888 0.811 93.430 1.00 73.31 349 LEU A CA 1
ATOM 2715 C C . LEU A 1 349 ? -52.963 -0.177 92.708 1.00 73.31 349 LEU A C 1
ATOM 2717 O O . LEU A 1 349 ? -52.324 0.212 91.734 1.00 73.31 349 LEU A O 1
ATOM 2721 N N . ASP A 1 350 ? -52.986 -1.460 93.083 1.00 73.19 350 ASP A N 1
ATOM 2722 C CA . ASP A 1 350 ? -52.186 -2.502 92.420 1.00 73.19 350 ASP A CA 1
ATOM 2723 C C . ASP A 1 350 ? -52.573 -2.652 90.928 1.00 73.19 350 ASP A C 1
ATOM 2725 O O . ASP A 1 350 ? -51.728 -2.893 90.064 1.00 73.19 350 ASP A O 1
ATOM 2729 N N . ARG A 1 351 ? -53.857 -2.453 90.589 1.00 71.88 351 ARG A N 1
ATOM 2730 C CA . ARG A 1 351 ? -54.349 -2.450 89.200 1.00 71.88 351 ARG A CA 1
ATOM 2731 C C . ARG A 1 351 ? -53.901 -1.210 88.425 1.00 71.88 351 ARG A C 1
ATOM 2733 O O . ARG A 1 351 ? -53.603 -1.313 87.235 1.00 71.88 351 ARG A O 1
ATOM 2740 N N . GLU A 1 352 ? -53.913 -0.040 89.053 1.00 73.06 352 GLU A N 1
ATOM 2741 C CA . GLU A 1 352 ? -53.501 1.212 88.420 1.00 73.06 352 GLU A CA 1
ATOM 2742 C C . GLU A 1 352 ? -51.994 1.242 88.165 1.00 73.06 352 GLU A C 1
ATOM 2744 O O . GLU A 1 352 ? -51.595 1.611 87.059 1.00 73.06 352 GLU A O 1
ATOM 2749 N N . GLU A 1 353 ? -51.187 0.783 89.123 1.00 75.06 353 GLU A N 1
ATOM 2750 C CA . GLU A 1 353 ? -49.730 0.658 89.007 1.00 75.06 353 GLU A CA 1
ATOM 2751 C C . GLU A 1 353 ? -49.358 -0.344 87.902 1.00 75.06 353 GLU A C 1
ATOM 2753 O O . GLU A 1 353 ? -48.709 0.037 86.928 1.00 75.06 353 GLU A O 1
ATOM 2758 N N . ALA A 1 354 ? -49.948 -1.548 87.912 1.00 70.81 354 ALA A N 1
ATOM 2759 C CA . ALA A 1 354 ? -49.774 -2.520 86.828 1.00 70.81 354 ALA A CA 1
ATOM 2760 C C . ALA A 1 354 ? -50.234 -1.984 85.458 1.00 70.81 354 ALA A C 1
ATOM 2762 O O . ALA A 1 354 ? -49.657 -2.327 84.431 1.00 70.81 354 ALA A O 1
ATOM 2763 N N . SER A 1 355 ? -51.260 -1.123 85.399 1.00 73.19 355 SER A N 1
ATOM 2764 C CA . SER A 1 355 ? -51.716 -0.508 84.140 1.00 73.19 355 SER A CA 1
ATOM 2765 C C . SER A 1 355 ? -50.802 0.606 83.621 1.00 73.19 355 SER A C 1
ATOM 2767 O O . SER A 1 355 ? -50.906 0.983 82.446 1.00 73.19 355 SER A O 1
ATOM 2769 N N . ARG A 1 356 ? -49.988 1.190 84.506 1.00 74.31 356 ARG A N 1
ATOM 2770 C CA . ARG A 1 356 ? -49.044 2.261 84.196 1.00 74.31 356 ARG A CA 1
ATOM 2771 C C . ARG A 1 356 ? -47.763 1.659 83.637 1.00 74.31 356 ARG A C 1
ATOM 2773 O O . ARG A 1 356 ? -47.418 1.984 82.505 1.00 74.31 356 ARG A O 1
ATOM 2780 N N . ASP A 1 357 ? -47.207 0.669 84.329 1.00 74.62 357 ASP A N 1
ATOM 2781 C CA . ASP A 1 357 ? -46.021 -0.076 83.893 1.00 74.62 357 ASP A CA 1
ATOM 2782 C C . ASP A 1 357 ? -46.245 -0.741 82.527 1.00 74.62 357 ASP A C 1
ATOM 2784 O O . ASP A 1 357 ? -45.379 -0.733 81.657 1.00 74.62 357 ASP A O 1
ATOM 2788 N N . LEU A 1 358 ? -47.457 -1.247 82.271 1.00 69.88 358 LEU A N 1
ATOM 2789 C CA . LEU A 1 358 ? -47.799 -1.848 80.979 1.00 69.88 358 LEU A CA 1
ATOM 2790 C C . LEU A 1 358 ? -47.988 -0.831 79.851 1.00 69.88 358 LEU A C 1
ATOM 2792 O O . LEU A 1 358 ? -47.847 -1.178 78.677 1.00 69.88 358 LEU A O 1
ATOM 2796 N N . ARG A 1 359 ? -48.374 0.403 80.189 1.00 73.94 359 ARG A N 1
ATOM 2797 C CA . ARG A 1 359 ? -48.461 1.503 79.222 1.00 73.94 359 ARG A CA 1
ATOM 2798 C C . ARG A 1 359 ? -47.066 1.950 78.822 1.00 73.94 359 ARG A C 1
ATOM 2800 O O . ARG A 1 359 ? -46.804 2.029 77.629 1.00 73.94 359 ARG A O 1
ATOM 2807 N N . GLU A 1 360 ? -46.184 2.130 79.798 1.00 77.62 360 GLU A N 1
ATOM 2808 C CA . GLU A 1 360 ? -44.778 2.470 79.568 1.00 77.62 360 GLU A CA 1
ATOM 2809 C C . GLU A 1 360 ? -44.062 1.361 78.779 1.00 77.62 360 GLU A C 1
ATOM 2811 O O . GLU A 1 360 ? -43.409 1.645 77.778 1.00 77.62 360 GLU A O 1
ATOM 2816 N N . ALA A 1 361 ? -44.289 0.084 79.114 1.00 72.75 361 ALA A N 1
ATOM 2817 C CA . ALA A 1 361 ? -43.753 -1.045 78.348 1.00 72.75 361 ALA A CA 1
ATOM 2818 C C . ALA A 1 361 ? -44.284 -1.096 76.902 1.00 72.75 361 ALA A C 1
ATOM 2820 O O . ALA A 1 361 ? -43.542 -1.417 75.978 1.00 72.75 361 ALA A O 1
ATOM 2821 N N . ARG A 1 362 ? -45.561 -0.758 76.671 1.00 75.06 362 ARG A N 1
ATOM 2822 C CA . ARG A 1 362 ? -46.145 -0.698 75.319 1.00 75.06 362 ARG A CA 1
ATOM 2823 C C . ARG A 1 362 ? -45.629 0.471 74.497 1.00 75.06 362 ARG A C 1
ATOM 2825 O O . ARG A 1 362 ? -45.415 0.294 73.303 1.00 75.06 362 ARG A O 1
ATOM 2832 N N . GLU A 1 363 ? -45.463 1.637 75.107 1.00 78.25 363 GLU A N 1
ATOM 2833 C CA . GLU A 1 363 ? -44.863 2.794 74.444 1.00 78.25 363 GLU A CA 1
ATOM 2834 C C . GLU A 1 363 ? -43.416 2.486 74.057 1.00 78.25 363 GLU A C 1
ATOM 2836 O O . GLU A 1 363 ? -43.032 2.742 72.920 1.00 78.25 363 GLU A O 1
ATOM 2841 N N . HIS A 1 364 ? -42.660 1.825 74.937 1.00 78.25 364 HIS A N 1
ATOM 2842 C CA . HIS A 1 364 ? -41.289 1.422 74.644 1.00 78.25 364 HIS A CA 1
ATOM 2843 C C . HIS A 1 364 ? -41.204 0.372 73.523 1.00 78.25 364 HIS A C 1
ATOM 2845 O O . HIS A 1 364 ? -40.425 0.530 72.589 1.00 78.25 364 HIS A O 1
ATOM 2851 N N . VAL A 1 365 ? -42.067 -0.651 73.541 1.00 77.75 365 VAL A N 1
ATOM 2852 C CA . VAL A 1 365 ? -42.164 -1.638 72.448 1.00 77.75 365 VAL A CA 1
ATOM 2853 C C . VAL A 1 365 ? -42.599 -0.987 71.131 1.00 77.75 365 VAL A C 1
ATOM 2855 O O . VAL A 1 365 ? -42.105 -1.359 70.073 1.00 77.75 365 VAL A O 1
ATOM 2858 N N . SER A 1 366 ? -43.515 -0.016 71.169 1.00 76.62 366 SER A N 1
ATOM 2859 C CA . SER A 1 366 ? -43.940 0.712 69.968 1.00 76.62 366 SER A CA 1
ATOM 2860 C C . SER A 1 366 ? -42.808 1.552 69.380 1.00 76.62 366 SER A C 1
ATOM 2862 O O . SER A 1 366 ? -42.690 1.614 68.163 1.00 76.62 366 SER A O 1
ATOM 2864 N N . GLN A 1 367 ? -41.985 2.171 70.229 1.00 80.75 367 GLN A N 1
ATOM 2865 C CA . GLN A 1 367 ? -40.809 2.930 69.799 1.00 80.75 367 GLN A CA 1
ATOM 2866 C C . GLN A 1 367 ? -39.769 2.020 69.143 1.00 80.75 367 GLN A C 1
ATOM 2868 O O . GLN A 1 367 ? -39.319 2.334 68.050 1.00 80.75 367 GLN A O 1
ATOM 2873 N N . LEU A 1 368 ? -39.466 0.864 69.744 1.00 77.50 368 LEU A N 1
ATOM 2874 C CA . LEU A 1 368 ? -38.529 -0.114 69.172 1.00 77.50 368 LEU A CA 1
ATOM 2875 C C . LEU A 1 368 ? -38.985 -0.631 67.798 1.00 77.50 368 LEU A C 1
ATOM 2877 O O . LEU A 1 368 ? -38.173 -0.808 66.898 1.00 77.50 368 LEU A O 1
ATOM 2881 N N . LEU A 1 369 ? -40.293 -0.839 67.607 1.00 76.75 369 LEU A N 1
ATOM 2882 C CA . LEU A 1 369 ? -40.842 -1.242 66.308 1.00 76.75 369 LEU A CA 1
ATOM 2883 C C . LEU A 1 369 ? -40.741 -0.129 65.252 1.00 76.75 369 LEU A C 1
ATOM 2885 O O . LEU A 1 369 ? -40.433 -0.424 64.100 1.00 76.75 369 LEU A O 1
ATOM 2889 N N . GLU A 1 370 ? -40.992 1.131 65.624 1.00 78.50 370 GLU A N 1
ATOM 2890 C CA . GLU A 1 370 ? -40.820 2.274 64.714 1.00 78.50 370 GLU A CA 1
ATOM 2891 C C . GLU A 1 370 ? -39.346 2.491 64.336 1.00 78.50 370 GLU A C 1
ATOM 2893 O O . GLU A 1 370 ? -39.055 2.811 63.183 1.00 78.50 370 GLU A O 1
ATOM 2898 N N . GLU A 1 371 ? -38.425 2.288 65.279 1.00 80.75 371 GLU A N 1
ATOM 2899 C CA . GLU A 1 371 ? -36.977 2.397 65.067 1.00 80.75 371 GLU A CA 1
ATOM 2900 C C . GLU A 1 371 ? -36.485 1.296 64.107 1.00 80.75 371 GLU A C 1
ATOM 2902 O O . GLU A 1 371 ? -35.892 1.607 63.075 1.00 80.75 371 GLU A O 1
ATOM 2907 N N . ALA A 1 372 ? -36.896 0.040 64.318 1.00 74.81 372 ALA A N 1
ATOM 2908 C CA . ALA A 1 372 ? -36.580 -1.071 63.415 1.00 74.81 372 ALA A CA 1
ATOM 2909 C C . ALA A 1 372 ? -37.157 -0.890 61.990 1.00 74.81 372 ALA A C 1
ATOM 2911 O O . ALA A 1 372 ? -36.526 -1.252 60.991 1.00 74.81 372 ALA A O 1
ATOM 2912 N N . GLU A 1 373 ? -38.362 -0.319 61.851 1.00 77.25 373 GLU A N 1
ATOM 2913 C CA . GLU A 1 373 ? -38.935 0.015 60.537 1.00 77.25 373 GLU A CA 1
ATOM 2914 C C . GLU A 1 373 ? -38.181 1.163 59.845 1.00 77.25 373 GLU A C 1
ATOM 2916 O O . GLU A 1 373 ? -38.014 1.143 58.617 1.00 77.25 373 GLU A O 1
ATOM 2921 N N . ALA A 1 374 ? -37.707 2.149 60.611 1.00 79.25 374 ALA A N 1
ATOM 2922 C CA . ALA A 1 374 ? -36.902 3.252 60.098 1.00 79.25 374 ALA A CA 1
ATOM 2923 C C . ALA A 1 374 ? -35.529 2.769 59.607 1.00 79.25 374 ALA A C 1
ATOM 2925 O O . ALA A 1 374 ? -35.142 3.110 58.484 1.00 79.25 374 ALA A O 1
ATOM 2926 N N . ASP A 1 375 ? -34.856 1.916 60.379 1.00 75.31 375 ASP A N 1
ATOM 2927 C CA . ASP A 1 375 ? -33.546 1.353 60.040 1.00 75.31 375 ASP A CA 1
ATOM 2928 C C . ASP A 1 375 ? -33.614 0.479 58.784 1.00 75.31 375 ASP A C 1
ATOM 2930 O O . ASP A 1 375 ? -32.788 0.601 57.872 1.00 75.31 375 ASP A O 1
ATOM 2934 N N . ARG A 1 376 ? -34.677 -0.324 58.648 1.00 76.00 376 ARG A N 1
ATOM 2935 C CA . ARG A 1 376 ? -34.955 -1.071 57.414 1.00 76.00 376 ARG A CA 1
ATOM 2936 C C . ARG A 1 376 ? -35.130 -0.145 56.207 1.00 76.00 376 ARG A C 1
ATOM 2938 O O . ARG A 1 376 ? -34.577 -0.403 55.136 1.00 76.00 376 ARG A O 1
ATOM 2945 N N . ALA A 1 377 ? -35.913 0.923 56.353 1.00 76.94 377 ALA A N 1
ATOM 2946 C CA . ALA A 1 377 ? -36.155 1.864 55.263 1.00 76.94 377 ALA A CA 1
ATOM 2947 C C . ALA A 1 377 ? -34.882 2.635 54.870 1.00 76.94 377 ALA A C 1
ATOM 2949 O O . ALA A 1 377 ? -34.698 2.970 53.696 1.00 76.94 377 ALA A O 1
ATOM 2950 N N . GLU A 1 378 ? -34.002 2.925 55.827 1.00 77.69 378 GLU A N 1
ATOM 2951 C CA . GLU A 1 378 ? -32.696 3.531 55.574 1.00 77.69 378 GLU A CA 1
ATOM 2952 C C . GLU A 1 378 ? -31.755 2.564 54.841 1.00 77.69 378 GLU A C 1
ATOM 2954 O O . GLU A 1 378 ? -31.173 2.943 53.819 1.00 77.69 378 GLU A O 1
ATOM 2959 N N . ALA A 1 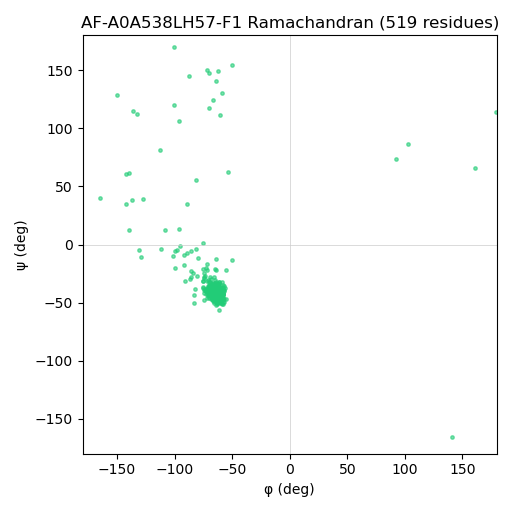379 ? -31.699 1.297 55.262 1.00 73.50 379 ALA A N 1
ATOM 2960 C CA . ALA A 1 379 ? -30.927 0.249 54.596 1.00 73.50 379 ALA A CA 1
ATOM 2961 C C . ALA A 1 379 ? -31.351 0.051 53.129 1.00 73.50 379 ALA A C 1
ATOM 2963 O O . ALA A 1 379 ? -30.510 0.039 52.224 1.00 73.50 379 ALA A O 1
ATOM 2964 N N . GLU A 1 380 ? -32.660 -0.022 52.864 1.00 77.56 380 GLU A N 1
ATOM 2965 C CA . GLU A 1 380 ? -33.202 -0.143 51.504 1.00 77.56 380 GLU A CA 1
ATOM 2966 C C . GLU A 1 380 ? -32.857 1.084 50.636 1.00 77.56 380 GLU A C 1
ATOM 2968 O O . GLU A 1 380 ? -32.536 0.939 49.452 1.00 77.56 380 GLU A O 1
ATOM 2973 N N . ARG A 1 381 ? -32.846 2.300 51.207 1.00 79.31 381 ARG A N 1
ATOM 2974 C CA . ARG A 1 381 ? -32.416 3.512 50.482 1.00 79.31 381 ARG A CA 1
ATOM 2975 C C . ARG A 1 381 ? -30.927 3.493 50.160 1.00 79.31 381 ARG A C 1
ATOM 2977 O O . ARG A 1 381 ? -30.566 3.821 49.030 1.00 79.31 381 ARG A O 1
ATOM 2984 N N . ILE A 1 382 ? -30.069 3.120 51.108 1.00 80.31 382 ILE A N 1
ATOM 2985 C CA . ILE A 1 382 ? -28.615 3.040 50.889 1.00 80.31 382 ILE A CA 1
ATOM 2986 C C . ILE A 1 382 ? -28.305 2.000 49.803 1.00 80.31 382 ILE A C 1
ATOM 2988 O O . ILE A 1 382 ? -27.527 2.280 48.884 1.00 80.31 382 ILE A O 1
ATOM 2992 N N . ALA A 1 383 ? -28.972 0.843 49.835 1.00 76.69 383 ALA A N 1
ATOM 2993 C CA . ALA A 1 383 ? -28.865 -0.177 48.793 1.00 76.69 383 ALA A CA 1
ATOM 2994 C C . ALA A 1 383 ? -29.346 0.332 47.422 1.00 76.69 383 ALA A C 1
ATOM 2996 O O . ALA A 1 383 ? -28.705 0.076 46.404 1.00 76.69 383 ALA A O 1
ATOM 2997 N N . ALA A 1 384 ? -30.441 1.095 47.372 1.00 78.81 384 ALA A N 1
ATOM 2998 C CA . ALA A 1 384 ? -30.946 1.665 46.124 1.00 78.81 384 ALA A CA 1
ATOM 2999 C C . ALA A 1 384 ? -30.002 2.730 45.535 1.00 78.81 384 ALA A C 1
ATOM 3001 O O . ALA A 1 384 ? -29.774 2.753 44.324 1.00 78.81 384 ALA A O 1
ATOM 3002 N N . VAL A 1 385 ? -29.422 3.594 46.375 1.00 84.25 385 VAL A N 1
ATOM 3003 C CA . VAL A 1 385 ? -28.461 4.627 45.949 1.00 84.25 385 VAL A CA 1
ATOM 3004 C C . VAL A 1 385 ? -27.171 3.992 45.434 1.00 84.25 385 VAL A C 1
ATOM 3006 O O . VAL A 1 385 ? -26.707 4.345 44.352 1.00 84.25 385 VAL A O 1
ATOM 3009 N N . THR A 1 386 ? -26.617 3.020 46.160 1.00 81.88 386 THR A N 1
ATOM 3010 C CA . THR A 1 386 ? -25.409 2.292 45.733 1.00 81.88 386 THR A CA 1
ATOM 3011 C C . THR A 1 386 ? -25.651 1.477 44.465 1.00 81.88 386 THR A C 1
ATOM 3013 O O . THR A 1 386 ? -24.803 1.480 43.573 1.00 81.88 386 THR A O 1
ATOM 3016 N N . ALA A 1 387 ? -26.827 0.856 44.321 1.00 78.44 387 ALA A N 1
ATOM 3017 C CA . ALA A 1 387 ? -27.214 0.182 43.086 1.00 78.44 387 ALA A CA 1
ATOM 3018 C C . ALA A 1 387 ? -27.286 1.148 41.900 1.00 78.44 387 ALA A C 1
ATOM 3020 O O . ALA A 1 387 ? -26.765 0.847 40.826 1.00 78.44 387 ALA A O 1
ATOM 3021 N N . ARG A 1 388 ? -27.877 2.330 42.104 1.00 83.44 388 ARG A N 1
ATOM 3022 C CA . ARG A 1 388 ? -27.976 3.344 41.056 1.00 83.44 388 ARG A CA 1
ATOM 3023 C C . ARG A 1 388 ? -26.612 3.903 40.659 1.00 83.44 388 ARG A C 1
ATOM 3025 O O . ARG A 1 388 ? -26.376 4.110 39.473 1.00 83.44 388 ARG A O 1
ATOM 3032 N N . GLN A 1 389 ? -25.728 4.126 41.628 1.00 82.31 389 GLN A N 1
ATOM 3033 C CA . GLN A 1 389 ? -24.364 4.577 41.366 1.00 82.31 389 GLN A CA 1
ATOM 3034 C C . GLN A 1 389 ? -23.589 3.531 40.555 1.00 82.31 389 GLN A C 1
ATOM 3036 O O . GLN A 1 389 ? -23.014 3.863 39.528 1.00 82.31 389 GLN A O 1
ATOM 3041 N N . ALA A 1 390 ? -23.674 2.253 40.932 1.00 76.62 390 ALA A N 1
ATOM 3042 C CA . ALA A 1 390 ? -23.023 1.174 40.194 1.00 76.62 390 ALA A CA 1
ATOM 3043 C C . ALA A 1 390 ? -23.555 1.021 38.755 1.00 76.62 390 ALA A C 1
ATOM 3045 O O . ALA A 1 390 ? -22.800 0.658 37.859 1.00 76.62 390 ALA A O 1
ATOM 3046 N N . GLU A 1 391 ? -24.845 1.274 38.502 1.00 79.50 391 GLU A N 1
ATOM 3047 C CA . GLU A 1 391 ? -25.383 1.316 37.134 1.00 79.50 391 GLU A CA 1
ATOM 3048 C C . GLU A 1 391 ? -24.784 2.459 36.309 1.00 79.50 391 GLU A C 1
ATOM 3050 O O . GLU A 1 391 ? -24.419 2.238 35.155 1.00 79.50 391 GLU A O 1
ATOM 3055 N N . LEU A 1 392 ? -24.662 3.653 36.897 1.00 81.62 392 LEU A N 1
ATOM 3056 C CA . LEU A 1 392 ? -24.064 4.812 36.233 1.00 81.62 392 LEU A CA 1
ATOM 3057 C C . LEU A 1 392 ? -22.591 4.564 35.901 1.00 81.62 392 LEU A C 1
ATOM 3059 O O . LEU A 1 392 ? -22.208 4.760 34.751 1.00 81.62 392 LEU A O 1
ATOM 3063 N N . ASP A 1 393 ? -21.817 4.044 36.856 1.00 78.00 393 ASP A N 1
ATOM 3064 C CA . ASP A 1 393 ? -20.403 3.707 36.661 1.00 78.00 393 ASP A CA 1
ATOM 3065 C C . ASP A 1 393 ? -20.241 2.680 35.511 1.00 78.00 393 ASP A C 1
ATOM 3067 O O . ASP A 1 393 ? -19.370 2.811 34.651 1.00 78.00 393 ASP A O 1
ATOM 3071 N N . ARG A 1 394 ? -21.137 1.680 35.412 1.00 77.50 394 ARG A N 1
ATOM 3072 C CA . ARG A 1 394 ? -21.136 0.714 34.292 1.00 77.50 394 ARG A CA 1
ATOM 3073 C C . ARG A 1 394 ? -21.500 1.337 32.948 1.00 77.50 394 ARG A C 1
ATOM 3075 O O . ARG A 1 394 ? -20.956 0.922 31.924 1.00 77.50 394 ARG A O 1
ATOM 3082 N N . GLU A 1 395 ? -22.468 2.249 32.922 1.00 80.81 395 GLU A N 1
ATOM 3083 C CA . GLU A 1 395 ? -22.843 2.957 31.696 1.00 80.81 395 GLU A CA 1
ATOM 3084 C C . GLU A 1 395 ? -21.714 3.868 31.210 1.00 80.81 395 GLU A C 1
ATOM 3086 O O . GLU A 1 395 ? -21.473 3.932 30.006 1.00 80.81 395 GLU A O 1
ATOM 3091 N N . GLU A 1 396 ? -21.030 4.553 32.126 1.00 82.06 396 GLU A N 1
ATOM 3092 C CA . GLU A 1 396 ? -19.895 5.429 31.832 1.00 82.06 396 GLU A CA 1
ATOM 3093 C C . GLU A 1 396 ? -18.725 4.629 31.249 1.00 82.06 396 GLU A C 1
ATOM 3095 O O . GLU A 1 396 ? -18.344 4.886 30.106 1.00 82.06 396 GLU A O 1
ATOM 3100 N N . ALA A 1 397 ? -18.308 3.545 31.914 1.00 77.12 397 ALA A N 1
ATOM 3101 C CA . ALA A 1 397 ? -17.301 2.618 31.388 1.00 77.12 397 ALA A CA 1
ATOM 3102 C C . ALA A 1 397 ? -17.702 2.025 30.020 1.00 77.12 397 ALA A C 1
ATOM 3104 O O . ALA A 1 397 ? -16.874 1.814 29.132 1.00 77.12 397 ALA A O 1
ATOM 3105 N N . GLY A 1 398 ? -18.998 1.768 29.806 1.00 80.12 398 GLY A N 1
ATOM 3106 C CA . GLY A 1 398 ? -19.520 1.316 28.516 1.00 80.12 398 GLY A CA 1
ATOM 3107 C C . GLY A 1 398 ? -19.400 2.364 27.403 1.00 80.12 398 GLY A C 1
ATOM 3108 O O . GLY A 1 398 ? -19.104 2.006 26.259 1.00 80.12 398 GLY A O 1
ATOM 3109 N N . ARG A 1 399 ? -19.621 3.647 27.716 1.00 82.81 399 ARG A N 1
ATOM 3110 C CA . ARG A 1 399 ? -19.470 4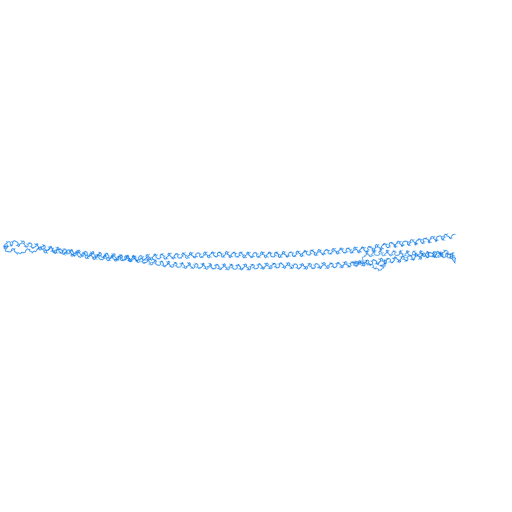.759 26.762 1.00 82.81 399 ARG A CA 1
ATOM 3111 C C . ARG A 1 399 ? -18.008 5.018 26.436 1.00 82.81 399 ARG A C 1
ATOM 3113 O O . ARG A 1 399 ? -17.701 5.185 25.261 1.00 82.81 399 ARG A O 1
ATOM 3120 N N . GLU A 1 400 ? -17.129 5.003 27.431 1.00 79.75 400 GLU A N 1
ATOM 3121 C CA . GLU A 1 400 ? -15.685 5.165 27.231 1.00 79.75 400 GLU A CA 1
ATOM 3122 C C . GLU A 1 400 ? -15.122 4.049 26.354 1.00 79.75 400 GLU A C 1
ATOM 3124 O O . GLU A 1 400 ? -14.452 4.319 25.361 1.00 79.75 400 GLU A O 1
ATOM 3129 N N . LEU A 1 401 ? -15.508 2.798 26.617 1.00 78.56 401 LEU A N 1
ATOM 3130 C CA . LEU A 1 401 ? -15.107 1.659 25.796 1.00 78.56 401 LEU A CA 1
ATOM 3131 C C . LEU A 1 401 ? -15.661 1.748 24.366 1.00 78.56 401 LEU A C 1
ATOM 3133 O O . LEU A 1 401 ? -14.999 1.338 23.411 1.00 78.56 401 LEU A O 1
ATOM 3137 N N . HIS A 1 402 ? -16.874 2.280 24.190 1.00 82.31 402 HIS A N 1
ATOM 3138 C CA . HIS A 1 402 ? -17.419 2.534 22.857 1.00 82.31 402 HIS A CA 1
ATOM 3139 C C . HIS A 1 402 ? -16.649 3.639 22.121 1.00 82.31 402 HIS A C 1
ATOM 3141 O O . HIS A 1 402 ? -16.314 3.438 20.955 1.00 82.31 402 HIS A O 1
ATOM 3147 N N . GLY A 1 403 ? -16.340 4.751 22.795 1.00 83.94 403 GLY A N 1
ATOM 3148 C CA . GLY A 1 403 ? -15.531 5.844 22.250 1.00 83.94 403 GLY A CA 1
ATOM 3149 C C . GLY A 1 403 ? -14.142 5.365 21.844 1.00 83.94 403 GLY A C 1
ATOM 3150 O O . GLY A 1 403 ? -13.772 5.478 20.684 1.00 83.94 403 GLY A O 1
ATOM 3151 N N . ALA A 1 404 ? -13.448 4.668 22.740 1.00 79.00 404 ALA A N 1
ATOM 3152 C CA . ALA A 1 404 ? -12.139 4.080 22.475 1.00 79.00 404 ALA A CA 1
ATOM 3153 C C . ALA A 1 404 ? -12.136 3.110 21.286 1.00 79.00 404 ALA A C 1
ATOM 3155 O O . ALA A 1 404 ? -11.204 3.093 20.488 1.00 79.00 404 ALA A O 1
ATOM 3156 N N . ARG A 1 405 ? -13.194 2.303 21.125 1.00 81.06 405 ARG A N 1
ATOM 3157 C CA . ARG A 1 405 ? -13.344 1.429 19.951 1.00 81.06 405 ARG A CA 1
ATOM 3158 C C . ARG A 1 405 ? -13.584 2.207 18.664 1.00 81.06 405 ARG A C 1
ATOM 3160 O O . ARG A 1 405 ? -13.136 1.753 17.614 1.00 81.06 405 ARG A O 1
ATOM 3167 N N . GLN A 1 406 ? -14.318 3.316 18.721 1.00 85.50 406 GLN A N 1
ATOM 3168 C CA . GLN A 1 406 ? -14.495 4.190 17.563 1.00 85.50 406 GLN A CA 1
ATOM 3169 C C . GLN A 1 406 ? -13.180 4.866 17.187 1.00 85.50 406 GLN A C 1
ATOM 3171 O O . GLN A 1 406 ? -12.825 4.828 16.015 1.00 85.50 406 GLN A O 1
ATOM 3176 N N . ASP A 1 407 ? -12.445 5.390 18.164 1.00 82.25 407 ASP A N 1
ATOM 3177 C CA . ASP A 1 407 ? -11.150 6.038 17.954 1.00 82.25 407 ASP A CA 1
ATOM 3178 C C . ASP A 1 407 ? -10.127 5.040 17.395 1.00 82.25 407 ASP A C 1
ATOM 3180 O O . ASP A 1 407 ? -9.514 5.298 16.362 1.00 82.25 407 ASP A O 1
ATOM 3184 N N . ALA A 1 408 ? -10.030 3.840 17.980 1.00 79.88 408 ALA A N 1
ATOM 3185 C CA . ALA A 1 408 ? -9.205 2.763 17.437 1.00 79.88 408 ALA A CA 1
ATOM 3186 C C . ALA A 1 408 ? -9.643 2.379 16.013 1.00 79.88 408 ALA A C 1
ATOM 3188 O O . ALA A 1 408 ? -8.803 2.174 15.144 1.00 79.88 408 ALA A O 1
ATOM 3189 N N . GLY A 1 409 ? -10.951 2.319 15.742 1.00 82.62 409 GLY A N 1
ATOM 3190 C CA . GLY A 1 409 ? -11.484 2.082 14.399 1.00 82.62 409 GLY A CA 1
ATOM 3191 C C . GLY A 1 409 ? -11.080 3.162 13.391 1.00 82.62 409 GLY A C 1
ATOM 3192 O O . GLY A 1 409 ? -10.684 2.827 12.278 1.00 82.62 409 GLY A O 1
ATOM 3193 N N . GLN A 1 410 ? -11.120 4.436 13.789 1.00 87.00 410 GLN A N 1
ATOM 3194 C CA . GLN A 1 410 ? -10.668 5.559 12.964 1.00 87.00 410 GLN A CA 1
ATOM 3195 C C . GLN A 1 410 ? -9.161 5.493 12.709 1.00 87.00 410 GLN A C 1
ATOM 3197 O O . GLN A 1 410 ? -8.745 5.629 11.566 1.00 87.00 410 GLN A O 1
ATOM 3202 N N . MET A 1 411 ? -8.350 5.195 13.729 1.00 82.56 411 MET A N 1
ATOM 3203 C CA . MET A 1 411 ? -6.900 5.025 13.571 1.00 82.56 411 MET A CA 1
ATOM 3204 C C . MET A 1 411 ? -6.552 3.881 12.609 1.00 82.56 411 MET A C 1
ATOM 3206 O O . MET A 1 411 ? -5.616 4.005 11.822 1.00 82.56 411 MET A O 1
ATOM 3210 N N . LEU A 1 412 ? -7.312 2.777 12.636 1.00 83.38 412 LEU A N 1
ATOM 3211 C CA . LEU A 1 412 ? -7.152 1.681 11.676 1.00 83.38 412 LEU A CA 1
ATOM 3212 C C . LEU A 1 412 ? -7.486 2.132 10.248 1.00 83.38 412 LEU A C 1
ATOM 3214 O O . LEU A 1 412 ? -6.718 1.857 9.330 1.00 83.38 412 LEU A O 1
ATOM 3218 N N . GLU A 1 413 ? -8.601 2.839 10.060 1.00 87.06 413 GLU A N 1
ATOM 3219 C CA . GLU A 1 413 ? -9.016 3.344 8.747 1.00 87.06 413 GLU A CA 1
ATOM 3220 C C . GLU A 1 413 ? -8.024 4.386 8.198 1.00 87.06 413 GLU A C 1
ATOM 3222 O O . GLU A 1 413 ? -7.685 4.365 7.013 1.00 87.06 413 GLU A O 1
ATOM 3227 N N . GLU A 1 414 ? -7.497 5.260 9.057 1.00 88.00 414 GLU A N 1
ATOM 3228 C CA . GLU A 1 414 ? -6.440 6.213 8.713 1.00 88.00 414 GLU A CA 1
ATOM 3229 C C . GLU A 1 414 ? -5.143 5.497 8.321 1.00 88.00 414 GLU A C 1
ATOM 3231 O O . GLU A 1 414 ? -4.585 5.802 7.267 1.00 88.00 414 GLU A O 1
ATOM 3236 N N . ALA A 1 415 ? -4.703 4.499 9.094 1.00 83.06 415 ALA A N 1
ATOM 3237 C CA . ALA A 1 415 ? -3.506 3.715 8.793 1.00 83.06 415 ALA A CA 1
ATOM 3238 C C . ALA A 1 415 ? -3.636 2.930 7.472 1.00 83.06 415 ALA A C 1
ATOM 3240 O O . ALA A 1 415 ? -2.705 2.902 6.662 1.00 83.06 415 ALA A O 1
ATOM 3241 N N . GLU A 1 416 ? -4.799 2.325 7.213 1.00 84.62 416 GLU A N 1
ATOM 3242 C CA . GLU A 1 416 ? -5.092 1.654 5.941 1.00 84.62 416 GLU A CA 1
ATOM 3243 C C . GLU A 1 416 ? -5.146 2.650 4.773 1.00 84.62 416 GLU A C 1
ATOM 3245 O O . GLU A 1 416 ? -4.620 2.370 3.694 1.00 84.62 416 GLU A O 1
ATOM 3250 N N . SER A 1 417 ? -5.718 3.838 4.987 1.00 89.38 417 SER A N 1
ATOM 3251 C CA . SER A 1 417 ? -5.761 4.921 3.998 1.00 89.38 417 SER A CA 1
ATOM 3252 C C . SER A 1 417 ? -4.367 5.455 3.664 1.00 89.38 417 SER A C 1
ATOM 3254 O O . SER A 1 417 ? -4.048 5.665 2.493 1.00 89.38 417 SER A O 1
ATOM 3256 N N . GLU A 1 418 ? -3.507 5.657 4.664 1.00 87.44 418 GLU A N 1
ATOM 3257 C CA . GLU A 1 418 ? -2.114 6.062 4.461 1.00 87.44 418 GLU A CA 1
ATOM 3258 C C . GLU A 1 418 ? -1.323 5.004 3.699 1.00 87.44 418 GLU A C 1
ATOM 3260 O O . GLU A 1 418 ? -0.609 5.340 2.751 1.00 87.44 418 GLU A O 1
ATOM 3265 N N . ARG A 1 419 ? -1.506 3.726 4.044 1.00 85.00 419 ARG A N 1
ATOM 3266 C CA . ARG A 1 419 ? -0.916 2.616 3.296 1.00 85.00 419 ARG A CA 1
ATOM 3267 C C . ARG A 1 419 ? -1.389 2.603 1.841 1.00 85.00 419 ARG A C 1
ATOM 3269 O O . ARG A 1 419 ? -0.558 2.514 0.943 1.00 85.00 419 ARG A O 1
ATOM 3276 N N . ALA A 1 420 ? -2.689 2.748 1.591 1.00 87.62 420 ALA A N 1
ATOM 3277 C CA . ALA A 1 420 ? -3.234 2.783 0.235 1.00 87.62 420 ALA A CA 1
ATOM 3278 C C . ALA A 1 420 ? -2.697 3.977 -0.577 1.00 87.62 420 ALA A C 1
ATOM 3280 O O . ALA A 1 420 ? -2.365 3.832 -1.753 1.00 87.62 420 ALA A O 1
ATOM 3281 N N . LYS A 1 421 ? -2.550 5.153 0.049 1.00 88.94 421 LYS A N 1
ATOM 3282 C CA . LYS A 1 421 ? -1.912 6.324 -0.578 1.00 88.94 421 LYS A CA 1
ATOM 3283 C C . LYS A 1 421 ? -0.443 6.061 -0.902 1.00 88.94 421 LYS A C 1
ATOM 3285 O O . LYS A 1 421 ? 0.011 6.448 -1.974 1.00 88.94 421 LYS A O 1
ATOM 3290 N N . ALA A 1 422 ? 0.295 5.406 -0.008 1.00 86.12 422 ALA A N 1
ATOM 3291 C CA . ALA A 1 422 ? 1.686 5.037 -0.249 1.00 86.12 422 ALA A CA 1
ATOM 3292 C C . ALA A 1 422 ? 1.817 4.034 -1.406 1.00 86.12 422 ALA A C 1
ATOM 3294 O O . ALA A 1 422 ? 2.675 4.215 -2.264 1.00 86.12 422 ALA A O 1
ATOM 3295 N N . GLU A 1 423 ? 0.929 3.038 -1.483 1.00 86.31 423 GLU A N 1
ATOM 3296 C CA . GLU A 1 423 ? 0.849 2.095 -2.607 1.00 86.31 423 GLU A CA 1
ATOM 3297 C C . GLU A 1 423 ? 0.521 2.811 -3.930 1.00 86.31 423 GLU A C 1
ATOM 3299 O O . GLU A 1 423 ? 1.128 2.509 -4.959 1.00 86.31 423 GLU A O 1
ATOM 3304 N N . GLN A 1 424 ? -0.370 3.808 -3.911 1.00 92.12 424 GLN A N 1
ATOM 3305 C CA . GLN A 1 424 ? -0.653 4.634 -5.087 1.00 92.12 424 GLN A CA 1
ATOM 3306 C C . GLN A 1 424 ? 0.574 5.452 -5.521 1.00 92.12 424 GLN A C 1
ATOM 3308 O O . GLN A 1 424 ? 0.933 5.429 -6.696 1.00 92.12 424 GLN A O 1
ATOM 3313 N N . ILE A 1 425 ? 1.240 6.146 -4.592 1.00 89.00 425 ILE A N 1
ATOM 3314 C CA . ILE A 1 425 ? 2.446 6.939 -4.888 1.00 89.00 425 ILE A CA 1
ATOM 3315 C C . ILE A 1 425 ? 3.557 6.037 -5.437 1.00 89.00 425 ILE A C 1
ATOM 3317 O O . ILE A 1 425 ? 4.211 6.381 -6.417 1.00 89.00 425 ILE A O 1
ATOM 3321 N N . ALA A 1 426 ? 3.746 4.860 -4.844 1.00 85.12 426 ALA A N 1
ATOM 3322 C CA . ALA A 1 426 ? 4.694 3.858 -5.311 1.00 85.12 426 ALA A CA 1
ATOM 3323 C C . ALA A 1 426 ? 4.389 3.404 -6.749 1.00 85.12 426 ALA A C 1
ATOM 3325 O O . ALA A 1 426 ? 5.297 3.331 -7.578 1.00 85.12 426 ALA A O 1
ATOM 3326 N N . ALA A 1 427 ? 3.116 3.163 -7.078 1.00 85.88 427 ALA A N 1
ATOM 3327 C CA . ALA A 1 427 ? 2.703 2.845 -8.443 1.00 85.88 427 ALA A CA 1
ATOM 3328 C C . ALA A 1 427 ? 2.982 4.002 -9.419 1.00 85.88 427 ALA A C 1
ATOM 3330 O O . ALA A 1 427 ? 3.499 3.765 -10.511 1.00 85.88 427 ALA A O 1
ATOM 3331 N N . GLU A 1 428 ? 2.711 5.247 -9.017 1.00 91.81 428 GLU A N 1
ATOM 3332 C CA . GLU A 1 428 ? 2.996 6.442 -9.822 1.00 91.81 428 GLU A CA 1
ATOM 3333 C C . GLU A 1 428 ? 4.503 6.624 -10.078 1.00 91.81 428 GLU A C 1
ATOM 3335 O O . GLU A 1 428 ? 4.891 6.975 -11.195 1.00 91.81 428 GLU A O 1
ATOM 3340 N N . ILE A 1 429 ? 5.361 6.339 -9.089 1.00 88.56 429 ILE A N 1
ATOM 3341 C CA . ILE A 1 429 ? 6.828 6.369 -9.234 1.00 88.56 429 ILE A CA 1
ATOM 3342 C C . ILE A 1 429 ? 7.291 5.307 -10.232 1.00 88.56 429 ILE A C 1
ATOM 3344 O O . ILE A 1 429 ? 8.068 5.615 -11.138 1.00 88.56 429 ILE A O 1
ATOM 3348 N N . VAL A 1 430 ? 6.788 4.074 -10.118 1.00 88.06 430 VAL A N 1
ATOM 3349 C CA . VAL A 1 430 ? 7.128 2.994 -11.058 1.00 88.06 430 VAL A CA 1
ATOM 3350 C C . VAL A 1 430 ? 6.664 3.335 -12.473 1.00 88.06 430 VAL A C 1
ATOM 3352 O O . VAL A 1 430 ? 7.428 3.157 -13.419 1.00 88.06 430 VAL A O 1
ATOM 3355 N N . GLU A 1 431 ? 5.456 3.875 -12.641 1.00 90.19 431 GLU A N 1
ATOM 3356 C CA . GLU A 1 431 ? 4.949 4.305 -13.949 1.00 90.19 431 GLU A CA 1
ATOM 3357 C C . GLU A 1 431 ? 5.774 5.472 -14.521 1.00 90.19 431 GLU A C 1
ATOM 3359 O O . GLU A 1 431 ? 6.069 5.513 -15.715 1.00 90.19 431 GLU A O 1
ATOM 3364 N N . ALA A 1 432 ? 6.184 6.433 -13.688 1.00 87.81 432 ALA A N 1
ATOM 3365 C CA . ALA A 1 432 ? 7.065 7.521 -14.106 1.00 87.81 432 ALA A CA 1
ATOM 3366 C C . ALA A 1 432 ? 8.449 7.006 -14.538 1.00 87.81 432 ALA A C 1
ATOM 3368 O O . ALA A 1 432 ? 8.963 7.440 -15.571 1.00 87.81 432 ALA A O 1
ATOM 3369 N N . ALA A 1 433 ? 9.022 6.053 -13.799 1.00 85.19 433 ALA A N 1
ATOM 3370 C CA . ALA A 1 433 ? 10.285 5.411 -14.146 1.00 85.19 433 ALA A CA 1
ATOM 3371 C C . ALA A 1 433 ? 10.179 4.613 -15.455 1.00 85.19 433 ALA A C 1
ATOM 3373 O O . ALA A 1 433 ? 11.064 4.712 -16.302 1.00 85.19 433 ALA A O 1
ATOM 3374 N N . GLN A 1 434 ? 9.076 3.885 -15.660 1.00 86.69 434 GLN A N 1
ATOM 3375 C CA . GLN A 1 434 ? 8.794 3.169 -16.907 1.00 86.69 434 GLN A CA 1
ATOM 3376 C C . GLN A 1 434 ? 8.654 4.121 -18.094 1.00 86.69 434 GLN A C 1
ATOM 3378 O O . GLN A 1 434 ? 9.326 3.918 -19.099 1.00 86.69 434 GLN A O 1
ATOM 3383 N N . ARG A 1 435 ? 7.869 5.199 -17.969 1.00 91.38 435 ARG A N 1
ATOM 3384 C CA . ARG A 1 435 ? 7.743 6.212 -19.031 1.00 91.38 435 ARG A CA 1
ATOM 3385 C C . ARG A 1 435 ? 9.087 6.831 -19.390 1.00 91.38 435 ARG A C 1
ATOM 3387 O O . ARG A 1 435 ? 9.405 6.977 -20.562 1.00 91.38 435 ARG A O 1
ATOM 3394 N N . ARG A 1 436 ? 9.906 7.150 -18.388 1.00 87.75 436 ARG A N 1
ATOM 3395 C CA . ARG A 1 436 ? 11.235 7.720 -18.626 1.00 87.75 436 ARG A CA 1
ATOM 3396 C C . ARG A 1 436 ? 12.193 6.714 -19.264 1.00 87.75 436 ARG A C 1
ATOM 3398 O O . ARG A 1 436 ? 12.996 7.089 -20.111 1.00 87.75 436 ARG A O 1
ATOM 3405 N N . ALA A 1 437 ? 12.101 5.440 -18.892 1.00 84.25 437 ALA A N 1
ATOM 3406 C CA . ALA A 1 437 ? 12.833 4.366 -19.552 1.00 84.25 437 ALA A CA 1
ATOM 3407 C C . ALA A 1 437 ? 12.393 4.198 -21.017 1.00 84.25 437 ALA A C 1
ATOM 3409 O O . ALA A 1 437 ? 13.247 4.067 -21.890 1.00 84.25 437 ALA A O 1
ATOM 3410 N N . GLU A 1 438 ? 11.090 4.268 -21.300 1.00 87.44 438 GLU A N 1
ATOM 3411 C CA . GLU A 1 438 ? 10.545 4.241 -22.662 1.00 87.44 438 GLU A CA 1
ATOM 3412 C C . GLU A 1 438 ? 11.052 5.423 -23.498 1.00 87.44 438 GLU A C 1
ATOM 3414 O O . GLU A 1 438 ? 11.530 5.209 -24.611 1.00 87.44 438 GLU A O 1
ATOM 3419 N N . GLU A 1 439 ? 11.037 6.641 -22.946 1.00 90.06 439 GLU A N 1
ATOM 3420 C CA . GLU A 1 439 ? 11.602 7.839 -23.587 1.00 90.06 439 GLU A CA 1
ATOM 3421 C C . GLU A 1 439 ? 13.073 7.634 -23.971 1.00 90.06 439 GLU A C 1
ATOM 3423 O O . GLU A 1 439 ? 13.441 7.882 -25.117 1.00 90.06 439 GLU A O 1
ATOM 3428 N N . VAL A 1 440 ? 13.894 7.105 -23.055 1.00 86.12 440 VAL A N 1
ATOM 3429 C CA . VAL A 1 440 ? 15.312 6.803 -23.322 1.00 86.12 440 VAL A CA 1
ATOM 3430 C C . VAL A 1 440 ? 15.462 5.749 -24.423 1.00 86.12 440 VAL A C 1
ATOM 3432 O O . VAL A 1 440 ? 16.339 5.869 -25.276 1.00 86.12 440 VAL A O 1
ATOM 3435 N N . THR A 1 441 ? 14.613 4.717 -24.443 1.00 84.56 441 THR A N 1
ATOM 3436 C CA . THR A 1 441 ? 14.673 3.688 -25.495 1.00 84.56 441 THR A CA 1
ATOM 3437 C C . THR A 1 441 ? 14.193 4.180 -26.859 1.00 84.56 441 THR A C 1
ATOM 3439 O O . THR A 1 441 ? 14.702 3.716 -27.879 1.00 84.56 441 THR A O 1
ATOM 3442 N N . GLU A 1 442 ? 13.238 5.110 -26.908 1.00 87.75 442 GLU A N 1
ATOM 3443 C CA . GLU A 1 442 ? 12.814 5.730 -28.166 1.00 87.75 442 GLU A CA 1
ATOM 3444 C C . GLU A 1 442 ? 13.839 6.750 -28.669 1.00 87.75 442 GLU A C 1
ATOM 3446 O O . GLU A 1 442 ? 14.131 6.766 -29.862 1.00 87.75 442 GLU A O 1
ATOM 3451 N N . GLU A 1 443 ? 14.476 7.526 -27.788 1.00 84.75 443 GLU A N 1
ATOM 3452 C CA . GLU A 1 443 ? 15.619 8.373 -28.159 1.00 84.75 443 GLU A CA 1
ATOM 3453 C C . GLU A 1 443 ? 16.750 7.523 -28.765 1.00 84.75 443 GLU A C 1
ATOM 3455 O O . GLU A 1 443 ? 17.189 7.786 -29.884 1.00 84.75 443 GLU A O 1
ATOM 3460 N N . ALA A 1 444 ? 17.097 6.403 -28.118 1.00 78.00 444 ALA A N 1
ATOM 3461 C CA . ALA A 1 444 ? 18.064 5.427 -28.633 1.00 78.00 444 ALA A CA 1
ATOM 3462 C C . ALA A 1 444 ? 17.702 4.889 -30.027 1.00 78.00 444 ALA A C 1
ATOM 3464 O O . ALA A 1 444 ? 18.562 4.611 -30.870 1.00 78.00 444 ALA A O 1
ATOM 3465 N N . ARG A 1 445 ? 16.404 4.685 -30.273 1.00 83.88 445 ARG A N 1
ATOM 3466 C CA . ARG A 1 445 ? 15.903 4.206 -31.559 1.00 83.88 445 ARG A CA 1
ATOM 3467 C C . ARG A 1 445 ? 16.019 5.281 -32.637 1.00 83.88 445 ARG A C 1
ATOM 3469 O O . ARG A 1 445 ? 16.421 4.956 -33.753 1.00 83.88 445 ARG A O 1
ATOM 3476 N N . LEU A 1 446 ? 15.678 6.527 -32.319 1.00 86.06 446 LEU A N 1
ATOM 3477 C CA . LEU A 1 446 ? 15.804 7.651 -33.245 1.00 86.06 446 LEU A CA 1
ATOM 3478 C C . LEU A 1 446 ? 17.268 7.886 -33.633 1.00 86.06 446 LEU A C 1
ATOM 3480 O O . LEU A 1 446 ? 17.555 7.997 -34.826 1.00 86.06 446 LEU A O 1
ATOM 3484 N N . ASP A 1 447 ? 18.185 7.844 -32.664 1.00 79.38 447 ASP A N 1
ATOM 3485 C CA . ASP A 1 447 ? 19.629 7.970 -32.902 1.00 79.38 447 ASP A CA 1
ATOM 3486 C C . ASP A 1 447 ? 20.141 6.882 -33.859 1.00 79.38 447 ASP A C 1
ATOM 3488 O O . ASP A 1 447 ? 20.926 7.148 -34.775 1.00 79.38 447 ASP A O 1
ATOM 3492 N N . ARG A 1 448 ? 19.645 5.646 -33.715 1.00 80.31 448 ARG A N 1
ATOM 3493 C CA . ARG A 1 448 ? 19.950 4.556 -34.650 1.00 80.31 448 ARG A CA 1
ATOM 3494 C C . ARG A 1 448 ? 19.423 4.840 -36.053 1.00 80.31 448 ARG A C 1
ATOM 3496 O O . ARG A 1 448 ? 20.149 4.621 -37.021 1.00 80.31 448 ARG A O 1
ATOM 3503 N N . ASP A 1 449 ? 18.174 5.275 -36.178 1.00 84.12 449 ASP A N 1
ATOM 3504 C CA . ASP A 1 449 ? 17.570 5.558 -37.481 1.00 84.12 449 ASP A CA 1
ATOM 3505 C C . ASP A 1 449 ? 18.283 6.729 -38.188 1.00 84.12 449 ASP A C 1
ATOM 3507 O O . ASP A 1 449 ? 18.349 6.766 -39.421 1.00 84.12 449 ASP A O 1
ATOM 3511 N N . ASP A 1 450 ? 18.833 7.683 -37.432 1.00 82.12 450 ASP A N 1
ATOM 3512 C CA . ASP A 1 450 ? 19.698 8.752 -37.943 1.00 82.12 450 ASP A CA 1
ATOM 3513 C C . ASP A 1 450 ? 21.077 8.220 -38.368 1.00 82.12 450 ASP A C 1
ATOM 3515 O O . ASP A 1 450 ? 21.539 8.535 -39.469 1.00 82.12 450 ASP A O 1
ATOM 3519 N N . ALA A 1 451 ? 21.706 7.351 -37.569 1.00 75.44 451 ALA A N 1
ATOM 3520 C CA . ALA A 1 451 ? 22.973 6.710 -37.926 1.00 75.44 451 ALA A CA 1
ATOM 3521 C C . ALA A 1 451 ? 22.843 5.826 -39.182 1.00 75.44 451 ALA A C 1
ATOM 3523 O O . ALA A 1 451 ? 23.665 5.908 -40.097 1.00 75.44 451 ALA A O 1
ATOM 3524 N N . ASP A 1 452 ? 21.779 5.023 -39.279 1.00 79.94 452 ASP A N 1
ATOM 3525 C CA . ASP A 1 452 ? 21.494 4.193 -40.451 1.00 79.94 452 ASP A CA 1
ATOM 3526 C C . ASP A 1 452 ? 21.254 5.066 -41.697 1.00 79.94 452 ASP A C 1
ATOM 3528 O O . ASP A 1 452 ? 21.763 4.752 -42.779 1.00 79.94 452 ASP A O 1
ATOM 3532 N N . ARG A 1 453 ? 20.560 6.207 -41.554 1.00 84.69 453 ARG A N 1
ATOM 3533 C CA . ARG A 1 453 ? 20.414 7.197 -42.635 1.00 84.69 453 ARG A CA 1
ATOM 3534 C C . ARG A 1 453 ? 21.753 7.785 -43.069 1.00 84.69 453 ARG A C 1
ATOM 3536 O O . ARG A 1 453 ? 22.015 7.816 -44.271 1.00 84.69 453 ARG A O 1
ATOM 3543 N N . ALA A 1 454 ? 22.612 8.184 -42.132 1.00 77.88 454 ALA A N 1
ATOM 3544 C CA . ALA A 1 454 ? 23.942 8.706 -42.442 1.00 77.88 454 ALA A CA 1
ATOM 3545 C C . ALA A 1 454 ? 24.803 7.672 -43.191 1.00 77.88 454 ALA A C 1
ATOM 3547 O O . ALA A 1 454 ? 25.482 8.008 -44.162 1.00 77.88 454 ALA A O 1
ATOM 3548 N N . VAL A 1 455 ? 24.720 6.392 -42.811 1.00 78.06 455 VAL A N 1
ATOM 3549 C CA . VAL A 1 455 ? 25.418 5.300 -43.510 1.00 78.06 455 VAL A CA 1
ATOM 3550 C C . VAL A 1 455 ? 24.883 5.096 -44.931 1.00 78.06 455 VAL A C 1
ATOM 3552 O O . VAL A 1 455 ? 25.664 4.861 -45.857 1.00 78.06 455 VAL A O 1
ATOM 3555 N N . VAL A 1 456 ? 23.565 5.172 -45.132 1.00 82.88 456 VAL A N 1
ATOM 3556 C CA . VAL A 1 456 ? 22.961 5.088 -46.473 1.00 82.88 456 VAL A CA 1
ATOM 3557 C C . VAL A 1 456 ? 23.385 6.275 -47.336 1.00 82.88 456 VAL A C 1
ATOM 3559 O O . VAL A 1 456 ? 23.758 6.079 -48.493 1.00 82.88 456 VAL A O 1
ATOM 3562 N N . GLU A 1 457 ? 23.388 7.486 -46.782 1.00 82.19 457 GLU A N 1
ATOM 3563 C CA . GLU A 1 457 ? 23.828 8.683 -47.497 1.00 82.19 457 GLU A CA 1
ATOM 3564 C C . GLU A 1 457 ? 25.306 8.587 -47.890 1.00 82.19 457 GLU A C 1
ATOM 3566 O O . GLU A 1 457 ? 25.640 8.811 -49.054 1.00 82.19 457 GLU A O 1
ATOM 3571 N N . ALA A 1 458 ? 26.179 8.156 -46.974 1.00 75.12 458 ALA A N 1
ATOM 3572 C CA . ALA A 1 458 ? 27.592 7.929 -47.265 1.00 75.12 458 ALA A CA 1
ATOM 3573 C C . ALA A 1 458 ? 27.786 6.913 -48.404 1.00 75.12 458 ALA A C 1
ATOM 3575 O O . ALA A 1 458 ? 28.576 7.148 -49.317 1.00 75.12 458 ALA A O 1
ATOM 3576 N N . ARG A 1 459 ? 27.019 5.812 -48.417 1.00 78.12 459 ARG A N 1
ATOM 3577 C CA . ARG A 1 459 ? 27.047 4.837 -49.524 1.00 78.12 459 ARG A CA 1
ATOM 3578 C C . ARG A 1 459 ? 26.621 5.451 -50.852 1.00 78.12 459 ARG A C 1
ATOM 3580 O O . ARG A 1 459 ? 27.283 5.221 -51.857 1.00 78.12 459 ARG A O 1
ATOM 3587 N N . HIS A 1 460 ? 25.563 6.253 -50.855 1.00 82.12 460 HIS A N 1
ATOM 3588 C CA . HIS A 1 460 ? 25.099 6.905 -52.074 1.00 82.12 460 HIS A CA 1
ATOM 3589 C C . HIS A 1 460 ? 26.114 7.934 -52.605 1.00 82.12 460 HIS A C 1
ATOM 3591 O O . HIS A 1 460 ? 26.316 8.060 -53.812 1.00 82.12 460 HIS A O 1
ATOM 3597 N N . GLN A 1 461 ? 26.798 8.654 -51.710 1.00 77.88 461 GLN A N 1
ATOM 3598 C CA . GLN A 1 461 ? 27.899 9.544 -52.082 1.00 77.88 461 GLN A CA 1
ATOM 3599 C C . GLN A 1 461 ? 29.062 8.769 -52.718 1.00 77.88 461 GLN A C 1
ATOM 3601 O O . GLN A 1 461 ? 29.592 9.211 -53.735 1.00 77.88 461 GLN A O 1
ATOM 3606 N N . LEU A 1 462 ? 29.413 7.599 -52.175 1.00 71.94 462 LEU A N 1
ATOM 3607 C CA . LEU A 1 462 ? 30.450 6.733 -52.742 1.00 71.94 462 LEU A CA 1
ATOM 3608 C C . LEU A 1 462 ? 30.085 6.196 -54.126 1.00 71.94 462 LEU A C 1
ATOM 3610 O O . LEU A 1 462 ? 30.924 6.226 -55.023 1.00 71.94 462 LEU A O 1
ATOM 3614 N N . GLU A 1 463 ? 28.855 5.714 -54.310 1.00 79.06 463 GLU A N 1
ATOM 3615 C CA . GLU A 1 463 ? 28.380 5.227 -55.612 1.00 79.06 463 GLU A CA 1
ATOM 3616 C C . GLU A 1 463 ? 28.506 6.324 -56.668 1.00 79.06 463 GLU A C 1
ATOM 3618 O O . GLU A 1 463 ? 29.118 6.108 -57.710 1.00 79.06 463 GLU A O 1
ATOM 3623 N N . ARG A 1 464 ? 28.058 7.539 -56.342 1.00 81.31 464 ARG A N 1
ATOM 3624 C CA . ARG A 1 464 ? 28.189 8.698 -57.226 1.00 81.31 464 ARG A CA 1
ATOM 3625 C C . ARG A 1 464 ? 29.644 9.047 -57.545 1.00 81.31 464 ARG A C 1
ATOM 3627 O O . ARG A 1 464 ? 29.955 9.273 -58.708 1.00 81.31 464 ARG A O 1
ATOM 3634 N N . PHE A 1 465 ? 30.545 9.070 -56.560 1.00 76.88 465 PHE A N 1
ATOM 3635 C CA . PHE A 1 465 ? 31.967 9.321 -56.837 1.00 76.88 465 PHE A CA 1
ATOM 3636 C C . PHE A 1 465 ? 32.592 8.227 -57.705 1.00 76.88 465 PHE A C 1
ATOM 3638 O O . PHE A 1 465 ? 33.442 8.524 -58.543 1.00 76.88 465 PHE A O 1
ATOM 3645 N N . THR A 1 466 ? 32.156 6.978 -57.536 1.00 74.44 466 THR A N 1
ATOM 3646 C CA . THR A 1 466 ? 32.617 5.851 -58.354 1.00 74.44 466 THR A CA 1
ATOM 3647 C C . THR A 1 466 ? 32.134 6.004 -59.796 1.00 74.44 466 THR A C 1
ATOM 3649 O O . THR A 1 466 ? 32.941 5.920 -60.718 1.00 74.44 466 THR A O 1
ATOM 3652 N N . GLU A 1 467 ? 30.854 6.326 -60.000 1.00 79.62 467 GLU A N 1
ATOM 3653 C CA . GLU A 1 467 ? 30.281 6.600 -61.325 1.00 79.62 467 GLU A CA 1
ATOM 3654 C C . GLU A 1 467 ? 30.953 7.799 -62.012 1.00 79.62 467 GLU A C 1
ATOM 3656 O O . GLU A 1 467 ? 31.283 7.736 -63.197 1.00 79.62 467 GLU A O 1
ATOM 3661 N N . GLU A 1 468 ? 31.205 8.889 -61.279 1.00 77.88 468 GLU A N 1
ATOM 3662 C CA . GLU A 1 468 ? 31.918 10.064 -61.792 1.00 77.88 468 GLU A CA 1
ATOM 3663 C C . GLU A 1 468 ? 33.363 9.721 -62.183 1.00 77.88 468 GLU A C 1
ATOM 3665 O O . GLU A 1 468 ? 33.839 10.142 -63.243 1.00 77.88 468 GLU A O 1
ATOM 3670 N N . ALA A 1 469 ? 34.057 8.926 -61.362 1.00 72.25 469 ALA A N 1
ATOM 3671 C CA . ALA A 1 469 ? 35.411 8.469 -61.646 1.00 72.25 469 ALA A CA 1
ATOM 3672 C C . ALA A 1 469 ? 35.458 7.559 -62.882 1.00 72.25 469 ALA A C 1
ATOM 3674 O O . ALA A 1 469 ? 36.325 7.757 -63.737 1.00 72.25 469 ALA A O 1
ATOM 3675 N N . GLU A 1 470 ? 34.519 6.616 -63.016 1.00 75.38 470 GLU A N 1
ATOM 3676 C CA . GLU A 1 470 ? 34.377 5.740 -64.186 1.00 75.38 470 GLU A CA 1
ATOM 3677 C C . GLU A 1 470 ? 34.035 6.530 -65.457 1.00 75.38 470 GLU A C 1
ATOM 3679 O O . GLU A 1 470 ? 34.658 6.329 -66.500 1.00 75.38 470 GLU A O 1
ATOM 3684 N N . ALA A 1 471 ? 33.124 7.501 -65.375 1.00 78.19 471 ALA A N 1
ATOM 3685 C CA . ALA A 1 471 ? 32.784 8.360 -66.505 1.00 78.19 471 ALA A CA 1
ATOM 3686 C C . ALA A 1 471 ? 33.972 9.234 -66.950 1.00 78.19 471 ALA A C 1
ATOM 3688 O O . ALA A 1 471 ? 34.235 9.375 -68.149 1.00 78.19 471 ALA A O 1
ATOM 3689 N N . ALA A 1 472 ? 34.725 9.801 -66.002 1.00 73.56 472 ALA A N 1
ATOM 3690 C CA . ALA A 1 472 ? 35.932 10.580 -66.291 1.00 73.56 472 ALA A CA 1
ATOM 3691 C C . ALA A 1 472 ? 37.064 9.709 -66.865 1.00 73.56 472 ALA A C 1
ATOM 3693 O O . ALA A 1 472 ? 37.850 10.154 -67.709 1.00 73.56 472 ALA A O 1
ATOM 3694 N N . ALA A 1 473 ? 37.157 8.463 -66.407 1.00 67.06 473 ALA A N 1
ATOM 3695 C CA . ALA A 1 473 ? 38.031 7.429 -66.941 1.00 67.06 473 ALA A CA 1
ATOM 3696 C C . ALA A 1 473 ? 37.703 7.111 -68.409 1.00 67.06 473 ALA A C 1
ATOM 3698 O O . ALA A 1 473 ? 38.561 7.269 -69.282 1.00 67.06 473 ALA A O 1
ATOM 3699 N N . ASP A 1 474 ? 36.454 6.747 -68.695 1.00 74.94 474 ASP A N 1
ATOM 3700 C CA . ASP A 1 474 ? 35.979 6.421 -70.041 1.00 74.94 474 ASP A CA 1
ATOM 3701 C C . ASP A 1 474 ? 36.116 7.605 -71.005 1.00 74.94 474 ASP A C 1
ATOM 3703 O O . ASP A 1 474 ? 36.512 7.431 -72.162 1.00 74.94 474 ASP A O 1
ATOM 3707 N N . GLY A 1 475 ? 35.843 8.824 -70.530 1.00 76.25 475 GLY A N 1
ATOM 3708 C CA . GLY A 1 475 ? 36.026 10.051 -71.303 1.00 76.25 475 GLY A CA 1
ATOM 3709 C C . GLY A 1 475 ? 37.474 10.257 -71.756 1.00 76.25 475 GLY A C 1
ATOM 3710 O O . GLY A 1 475 ? 37.711 10.580 -72.921 1.00 76.25 475 GLY A O 1
ATOM 3711 N N . ARG A 1 476 ? 38.453 10.008 -70.874 1.00 73.50 476 ARG A N 1
ATOM 3712 C CA . ARG A 1 476 ? 39.885 10.101 -71.213 1.00 73.50 476 ARG A CA 1
ATOM 3713 C C . ARG A 1 476 ? 40.306 9.042 -72.228 1.00 73.50 476 ARG A C 1
ATOM 3715 O O . ARG A 1 476 ? 40.999 9.374 -73.186 1.00 73.50 476 ARG A O 1
ATOM 3722 N N . VAL A 1 477 ? 39.854 7.796 -72.068 1.00 71.56 477 VAL A N 1
ATOM 3723 C CA . VAL A 1 477 ? 40.142 6.717 -73.033 1.00 71.56 477 VAL A CA 1
ATOM 3724 C C . VAL A 1 477 ? 39.592 7.054 -74.415 1.00 71.56 477 VAL A C 1
ATOM 3726 O O . VAL A 1 477 ? 40.304 6.899 -75.407 1.00 71.56 477 VAL A O 1
ATOM 3729 N N . ARG A 1 478 ? 38.346 7.540 -74.493 1.00 76.62 478 ARG A N 1
ATOM 3730 C CA . ARG A 1 478 ? 37.745 7.960 -75.767 1.00 76.62 478 ARG A CA 1
ATOM 3731 C C . ARG A 1 478 ? 38.522 9.103 -76.406 1.00 76.62 478 ARG A C 1
ATOM 3733 O O . ARG A 1 478 ? 38.859 8.989 -77.574 1.00 76.62 478 ARG A O 1
ATOM 3740 N N . ALA A 1 479 ? 38.890 10.132 -75.642 1.00 74.00 479 ALA A N 1
ATOM 3741 C CA . ALA A 1 479 ? 39.664 11.258 -76.166 1.00 74.00 479 ALA A CA 1
ATOM 3742 C C . ALA A 1 479 ? 41.012 10.822 -76.776 1.00 74.00 479 ALA A C 1
ATOM 3744 O O . ALA A 1 479 ? 41.374 11.283 -77.857 1.00 74.00 479 ALA A O 1
ATOM 3745 N N . VAL A 1 480 ? 41.726 9.894 -76.127 1.00 72.69 480 VAL A N 1
ATOM 3746 C CA . VAL A 1 480 ? 42.983 9.330 -76.657 1.00 72.69 480 VAL A CA 1
ATOM 3747 C C . VAL A 1 480 ? 42.737 8.508 -77.927 1.00 72.69 480 VAL A C 1
ATOM 3749 O O . VAL A 1 480 ? 43.488 8.621 -78.898 1.00 72.69 480 VAL A O 1
ATOM 3752 N N . MET A 1 481 ? 41.679 7.692 -77.948 1.00 72.25 481 MET A N 1
ATOM 3753 C CA . MET A 1 481 ? 41.325 6.877 -79.115 1.00 72.25 481 MET A CA 1
ATOM 3754 C C . MET A 1 481 ? 40.901 7.732 -80.311 1.00 72.25 481 MET A C 1
ATOM 3756 O O . MET A 1 481 ? 41.372 7.475 -81.417 1.00 72.25 481 MET A O 1
ATOM 3760 N N . ASP A 1 482 ? 40.079 8.757 -80.095 1.00 76.19 482 ASP A N 1
ATOM 3761 C CA . ASP A 1 482 ? 39.633 9.680 -81.139 1.00 76.19 482 ASP A CA 1
ATOM 3762 C C . ASP A 1 482 ? 40.823 10.467 -81.710 1.00 76.19 482 ASP A C 1
ATOM 3764 O O . ASP A 1 482 ? 40.992 10.526 -82.928 1.00 76.19 482 ASP A O 1
ATOM 3768 N N . GLY A 1 483 ? 41.714 10.979 -80.850 1.00 76.00 483 GLY A N 1
ATOM 3769 C CA . GLY A 1 483 ? 42.942 11.658 -81.280 1.00 76.00 483 GLY A CA 1
ATOM 3770 C C . GLY A 1 483 ? 43.869 10.759 -82.106 1.00 76.00 483 GLY A C 1
ATOM 3771 O O . GLY A 1 483 ? 44.372 11.181 -83.148 1.00 76.00 483 GLY A O 1
ATOM 3772 N N . SER A 1 484 ? 44.028 9.497 -81.691 1.00 70.56 484 SER A N 1
ATOM 3773 C CA . SER A 1 484 ? 44.826 8.499 -82.421 1.00 70.56 484 SER A CA 1
ATOM 3774 C C . SER A 1 484 ? 44.197 8.112 -83.766 1.00 70.56 484 SER A C 1
ATOM 3776 O O . SER A 1 484 ? 44.909 7.855 -84.732 1.00 70.56 484 SER A O 1
ATOM 3778 N N . MET A 1 485 ? 42.864 8.033 -83.843 1.00 74.62 485 MET A N 1
ATOM 3779 C CA . MET A 1 485 ? 42.144 7.671 -85.069 1.00 74.62 485 MET A CA 1
ATOM 3780 C C . MET A 1 485 ? 42.249 8.757 -86.139 1.00 74.62 485 MET A C 1
ATOM 3782 O O . MET A 1 485 ? 42.456 8.417 -87.302 1.00 74.62 485 MET A O 1
ATOM 3786 N N . VAL A 1 486 ? 42.166 10.033 -85.747 1.00 77.38 486 VAL A N 1
ATOM 3787 C CA . VAL A 1 486 ? 42.366 11.170 -86.662 1.00 77.38 486 VAL A CA 1
ATOM 3788 C C . VAL A 1 486 ? 43.772 11.133 -87.266 1.00 77.38 486 VAL A C 1
ATOM 3790 O O . VAL A 1 486 ? 43.906 11.167 -88.485 1.00 77.38 486 VAL A O 1
ATOM 3793 N N . HIS A 1 487 ? 44.807 10.944 -86.440 1.00 70.88 487 HIS A N 1
ATOM 3794 C CA . HIS A 1 487 ? 46.191 10.845 -86.925 1.00 70.88 487 HIS A CA 1
ATOM 3795 C C . HIS A 1 487 ? 46.400 9.634 -87.852 1.00 70.88 487 HIS A C 1
ATOM 3797 O O . HIS A 1 487 ? 47.034 9.741 -88.899 1.00 70.88 487 HIS A O 1
ATOM 3803 N N . LEU A 1 488 ? 45.805 8.476 -87.535 1.00 72.50 488 LEU A N 1
ATOM 3804 C CA . LEU A 1 488 ? 45.867 7.300 -88.412 1.00 72.50 488 LEU A CA 1
ATOM 3805 C C . LEU A 1 488 ? 45.174 7.518 -89.765 1.00 72.50 488 LEU A C 1
ATOM 3807 O O . LEU A 1 488 ? 45.578 6.912 -90.760 1.00 72.50 488 LEU A O 1
ATOM 3811 N N . GLU A 1 489 ? 44.115 8.323 -89.813 1.00 75.69 489 GLU A N 1
ATOM 3812 C CA . GLU A 1 489 ? 43.415 8.655 -91.052 1.00 75.69 489 GLU A CA 1
ATOM 3813 C C . GLU A 1 489 ? 44.225 9.635 -91.912 1.00 75.69 489 GLU A C 1
ATOM 3815 O O . GLU A 1 489 ? 44.336 9.423 -93.120 1.00 75.69 489 GLU A O 1
ATOM 3820 N N . GLU A 1 490 ? 44.883 10.618 -91.292 1.00 77.75 490 GLU A N 1
ATOM 3821 C CA . GLU A 1 490 ? 45.839 11.515 -91.957 1.00 77.75 490 GLU A CA 1
ATOM 3822 C C . GLU A 1 490 ? 47.016 10.732 -92.559 1.00 77.75 490 GLU A C 1
ATOM 3824 O O . GLU A 1 490 ? 47.284 10.841 -93.757 1.00 77.75 490 GLU A O 1
ATOM 3829 N N . LEU A 1 491 ? 47.641 9.836 -91.785 1.00 73.38 491 LEU A N 1
ATOM 3830 C CA . LEU A 1 491 ? 48.715 8.968 -92.282 1.00 73.38 491 LEU A CA 1
ATOM 3831 C C . LEU A 1 491 ? 48.271 8.063 -93.438 1.00 73.38 491 LEU A C 1
ATOM 3833 O O . LEU A 1 491 ? 49.045 7.805 -94.362 1.00 73.38 491 LEU A O 1
ATOM 3837 N N . ARG A 1 492 ? 47.034 7.547 -93.401 1.00 76.25 492 ARG A N 1
ATOM 3838 C CA . ARG A 1 492 ? 46.483 6.745 -94.506 1.00 76.25 492 ARG A CA 1
ATOM 3839 C C . ARG A 1 492 ? 46.334 7.572 -95.774 1.00 76.25 492 ARG A C 1
ATOM 3841 O O . ARG A 1 492 ? 46.695 7.078 -96.839 1.00 76.25 492 ARG A O 1
ATOM 3848 N N . GLN A 1 493 ? 45.843 8.803 -95.661 1.00 79.75 493 GLN A N 1
ATOM 3849 C CA . GLN A 1 493 ? 45.717 9.707 -96.802 1.00 79.75 493 GLN A CA 1
ATOM 3850 C C . GLN A 1 493 ? 47.089 10.079 -97.378 1.00 79.75 493 GLN A C 1
ATOM 3852 O O . GLN A 1 493 ? 47.249 10.083 -98.597 1.00 79.75 493 GLN A O 1
ATOM 3857 N N . GLU A 1 494 ? 48.097 10.337 -96.538 1.00 74.94 494 GLU A N 1
ATOM 3858 C CA . GLU A 1 494 ? 49.471 10.585 -97.001 1.00 74.94 494 GLU A CA 1
ATOM 3859 C C . GLU A 1 494 ? 50.072 9.365 -97.713 1.00 74.94 494 GLU A C 1
ATOM 3861 O O . GLU A 1 494 ? 50.718 9.503 -98.756 1.00 74.94 494 GLU A O 1
ATOM 3866 N N . LEU A 1 495 ? 49.835 8.160 -97.186 1.00 75.69 495 LEU A N 1
ATOM 3867 C CA . LEU A 1 495 ? 50.296 6.921 -97.807 1.00 75.69 495 LEU A CA 1
ATOM 3868 C C . LEU A 1 495 ? 49.620 6.687 -99.163 1.00 75.69 495 LEU A C 1
ATOM 3870 O O . LEU A 1 495 ? 50.305 6.361 -100.128 1.00 75.69 495 LEU A O 1
ATOM 3874 N N . GLU A 1 496 ? 48.311 6.921 -99.262 1.00 77.31 496 GLU A N 1
ATOM 3875 C CA . GLU A 1 496 ? 47.560 6.826 -100.519 1.00 77.31 496 GLU A CA 1
ATOM 3876 C C . GLU A 1 496 ? 48.054 7.857 -101.550 1.00 77.31 496 GLU A C 1
ATOM 3878 O O . GLU A 1 496 ? 48.281 7.514 -102.709 1.00 77.31 496 GLU A O 1
ATOM 3883 N N . GLN A 1 497 ? 48.332 9.099 -101.136 1.00 76.50 497 GLN A N 1
ATOM 3884 C CA . GLN A 1 497 ? 48.928 10.117 -102.012 1.00 76.50 497 GLN A CA 1
ATOM 3885 C C . GLN A 1 497 ? 50.311 9.703 -102.529 1.00 76.50 497 GLN A C 1
ATOM 3887 O O . GLN A 1 497 ? 50.624 9.911 -103.704 1.00 76.50 497 GLN A O 1
ATOM 3892 N N . LEU A 1 498 ? 51.140 9.100 -101.674 1.00 75.00 498 LEU A N 1
ATOM 3893 C CA . LEU A 1 498 ? 52.457 8.598 -102.064 1.00 75.00 498 LEU A CA 1
ATOM 3894 C C . LEU A 1 498 ? 52.364 7.376 -102.986 1.00 75.00 498 LEU A C 1
ATOM 3896 O O . LEU A 1 498 ? 53.180 7.243 -103.900 1.00 75.00 498 LEU A O 1
ATOM 3900 N N . GLU A 1 499 ? 51.367 6.510 -102.801 1.00 74.56 499 GLU A N 1
ATOM 3901 C CA . GLU A 1 499 ? 51.081 5.409 -103.723 1.00 74.56 499 GLU A CA 1
ATOM 3902 C C . GLU A 1 499 ? 50.622 5.920 -105.092 1.00 74.56 499 GLU A C 1
ATOM 3904 O O . GLU A 1 499 ? 51.144 5.456 -106.106 1.00 74.56 499 GLU A O 1
ATOM 3909 N N . VAL A 1 500 ? 49.749 6.930 -105.135 1.00 76.88 500 VAL A N 1
ATOM 3910 C CA . VAL A 1 500 ? 49.333 7.595 -106.382 1.00 76.88 500 VAL A CA 1
ATOM 3911 C C . VAL A 1 500 ? 50.530 8.235 -107.086 1.00 76.88 500 VAL A C 1
ATOM 3913 O O . VAL A 1 500 ? 50.735 8.004 -108.274 1.00 76.88 500 VAL A O 1
ATOM 3916 N N . LEU A 1 501 ? 51.386 8.964 -106.361 1.00 73.88 501 LEU A N 1
ATOM 3917 C CA . LEU A 1 501 ? 52.639 9.510 -106.903 1.00 73.88 501 LEU A CA 1
ATOM 3918 C C . LEU A 1 501 ? 53.554 8.409 -107.457 1.00 73.88 501 LEU A C 1
ATOM 3920 O O . LE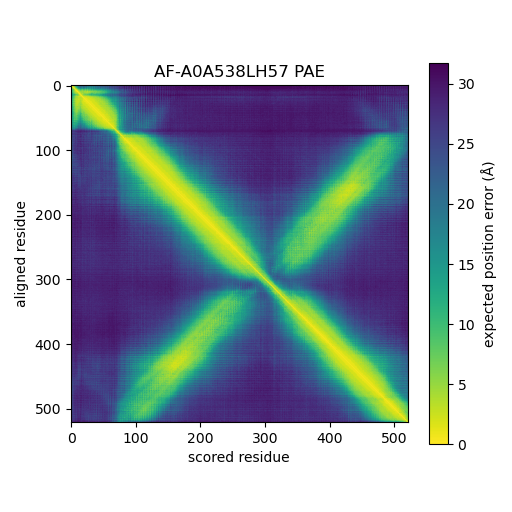U A 1 501 ? 54.184 8.580 -108.505 1.00 73.88 501 LEU A O 1
ATOM 3924 N N . ARG A 1 502 ? 53.623 7.252 -106.788 1.00 76.12 502 ARG A N 1
ATOM 3925 C CA . ARG A 1 502 ? 54.377 6.093 -107.279 1.00 76.12 502 ARG A CA 1
ATOM 3926 C C . ARG A 1 502 ? 53.769 5.529 -108.563 1.00 76.12 502 ARG A C 1
ATOM 3928 O O . ARG A 1 502 ? 54.506 5.178 -109.480 1.00 76.12 502 ARG A O 1
ATOM 3935 N N . GLU A 1 503 ? 52.450 5.409 -108.645 1.00 74.69 503 GLU A N 1
ATOM 3936 C CA . GLU A 1 503 ? 51.773 4.918 -109.849 1.00 74.69 503 GLU A CA 1
ATOM 3937 C C . GLU A 1 503 ? 51.907 5.888 -111.024 1.00 74.69 503 GLU A C 1
ATOM 3939 O O . GLU A 1 503 ? 52.220 5.448 -112.132 1.00 74.69 503 GLU A O 1
ATOM 3944 N N . ASP A 1 504 ? 51.767 7.192 -110.785 1.00 74.75 504 ASP A N 1
ATOM 3945 C CA . ASP A 1 504 ? 51.947 8.228 -111.801 1.00 74.75 504 ASP A CA 1
ATOM 3946 C C . ASP A 1 504 ? 53.381 8.241 -112.330 1.00 74.75 504 ASP A C 1
ATOM 3948 O O . ASP A 1 504 ? 53.584 8.210 -113.545 1.00 74.75 504 ASP A O 1
ATOM 3952 N N . THR A 1 505 ? 54.385 8.187 -111.451 1.00 72.88 505 THR A N 1
ATOM 3953 C CA . THR A 1 505 ? 55.798 8.119 -111.866 1.00 72.88 505 THR A CA 1
ATOM 3954 C C . THR A 1 505 ? 56.110 6.834 -112.639 1.00 72.88 505 THR A C 1
ATOM 3956 O O . THR A 1 505 ? 56.778 6.883 -113.676 1.00 72.88 505 THR A O 1
ATOM 3959 N N . LEU A 1 506 ? 55.576 5.681 -112.222 1.00 72.81 506 LEU A N 1
ATOM 3960 C CA . LEU A 1 506 ? 55.676 4.433 -112.991 1.00 72.81 506 LEU A CA 1
ATOM 3961 C C . LEU A 1 506 ? 54.962 4.537 -114.353 1.00 72.81 506 LEU A C 1
ATOM 3963 O O . LEU A 1 506 ? 55.456 4.022 -115.362 1.00 72.81 506 LEU A O 1
ATOM 3967 N N . GLY A 1 507 ? 53.824 5.229 -114.406 1.00 73.81 507 GLY A N 1
ATOM 3968 C CA . GLY A 1 507 ? 53.066 5.506 -115.622 1.00 73.81 507 GLY A CA 1
ATOM 3969 C C . GLY A 1 507 ? 53.795 6.447 -116.585 1.00 73.81 507 GLY A C 1
ATOM 3970 O O . GLY A 1 507 ? 53.796 6.208 -117.796 1.00 73.81 507 GLY A O 1
ATOM 3971 N N . GLU A 1 508 ? 54.450 7.489 -116.077 1.00 72.94 508 GLU A N 1
ATOM 3972 C CA . GLU A 1 508 ? 55.311 8.391 -116.846 1.00 72.94 508 GLU A CA 1
ATOM 3973 C C . GLU A 1 508 ? 56.514 7.648 -117.423 1.00 72.94 508 GLU A C 1
ATOM 3975 O O . GLU A 1 508 ? 56.789 7.775 -118.618 1.00 72.94 508 GLU A O 1
ATOM 3980 N N . LEU A 1 509 ? 57.170 6.798 -116.626 1.00 69.88 509 LEU A N 1
ATOM 3981 C CA . LEU A 1 509 ? 58.262 5.940 -117.092 1.00 69.88 509 LEU A CA 1
ATOM 3982 C C . LEU A 1 509 ? 57.801 4.982 -118.204 1.00 69.88 509 LEU A C 1
ATOM 3984 O O . LEU A 1 509 ? 58.506 4.803 -119.199 1.00 69.88 509 LEU A O 1
ATOM 3988 N N . SER A 1 510 ? 56.595 4.414 -118.093 1.00 70.88 510 SER A N 1
ATOM 3989 C CA . SER A 1 510 ? 55.999 3.560 -119.134 1.00 70.88 510 SER A CA 1
ATOM 3990 C C . SER A 1 510 ? 55.693 4.330 -120.432 1.00 70.88 510 SER A C 1
ATOM 3992 O O . SER A 1 510 ? 55.979 3.852 -121.538 1.00 70.88 510 SER A O 1
ATOM 3994 N N . ARG A 1 511 ? 55.178 5.563 -120.325 1.00 72.19 511 ARG A N 1
ATOM 3995 C CA . ARG A 1 511 ? 54.925 6.448 -121.478 1.00 72.19 511 ARG A CA 1
ATOM 3996 C C . ARG A 1 511 ? 56.218 6.902 -122.157 1.00 72.19 511 ARG A C 1
ATOM 3998 O O . ARG A 1 511 ? 56.303 6.862 -123.384 1.00 72.19 511 ARG A O 1
ATOM 4005 N N . LEU A 1 512 ? 57.237 7.273 -121.383 1.00 65.75 512 LEU A N 1
ATOM 4006 C CA . LEU A 1 512 ? 58.575 7.609 -121.882 1.00 65.75 512 LEU A CA 1
ATOM 4007 C C . LEU A 1 512 ? 59.222 6.423 -122.597 1.00 65.75 512 LEU A C 1
ATOM 4009 O O . LEU A 1 512 ? 59.758 6.585 -123.692 1.00 65.75 512 LEU A O 1
ATOM 4013 N N . ARG A 1 513 ? 59.101 5.218 -122.030 1.00 67.81 513 ARG A N 1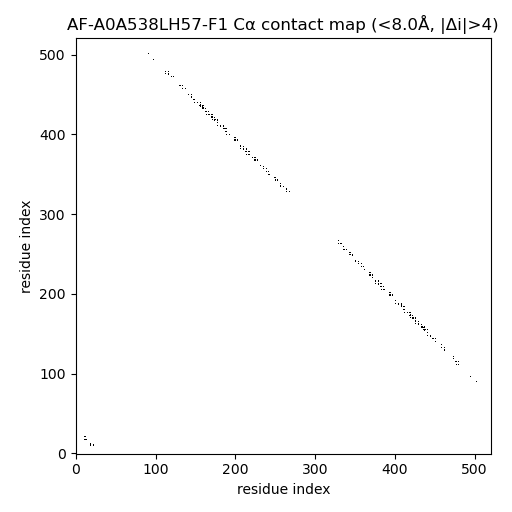
ATOM 4014 C CA . ARG A 1 513 ? 59.544 3.982 -122.679 1.00 67.81 513 ARG A CA 1
ATOM 4015 C C . ARG A 1 513 ? 58.840 3.759 -124.021 1.00 67.81 513 ARG A C 1
ATOM 4017 O O . ARG A 1 513 ? 59.509 3.488 -125.011 1.00 67.81 513 ARG A O 1
ATOM 4024 N N . SER A 1 514 ? 57.520 3.930 -124.071 1.00 67.50 514 SER A N 1
ATOM 4025 C CA . SER A 1 514 ? 56.733 3.770 -125.304 1.00 67.50 514 SER A CA 1
ATOM 4026 C C . SER A 1 514 ? 57.096 4.820 -126.370 1.00 67.50 514 SER A C 1
ATOM 4028 O O . SER A 1 514 ? 57.184 4.513 -127.556 1.00 67.50 514 SER A O 1
ATOM 4030 N N . SER A 1 515 ? 57.358 6.063 -125.954 1.00 63.12 515 SER A N 1
ATOM 4031 C CA . SER A 1 515 ? 57.843 7.147 -126.824 1.00 63.12 515 SER A CA 1
ATOM 4032 C C . SER A 1 515 ? 59.219 6.834 -127.427 1.00 63.12 515 SER A C 1
ATOM 4034 O O . SER A 1 515 ? 59.435 7.014 -128.625 1.00 63.12 515 SER A O 1
ATOM 4036 N N . LEU A 1 516 ? 60.135 6.290 -126.620 1.00 60.81 516 LEU A N 1
ATOM 4037 C CA . LEU A 1 516 ? 61.460 5.867 -127.079 1.00 60.81 516 LEU A CA 1
ATOM 4038 C C . LEU A 1 516 ? 61.413 4.631 -127.989 1.00 60.81 516 LEU A C 1
ATOM 4040 O O . LEU A 1 516 ? 62.230 4.526 -128.901 1.00 60.81 516 LEU A O 1
ATOM 4044 N N . GLU A 1 517 ? 60.461 3.718 -127.781 1.00 61.31 517 GLU A N 1
ATOM 4045 C CA . GLU A 1 517 ? 60.211 2.597 -128.699 1.00 61.31 517 GLU A CA 1
ATOM 4046 C C . GLU A 1 517 ? 59.663 3.091 -130.056 1.00 61.31 517 GLU A C 1
ATOM 4048 O O . GLU A 1 517 ? 60.088 2.589 -131.095 1.00 61.31 517 GLU A O 1
ATOM 4053 N N . ASN A 1 518 ? 58.822 4.134 -130.073 1.00 58.75 518 ASN A N 1
ATOM 4054 C CA . ASN A 1 518 ? 58.294 4.742 -131.305 1.00 58.75 518 ASN A CA 1
ATOM 4055 C C . ASN A 1 518 ? 59.314 5.599 -132.080 1.00 58.75 518 ASN A C 1
ATOM 4057 O O . ASN A 1 518 ? 59.190 5.739 -133.292 1.00 58.75 518 ASN A O 1
ATOM 4061 N N . LEU A 1 519 ? 60.339 6.143 -131.418 1.00 53.47 519 LEU A N 1
ATOM 4062 C CA . LEU A 1 519 ? 61.458 6.863 -132.054 1.00 53.47 519 LEU A CA 1
ATOM 4063 C C . LEU A 1 519 ? 62.480 5.933 -132.742 1.00 53.47 519 LEU A C 1
ATOM 4065 O O . LEU A 1 519 ? 63.496 6.405 -133.251 1.00 53.47 519 LEU A O 1
ATOM 4069 N N . ARG A 1 520 ? 62.243 4.614 -132.728 1.00 48.12 520 ARG A N 1
ATOM 4070 C CA . ARG A 1 520 ? 63.159 3.576 -133.230 1.00 48.12 520 ARG A CA 1
ATOM 4071 C C . ARG A 1 520 ? 62.700 2.896 -134.531 1.00 48.12 520 ARG A C 1
ATOM 4073 O O . ARG A 1 520 ? 63.283 1.876 -134.901 1.00 48.12 520 ARG A O 1
ATOM 4080 N N . VAL A 1 521 ? 61.696 3.464 -135.206 1.00 45.94 521 VAL A N 1
ATOM 4081 C CA . VAL A 1 521 ? 61.278 3.159 -136.592 1.00 45.94 521 VAL A CA 1
ATOM 4082 C C . VAL A 1 521 ? 61.719 4.307 -137.485 1.00 45.94 521 VAL A C 1
ATOM 4084 O O . VAL A 1 521 ? 62.258 4.016 -138.575 1.00 45.94 521 VAL A O 1
#

Sequence (521 aa):
MTENAYERPRFAVVVRGYDRTQVEAYLAEYERWASQAQAQIEAADARAATASRRVQGLETKLAELEERVGDAPPPSVKWLGDRADQIIQEAWGASQELRGRVNSEIDEAQRDRQEAARALEEARRHADELLEEARRHADQLREEALAQRVDQERAAAQLILEGQSEAGDIVEQAGQRAETVIAEARDQANDISEEARLDREEAAHRLEMARHQADQLVQEAEAERTEAEAARTEAETVRAQAERAASESVEAARREAAELVEQAQATAQELSERAQAHASQLAEEARTDREHAAKLLEEAKTERAEAEDAAAELLVDSRRRAAEVTDAAEGERAQAEKAAAAMLERAQLDREEASRDLREAREHVSQLLEEAEADRAEAERIAAVTARQAELDREEAGRELHGARQDAGQMLEEAESERAKAEQIAAEIVEAAQRRAEEVTEEARLDRDDADRAVVEARHQLERFTEEAEAAADGRVRAVMDGSMVHLEELRQELEQLEVLREDTLGELSRLRSSLENLRV

Nearest PDB structures (foldseek):
  7zr1-assembly1_C  TM=3.010E-01  e=1.755E-03  Thermochaetoides thermophila
  7sqc-assembly1_1W  TM=2.602E-01  e=2.431E-01  Chlamydomonas reinhardtii
  5xg2-assembly1_A  TM=2.606E-01  e=3.446E-01  Pyrococcus yayanosii CH1

Secondary structure (DSSP, 8-state):
----SSPPP-PPEETTEE-HHHHHHHHHHHHHHHHHHHHHHHHHHHHHHHHHHHHHHHHHHHHHHHHHS-S---HHHHHHHHHHHHHHHHHHHHHHHHHHHHHHHHHHHHHHHHHHHHHHHHHHHHHHHHHHHHHHHHHHHHHHHHHHHHHHHHHHHHHHHHHHHHHHHHHHHHHHHHHHHHHHHHHHHHHHHHHHHHHHHHHHHHHHHHHHHHHHHHHHHHHHHHHHHHHHHHHHHHHHHHHHHHHHHHHHHHHHHHHHHHHHHHHHHHHHHHHHHHHHHHHHHHHHHHHHHHHHHHHGGGTTTS--------SSSSSSTTSHHHHHHHHHHHHHHHHHHHHHHHHHHHHHHHHHHHHHHHHHHHHHHHHHHHHHHHHHHHHHHHHHHHHHHHHHHHHHHHHHHHHHHHHHHHHHHHHHHHHHHHHHHHHHHHHHHHHHHHHHHHHHHHHHHHHHHHHHHHHHHHHHHHHHHHHHHHHHHHHHHHHHHHHHHHHHHHHHHHHHHHHHHHHHHHHHHHTT-

Solvent-accessible surface area (backbone atoms only — not comparable to full-atom values): 27419 Å² total; per-residue (Å²): 143,88,86,69,95,76,72,76,85,83,73,59,76,49,105,88,46,66,44,61,66,62,52,51,51,49,49,57,49,49,53,50,49,51,52,50,52,49,52,50,49,53,52,48,48,52,48,48,53,50,48,50,54,49,48,53,54,46,52,53,50,45,53,55,44,51,73,70,47,62,102,67,82,65,76,77,58,54,59,50,49,56,50,51,52,48,52,50,51,52,53,48,52,52,50,52,50,48,51,50,51,53,50,50,50,50,53,48,53,50,49,54,51,51,52,51,52,49,56,45,53,51,53,49,50,53,49,53,52,51,52,51,52,52,48,52,51,43,51,48,53,48,51,52,51,50,51,52,38,55,51,43,53,48,51,25,52,46,41,36,50,50,22,46,49,55,21,48,52,46,36,50,53,34,45,54,50,26,52,50,54,46,48,52,36,48,50,52,44,48,52,47,51,50,51,42,46,50,52,44,51,50,35,49,50,55,40,51,52,38,46,51,52,30,53,48,46,41,51,51,27,50,50,53,43,51,51,39,52,48,52,49,52,50,52,53,50,52,46,55,50,50,55,47,53,43,50,51,50,52,52,48,45,51,50,54,39,50,52,51,50,51,50,53,50,49,54,48,48,55,50,49,52,51,52,51,51,54,52,50,50,54,51,50,52,56,44,55,51,49,58,53,50,60,57,52,57,66,67,40,74,79,60,75,86,70,86,94,84,84,81,96,76,92,90,74,78,83,71,66,74,73,61,65,66,60,57,57,54,52,51,56,50,53,50,45,55,50,52,38,50,54,53,50,51,50,48,47,50,57,48,51,53,56,55,46,57,52,46,54,52,48,52,52,40,52,48,54,47,52,50,30,54,49,53,36,56,50,32,54,49,54,35,50,51,48,46,51,49,35,51,49,54,46,51,50,38,50,49,51,44,50,49,45,50,50,52,34,49,49,52,44,52,50,32,53,48,51,32,52,50,31,48,50,52,22,51,52,41,35,50,51,22,44,53,55,23,49,51,44,53,50,52,48,48,51,55,43,56,50,50,54,48,52,44,51,50,52,51,53,52,49,53,51,52,47,52,50,51,51,52,56,44,53,50,51,53,48,52,54,49,53,55,51,49,53,52,53,51,52,53,48,51,54,50,51,52,51,49,50,53,49,49,49,52,54,48,50,52,51,50,52,50,51,53,56,59,64,74,71,118

Foldseek 3Di:
DPPDPDDDDDFDADPDGGDPVVVVVVVVVVVVVVVVVVVVVVVVVVVVVVVVVVVVVVVVVVVVVPVVDPDDDDPVVVVLVVVVVVVVVVLVVVVVVLVVVVVVLVVVLVVLVVVLVVVLVVLVVVLVVLVVVLVVVLVVLVVVLVVLLVVLLVVLVVLLVVLLVVLVVLLVVLVVVLVVLLVVLVVLLVVLVVVLVVLLVVLVVLLVVLVVVLVVLLVVLVVLLVVLVVLLVVLVVVLVVLVVVLVVLLVVLVVQLVVLLVVLVVVLVVVVVVVVVVVVVVVVVVVVVVVVVVVVVVVCVVPPPDDPDDDPDDDPPVPPVVPVSVVVSVVSNVVSVVSSVVSNVVSVVSSVVSVVVSVVSVVVSVVSNVVSVVSSVVSVVSSVVSNVVSVVSSVVSVVSSVVSVVVSVVSSVVSVVSSVVSNVVSVVSSVVSNVVSVVSNVVSVVSVVVSVVVSVVSVVVSVVSVVVSVVVSVVSVVVSVVVSVVVVVVSVVVVVVSVVVVVVVVVVSVVVVVVVVVVPD

Radius of gyration: 101.33 Å; Cα contacts (8 Å, |Δi|>4): 198; chains: 1; bounding box: 186×53×297 Å

Mean predicted aligned error: 20.74 Å

pLDDT: mean 75.19, std 11.64, range [33.88, 92.81]